Protein AF-0000000075746015 (afdb_homodimer)

Sequence (454 aa):
METTQTLRQAPLFTGLTDEQLERLQGISQRLSFERGQTIFSEGTEAAGFYVVLSGRIKIFKLSLEGKAQILHIFGRGEPVGEVPVFAGQTFPANGEALEKAEVAFFPRRKLLELYTSDPSLAMNMLAVLSQRLREFTRLIENLSLKEIPQRLAAYLVERQHQLPETSDVTLDVSKGVLAKILGTSQETLSRILNKLSEAGIIQVKGRRISILDPDQLEEVAEGEIRLMETTQTLRQAPLFTGLTDEQLERLQGISQRLSFERGQTIFSEGTEAAGFYVVLSGRIKIFKLSLEGKAQILHIFGRGEPVGEVPVFAGQTFPANGEALEKAEVAFFPRRKLLELYTSDPSLAMNMLAVLSQRLREFTRLIENLSLKEIPQRLAAYLVERQHQLPETSDVTLDVSKGVLAKILGTSQETLSRILNKLSEAGIIQVKGRRISILDPDQLEEVAEGEIRL

Solvent-accessible surface area (backbone atoms only — not comparable to full-atom values): 23300 Å² total; per-residue (Å²): 112,70,62,57,55,36,47,55,65,7,66,52,40,54,92,59,49,72,68,54,49,50,52,51,56,68,61,39,43,81,46,77,41,48,58,70,36,72,74,47,50,52,69,38,74,59,67,31,31,34,30,27,58,36,47,33,36,36,31,31,44,72,36,84,87,65,51,58,39,40,78,46,74,41,38,63,25,36,74,42,63,54,44,24,64,50,53,38,66,38,31,86,39,28,31,31,22,72,29,62,23,33,30,38,36,36,43,38,71,63,47,53,51,47,35,60,74,31,39,64,46,40,51,28,43,40,20,50,53,25,45,50,46,50,52,48,52,50,52,44,46,35,63,68,63,41,55,69,64,20,39,52,30,40,52,52,52,54,52,36,69,74,42,67,103,49,62,62,36,66,56,91,58,54,64,64,56,47,14,21,54,66,63,50,49,49,67,60,46,53,52,46,52,47,51,38,31,74,70,55,33,30,46,78,57,88,58,37,34,35,52,67,30,65,67,59,36,50,33,24,33,58,57,75,43,84,129,112,71,62,56,54,35,46,55,66,7,66,53,38,54,90,60,49,70,67,54,49,50,52,52,54,67,61,39,43,81,46,77,41,48,56,69,35,72,74,48,50,51,68,38,76,60,67,32,32,34,30,28,59,36,46,33,35,36,31,30,46,7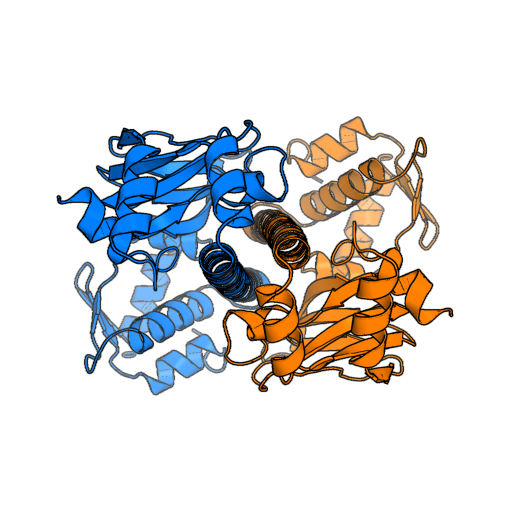2,37,84,88,64,51,58,40,41,76,46,76,42,38,66,26,36,75,42,63,54,43,25,66,51,52,38,68,39,32,87,40,27,31,30,21,72,28,61,24,33,31,37,36,36,45,37,72,63,48,52,52,46,34,59,74,31,38,65,45,41,50,25,43,41,21,52,54,24,46,49,46,48,52,49,53,51,51,44,47,35,62,70,64,42,54,67,64,20,39,51,29,40,50,52,52,53,53,35,72,73,41,67,104,46,62,63,36,66,56,91,58,55,65,61,56,49,13,22,54,70,62,49,50,49,68,58,47,54,51,45,52,47,51,39,30,75,69,54,32,31,44,79,59,89,56,35,36,34,52,67,30,66,67,59,36,51,32,24,33,60,58,74,44,84,130

InterPro domains:
  IPR000595 Cyclic nucleotide-binding domain [PF00027] (31-117)
  IPR000595 Cyclic nucleotide-binding domain [PS50042] (12-132)
  IPR000595 Cyclic nucleotide-binding domain [SM00100] (12-130)
  IPR000595 Cyclic nucleotide-binding domain [cd00038] (12-126)
  IPR012318 Crp-type HTH domain [PF13545] (150-219)
  IPR012318 Crp-type HTH domain [PR00034] (171-187)
 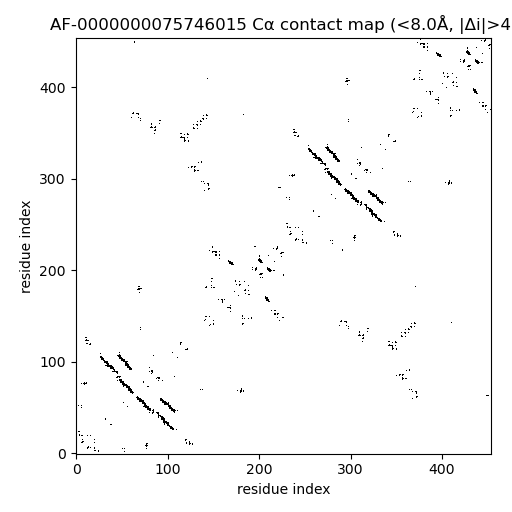 IPR012318 Crp-type HTH domain [PR00034] (187-202)
  IPR012318 Crp-type HTH domain [PS51063] (146-215)
  IPR012318 Crp-type HTH domain [SM00419] (165-213)
  IPR014710 RmlC-like jelly roll fold [G3DSA:2.60.120.10] (3-144)
  IPR018490 Cyclic nucleotide-binding domain superfamily [SSF51206] (6-145)
  IPR036388 Winged helix-like DNA-binding domain superfamily [G3DSA:1.10.10.10] (145-220)
  IPR036390 Winged helix DNA-binding domain superfamily [SSF46785] (148-222)
  IPR050397 Global Transcriptional Regulators in Environmental Response [PTHR24567] (4-222)

Nearest PDB structures (foldseek):
  4cyd-assembly2_A  TM=8.873E-01  e=9.516E-22  Corynebacterium glutamicum
  4cyd-assembly2_C  TM=8.822E-01  e=2.439E-21  Corynebacterium glutamicum
  4cyd-assembly1_D  TM=8.611E-01  e=1.400E-18  Corynebacterium glutamicum
  3fx3-assembly1_A  TM=5.922E-01  e=1.107E-18  Ruegeria pomeroyi
  3h3z-assembly1_A  TM=5.952E-01  e=1.993E-18  Ruegeria pomeroyi DSS-3

Foldseek 3Di:
DLQLVLLCVALLCDPDDPVLSVVQVVQWDKDKDAAFDWPFAFQAFDQFKKAWQAAKKWWWAADPVGQIATLDIDGGNYIGQCVCLVVNGGRHTTMGTNHITMIITHGSVVVVVSCVVDVVSVVSVVVRVVVSVVSNVVLVCLVPPHDLLLLVLVVLLVQCVPDPPFQKGFAPDALQVVCSNSVHHSVVSVVSLVVCVVVVQWDDDHRMIGGRNNVVSVCSNVVVDDD/DLQLVLLCVALLCDPDDPVLSVVQVVQWDKDKDAAFDWPFAFQAWDQFKKAWQAAKKWWWAADPVGQIATLDIDGGNYIGQCVCLVVNGGRHTTMGTNHITMIITHGSVVVVVSCVVDVVSVVSVVVNVVVSVVSNVVLVCLVPPHDLLLLVLVVLLVQCVPDPPFQKGFAPDALQVVCSNSVHHSVVSVVSLVVCVVVVQWDDDHRMIGGRNNVVSVCSNVVVDDD

Radius of gyration: 22.66 Å; Cα contacts (8 Å, |Δi|>4): 910; chains: 2; bounding box: 55×59×49 Å

Secondary structure (DSSP, 8-state):
-HHHHHHHHSGGGTT--HHHHHHHHHH-EEEEE-TT-EEE-TTSBPSEEEEEEES-EEEEEE-TTS-EEEEEEE-TT-EES-HHHHH-SB-SSEEEESSSEEEEEEEHHHHHHHHHH-HHHHHHHHHHHHHHHHHHHHHHHHHHH--HHHHHHHHHHHHHHHSSS-SEEE-SS-HHHHHHHHTS-HHHHHHHHHHHHHTTSEEEETTEEEES-HHHHHHHHHTSS--/-HHHHHHHHSGGGTT--HHHHHHHHHH-EEEEE-TT-EEE-TTSBPSEEEEEEES-EEEEEE-TTS-EEEEEEE-TT-EES-HHHHH-SB-SSEEEESSSEEEEEEEHHHHHHHHHH-HHHHHHHHHHHHHHHHHHHHHHHHHHH--HHHHHHHHHHHHHHHSSS-SEEE-SS-HHHHHHHHTS-HHHHHHHHHHHHHTTSEEEETTEEEES-HHHHHHHHHTSS--

Structure (mmCIF, N/CA/C/O backbone):
data_AF-0000000075746015-model_v1
#
loop_
_entity.id
_entity.type
_entity.pdbx_description
1 polymer 'Transcriptional regulator, Crp/Fnr family'
#
loop_
_atom_site.group_PDB
_atom_site.id
_atom_site.type_symbol
_atom_site.label_atom_id
_atom_site.label_alt_id
_atom_site.label_comp_id
_atom_site.label_asym_id
_atom_site.label_entity_id
_atom_site.label_seq_id
_atom_site.pdbx_PDB_ins_code
_atom_site.Cartn_x
_atom_site.Cartn_y
_atom_site.Cartn_z
_atom_site.occupancy
_atom_site.B_iso_or_equiv
_atom_site.auth_seq_id
_atom_site.auth_comp_id
_atom_site.auth_asym_id
_atom_site.auth_atom_id
_atom_site.pdbx_PDB_model_num
ATOM 1 N N . MET A 1 1 ? -19.781 18.188 21.062 1 60.38 1 MET A N 1
ATOM 2 C CA . MET A 1 1 ? -19.922 19.109 19.938 1 60.38 1 MET A CA 1
ATOM 3 C C . MET A 1 1 ? -18.672 19.094 19.062 1 60.38 1 MET A C 1
ATOM 5 O O . MET A 1 1 ? -18.766 18.891 17.844 1 60.38 1 MET A O 1
ATOM 9 N N . GLU A 1 2 ? -17.469 19.156 19.688 1 70 2 GLU A N 1
ATOM 10 C CA . GLU A 1 2 ? -16.219 19.281 18.953 1 70 2 GLU A CA 1
ATOM 11 C C . GLU A 1 2 ? -15.852 17.984 18.25 1 70 2 GLU A C 1
ATOM 13 O O . GLU A 1 2 ? -15.414 17.984 17.094 1 70 2 GLU A O 1
ATOM 18 N N . THR A 1 3 ? -16.297 16.938 18.844 1 77.06 3 THR A N 1
ATOM 19 C CA . THR A 1 3 ? -15.984 15.633 18.281 1 77.06 3 THR A CA 1
ATOM 20 C C . THR A 1 3 ? -16.797 15.367 17.016 1 77.06 3 THR A C 1
ATOM 22 O O . THR A 1 3 ? -16.266 14.922 16 1 77.06 3 THR A O 1
ATOM 25 N N . THR A 1 4 ? -17.969 15.828 17.156 1 77.12 4 THR A N 1
ATOM 26 C CA . THR A 1 4 ? -18.891 15.594 16.031 1 77.12 4 THR A CA 1
ATOM 27 C C . THR A 1 4 ? -18.453 16.391 14.805 1 77.12 4 THR A C 1
ATOM 29 O O . THR A 1 4 ? -18.547 15.891 13.68 1 77.12 4 THR A O 1
ATOM 32 N N . GLN A 1 5 ? -18.031 17.547 15.07 1 80.06 5 GLN A N 1
ATOM 33 C CA . GLN A 1 5 ? -17.594 18.406 13.969 1 80.06 5 GLN A CA 1
ATOM 34 C C . GLN A 1 5 ? -16.375 17.812 13.258 1 80.06 5 GLN A C 1
ATOM 36 O O . GLN A 1 5 ? -16.297 17.828 12.023 1 80.06 5 GLN A O 1
ATOM 41 N N . THR A 1 6 ? -15.523 17.297 14.062 1 83.06 6 THR A N 1
ATOM 42 C CA . THR A 1 6 ? -14.328 16.688 13.477 1 83.06 6 THR A CA 1
ATOM 43 C C . THR A 1 6 ? -14.695 15.414 12.703 1 83.06 6 THR A C 1
ATOM 45 O O . THR A 1 6 ? -14.172 15.172 11.617 1 83.06 6 THR A O 1
ATOM 48 N N . LEU A 1 7 ? -15.602 14.672 13.258 1 82.88 7 LEU A N 1
ATOM 49 C CA . LEU A 1 7 ? -16.031 13.445 12.586 1 82.88 7 LEU A CA 1
ATOM 50 C C . LEU A 1 7 ? -16.719 13.758 11.266 1 82.88 7 LEU A C 1
ATOM 52 O O . LEU A 1 7 ? -16.531 13.039 10.281 1 82.88 7 LEU A O 1
ATOM 56 N N . ARG A 1 8 ? -17.344 14.867 11.266 1 82 8 ARG A N 1
ATOM 57 C CA . ARG A 1 8 ? -18.062 15.289 10.055 1 82 8 ARG A CA 1
ATOM 58 C C . ARG A 1 8 ? -17.078 15.625 8.938 1 82 8 ARG A C 1
ATOM 60 O O . ARG A 1 8 ? -17.406 15.484 7.758 1 82 8 ARG A O 1
ATOM 67 N N . GLN A 1 9 ? -15.961 16.016 9.367 1 82.12 9 GLN A N 1
ATOM 68 C CA . GLN A 1 9 ? -14.961 16.438 8.391 1 82.12 9 GLN A CA 1
ATOM 69 C C . GLN A 1 9 ? -14.117 15.258 7.922 1 82.12 9 GLN A C 1
ATOM 71 O O . GLN A 1 9 ? -13.367 15.375 6.953 1 82.12 9 GLN A O 1
ATOM 76 N N . ALA A 1 10 ? -14.297 14.164 8.539 1 85.25 10 ALA A N 1
ATOM 77 C CA . ALA A 1 10 ? -13.523 12.977 8.172 1 85.25 10 ALA A CA 1
ATOM 78 C C . ALA A 1 10 ? -14.047 12.367 6.867 1 85.25 10 ALA A C 1
ATOM 80 O O . ALA A 1 10 ? -15.25 12.109 6.734 1 85.25 10 ALA A O 1
ATOM 81 N N . PRO A 1 11 ? -13.117 12.156 5.906 1 82.94 11 PRO A N 1
ATOM 82 C CA . PRO A 1 11 ? -13.547 11.547 4.645 1 82.94 11 PRO A CA 1
ATOM 83 C C . PRO A 1 11 ? -14.352 10.266 4.855 1 82.94 11 PRO A C 1
ATOM 85 O O . PRO A 1 11 ? -15.273 9.977 4.082 1 82.94 11 PRO A O 1
ATOM 88 N N . LEU A 1 12 ? -14.078 9.586 5.84 1 84.62 12 LEU A N 1
ATOM 89 C CA . LEU A 1 12 ? -14.75 8.328 6.168 1 84.62 12 LEU A CA 1
ATOM 90 C C . LEU A 1 12 ? -16.234 8.555 6.426 1 84.62 12 LEU A C 1
ATOM 92 O O . LEU A 1 12 ? -17.047 7.652 6.223 1 84.62 12 LEU A O 1
ATOM 96 N N . PHE A 1 13 ? -16.547 9.789 6.84 1 84.56 13 PHE A N 1
ATOM 97 C CA . PHE A 1 13 ? -17.922 9.992 7.293 1 84.56 13 PHE A CA 1
ATOM 98 C C . PHE A 1 13 ? -18.641 11 6.414 1 84.56 13 PHE A C 1
ATOM 100 O O . PHE A 1 13 ? -19.656 11.562 6.812 1 84.56 13 PHE A O 1
ATOM 107 N N . THR A 1 14 ? -18.016 11.195 5.359 1 82.81 14 THR A N 1
ATOM 108 C CA . THR A 1 14 ? -18.656 12.102 4.41 1 82.81 14 THR A CA 1
ATOM 109 C C . THR A 1 14 ? -20.031 11.586 4.016 1 82.81 14 THR A C 1
ATOM 111 O O . THR A 1 14 ? -20.219 10.383 3.779 1 82.81 14 THR A O 1
ATOM 114 N N . GLY A 1 15 ? -21.062 12.484 4.008 1 79.12 15 GLY A N 1
ATOM 115 C CA . GLY A 1 15 ? -22.391 12.156 3.516 1 79.12 15 GLY A CA 1
ATOM 116 C C . GLY A 1 15 ? -23.312 11.602 4.59 1 79.12 15 GLY A C 1
ATOM 117 O O . GLY A 1 15 ? -24.484 11.328 4.332 1 79.12 15 GLY A O 1
ATOM 118 N N . LEU A 1 16 ? -22.828 11.477 5.746 1 81.44 16 LEU A N 1
ATOM 119 C CA . LEU A 1 16 ? -23.656 10.969 6.836 1 81.44 16 LEU A CA 1
ATOM 120 C C . LEU A 1 16 ? -24.578 12.055 7.367 1 81.44 16 LEU A C 1
ATOM 122 O O . LEU A 1 16 ? -24.203 13.234 7.414 1 81.44 16 LEU A O 1
ATOM 126 N N . THR A 1 17 ? -25.734 11.555 7.715 1 84.44 17 THR A N 1
ATOM 127 C CA . THR A 1 17 ? -26.688 12.461 8.352 1 84.44 17 THR A CA 1
ATOM 128 C C . THR A 1 17 ? -26.266 12.766 9.789 1 84.44 17 THR A C 1
ATOM 130 O O . THR A 1 17 ? -25.406 12.078 10.344 1 84.44 17 THR A O 1
ATOM 133 N N . ASP A 1 18 ? -26.891 13.758 10.297 1 86.44 18 ASP A N 1
ATOM 134 C CA . ASP A 1 18 ? -26.609 14.109 11.68 1 86.44 18 ASP A CA 1
ATOM 135 C C . ASP A 1 18 ? -26.938 12.953 12.617 1 86.44 18 ASP A C 1
ATOM 137 O O . ASP A 1 18 ? -26.219 12.711 13.602 1 86.44 18 ASP A O 1
ATOM 141 N N . GLU A 1 19 ? -27.969 12.312 12.32 1 84.75 19 GLU A N 1
ATOM 142 C CA . GLU A 1 19 ? -28.359 11.172 13.133 1 84.75 19 GLU A CA 1
ATOM 143 C C . GLU A 1 19 ? -27.312 10.07 13.094 1 84.75 19 GLU A C 1
ATOM 145 O O . GLU A 1 19 ? -26.969 9.492 14.133 1 84.75 19 GLU A O 1
ATOM 150 N N . GLN A 1 20 ? -26.797 9.852 12 1 81.12 20 GLN A N 1
ATOM 151 C CA . GLN A 1 20 ? -25.781 8.828 11.836 1 81.12 20 GLN A CA 1
ATOM 152 C C . GLN A 1 20 ? -24.484 9.219 12.555 1 81.12 20 GLN A C 1
ATOM 154 O O . GLN A 1 20 ? -23.844 8.375 13.18 1 81.12 20 GLN A O 1
ATOM 159 N N . LEU A 1 21 ? -24.188 10.438 12.445 1 86.06 21 LEU A N 1
ATOM 160 C CA . LEU A 1 21 ? -23 10.938 13.109 1 86.06 21 LEU A CA 1
ATOM 161 C C . LEU A 1 21 ? -23.125 10.828 14.625 1 86.06 21 LEU A C 1
ATOM 163 O O . LEU A 1 21 ? -22.156 10.5 15.312 1 86.06 21 LEU A O 1
ATOM 167 N N . GLU A 1 22 ? -24.281 11.102 15.039 1 85.88 22 GLU A N 1
ATOM 168 C CA . GLU A 1 22 ? -24.547 10.984 16.469 1 85.88 22 GLU A CA 1
ATOM 169 C C . GLU A 1 22 ? -24.406 9.539 16.938 1 85.88 22 GLU A C 1
ATOM 171 O O . GLU A 1 22 ? -23.906 9.281 18.031 1 85.88 22 GLU A O 1
ATOM 176 N N . ARG A 1 23 ? -24.875 8.672 16.156 1 82.69 23 ARG A N 1
ATOM 177 C CA . ARG A 1 23 ? -24.734 7.258 16.469 1 82.69 23 ARG A CA 1
ATOM 178 C C . ARG A 1 23 ? -23.266 6.855 16.547 1 82.69 23 ARG A C 1
ATOM 180 O O . ARG A 1 23 ? -22.859 6.117 17.453 1 82.69 23 ARG A O 1
ATOM 187 N N . LEU A 1 24 ? -22.531 7.363 15.641 1 84.81 24 LEU A N 1
ATOM 188 C CA . LEU A 1 24 ? -21.094 7.078 15.625 1 84.81 24 LEU A CA 1
ATOM 189 C C . LEU A 1 24 ? -20.406 7.637 16.859 1 84.81 24 LEU A C 1
ATOM 191 O O . LEU A 1 24 ? -19.562 6.973 17.469 1 84.81 24 LEU A O 1
ATOM 195 N N . GLN A 1 25 ? -20.781 8.789 17.109 1 87 25 GLN A N 1
ATOM 196 C CA . GLN A 1 25 ? -20.219 9.414 18.312 1 87 25 GLN A CA 1
ATOM 197 C C . GLN A 1 25 ? -20.562 8.609 19.562 1 87 25 GLN A C 1
ATOM 199 O O . GLN A 1 25 ? -19.734 8.5 20.469 1 87 25 GLN A O 1
ATOM 204 N N . GLY A 1 26 ? -21.719 8.078 19.547 1 87.56 26 GLY A N 1
ATOM 205 C CA . GLY A 1 26 ? -22.188 7.332 20.703 1 87.56 26 GLY A CA 1
ATOM 206 C C . GLY A 1 26 ? -21.422 6.043 20.922 1 87.56 26 GLY A C 1
ATOM 207 O O . GLY A 1 26 ? -21.344 5.562 22.062 1 87.56 26 GLY A O 1
ATOM 208 N N . ILE A 1 27 ? -20.859 5.539 19.953 1 86.88 27 ILE A N 1
ATOM 209 C CA . ILE A 1 27 ? -20.172 4.258 20.109 1 86.88 27 ILE A CA 1
ATOM 210 C C . ILE A 1 27 ? -18.672 4.48 20.203 1 86.88 27 ILE A C 1
ATOM 212 O O . ILE A 1 27 ? -17.906 3.529 20.375 1 86.88 27 ILE A O 1
ATOM 216 N N . SER A 1 28 ? -18.266 5.699 20.078 1 91.94 28 SER A N 1
ATOM 217 C CA . SER A 1 28 ? -16.828 6 20.078 1 91.94 28 SER A CA 1
ATOM 218 C C . SER A 1 28 ? -16.344 6.363 21.484 1 91.94 28 SER A C 1
ATOM 220 O O . SER A 1 28 ? -17.141 6.75 22.344 1 91.94 28 SER A O 1
ATOM 222 N N . GLN A 1 29 ? -15.109 6.094 21.719 1 94 29 GLN A N 1
ATOM 223 C CA . GLN A 1 29 ? -14.422 6.504 22.938 1 94 29 GLN A CA 1
ATOM 224 C C . GLN A 1 29 ? -13.297 7.488 22.625 1 94 29 GLN A C 1
ATOM 226 O O . GLN A 1 29 ? -12.469 7.238 21.75 1 94 29 GLN A O 1
ATOM 231 N N . ARG A 1 30 ? -13.289 8.555 23.328 1 95.31 30 ARG A N 1
ATOM 232 C CA . ARG A 1 30 ? -12.227 9.539 23.141 1 95.31 30 ARG A CA 1
ATOM 233 C C . ARG A 1 30 ? -10.984 9.164 23.953 1 95.31 30 ARG A C 1
ATOM 235 O O . ARG A 1 30 ? -11.086 8.852 25.141 1 95.31 30 ARG A O 1
ATOM 242 N N . LEU A 1 31 ? -9.867 9.117 23.328 1 96.56 31 LEU A N 1
ATOM 243 C CA . LEU A 1 31 ? -8.586 8.805 23.953 1 96.56 31 LEU A CA 1
ATOM 244 C C . LEU A 1 31 ? -7.566 9.906 23.688 1 96.56 31 LEU A C 1
ATOM 246 O O . LEU A 1 31 ? -7.652 10.602 22.672 1 96.56 31 LEU A O 1
ATOM 250 N N . SER A 1 32 ? -6.672 10.055 24.594 1 97.44 32 SER A N 1
ATOM 251 C CA . SER A 1 32 ? -5.598 11.031 24.453 1 97.44 32 SER A CA 1
ATOM 252 C C . SER A 1 32 ? -4.23 10.367 24.547 1 97.44 32 SER A C 1
ATOM 254 O O . SER A 1 32 ? -4.031 9.469 25.375 1 97.44 32 SER A O 1
ATOM 256 N N . PHE A 1 33 ? -3.322 10.859 23.75 1 97.81 33 PHE A N 1
ATOM 257 C CA . PHE A 1 33 ? -1.948 10.367 23.75 1 97.81 33 PHE A CA 1
ATOM 258 C C . PHE A 1 33 ? -0.962 11.531 23.75 1 97.81 33 PHE A C 1
ATOM 260 O O . PHE A 1 33 ? -1.176 12.539 23.078 1 97.81 33 PHE A O 1
ATOM 267 N N . GLU A 1 34 ? 0.081 11.328 24.516 1 98.19 34 GLU A N 1
ATOM 268 C CA . GLU A 1 34 ? 1.156 12.32 24.5 1 98.19 34 GLU A CA 1
ATOM 269 C C . GLU A 1 34 ? 2.145 12.047 23.375 1 98.19 34 GLU A C 1
ATOM 271 O O . GLU A 1 34 ? 2.174 10.938 22.828 1 98.19 34 GLU A O 1
ATOM 276 N N . ARG A 1 35 ? 2.926 13.062 23.125 1 96.38 35 ARG A N 1
ATOM 277 C CA . ARG A 1 35 ? 3.979 12.891 22.125 1 96.38 35 ARG A CA 1
ATOM 278 C C . ARG A 1 35 ? 4.832 11.664 22.438 1 96.38 35 ARG A C 1
ATOM 280 O O . ARG A 1 35 ? 5.297 11.492 23.578 1 96.38 35 ARG A O 1
ATOM 287 N N . GLY A 1 36 ? 4.938 10.852 21.453 1 96.31 36 GLY A N 1
ATOM 288 C CA . GLY A 1 36 ? 5.82 9.703 21.594 1 96.31 36 GLY A CA 1
ATOM 289 C C . GLY A 1 36 ? 5.121 8.477 22.156 1 96.31 36 GLY A C 1
ATOM 290 O O . GLY A 1 36 ? 5.688 7.383 22.172 1 96.31 36 GLY A O 1
ATOM 291 N N . GLN A 1 37 ? 3.922 8.625 22.547 1 98 37 GLN A N 1
ATOM 292 C CA . GLN A 1 37 ? 3.199 7.488 23.109 1 98 37 GLN A CA 1
ATOM 293 C C . GLN A 1 37 ? 2.701 6.559 22 1 98 37 GLN A C 1
ATOM 295 O O . GLN A 1 37 ? 2.213 7.016 20.969 1 98 37 GLN A O 1
ATOM 300 N N . THR A 1 38 ? 2.844 5.289 22.281 1 97.38 38 THR A N 1
ATOM 301 C CA . THR A 1 38 ? 2.398 4.258 21.344 1 97.38 38 THR A CA 1
ATOM 302 C C . THR A 1 38 ? 0.882 4.098 21.406 1 97.38 38 THR A C 1
ATOM 304 O O . THR A 1 38 ? 0.305 3.969 22.484 1 97.38 38 THR A O 1
ATOM 307 N N . ILE A 1 39 ? 0.307 4.16 20.312 1 96.56 39 ILE A N 1
ATOM 308 C CA . ILE A 1 39 ? -1.13 3.93 20.203 1 96.56 39 ILE A CA 1
ATOM 309 C C . ILE A 1 39 ? -1.4 2.439 20 1 96.56 39 ILE A C 1
ATOM 311 O O . ILE A 1 39 ? -2.273 1.866 20.656 1 96.56 39 ILE A O 1
ATOM 315 N N . PHE A 1 40 ? -0.717 1.814 19.141 1 95.75 40 PHE A N 1
ATOM 316 C CA . PHE A 1 40 ? -0.726 0.372 18.922 1 95.75 40 PHE A CA 1
ATOM 317 C C . PHE A 1 40 ? 0.625 -0.106 18.406 1 95.75 40 PHE A C 1
ATOM 319 O O . PHE A 1 40 ? 1.414 0.688 17.891 1 95.75 40 PHE A O 1
ATOM 326 N N . SER A 1 41 ? 0.848 -1.425 18.531 1 96.12 41 SER A N 1
ATOM 327 C CA . SER A 1 41 ? 2.123 -2.014 18.125 1 96.12 41 SER A CA 1
ATOM 328 C C . SER A 1 41 ? 1.936 -3.059 17.031 1 96.12 41 SER A C 1
ATOM 330 O O . SER A 1 41 ? 0.958 -3.811 17.047 1 96.12 41 SER A O 1
ATOM 332 N N . GLU A 1 42 ? 2.898 -3.01 16.172 1 95.06 42 GLU A N 1
ATOM 333 C CA . GLU A 1 42 ? 2.91 -4.066 15.156 1 95.06 42 GLU A CA 1
ATOM 334 C C . GLU A 1 42 ? 2.799 -5.445 15.805 1 95.06 42 GLU A C 1
ATOM 336 O O . GLU A 1 42 ? 3.455 -5.719 16.812 1 95.06 42 GLU A O 1
ATOM 341 N N . GLY A 1 43 ? 1.889 -6.312 15.211 1 93.56 43 GLY A N 1
ATOM 342 C CA . GLY A 1 43 ? 1.774 -7.684 15.68 1 93.56 43 GLY A CA 1
ATOM 343 C C . GLY A 1 43 ? 0.727 -7.859 16.766 1 93.56 43 GLY A C 1
ATOM 344 O O . GLY A 1 43 ? 0.397 -8.984 17.141 1 93.56 43 GLY A O 1
ATOM 345 N N . THR A 1 44 ? 0.209 -6.828 17.281 1 93.06 44 THR A N 1
ATOM 346 C CA . THR A 1 44 ? -0.836 -6.934 18.297 1 93.06 44 THR A CA 1
ATOM 347 C C . THR A 1 44 ? -2.217 -6.969 17.641 1 93.06 44 THR A C 1
ATOM 349 O O . THR A 1 44 ? -2.393 -6.488 16.516 1 93.06 44 THR A O 1
ATOM 352 N N . GLU A 1 45 ? -3.137 -7.539 18.328 1 90.88 45 GLU A N 1
ATOM 353 C CA . GLU A 1 45 ? -4.5 -7.645 17.812 1 90.88 45 GLU A CA 1
ATOM 354 C C . GLU A 1 45 ? -5.223 -6.301 17.891 1 90.88 45 GLU A C 1
ATOM 356 O O . GLU A 1 45 ? -5.055 -5.551 18.859 1 90.88 45 GLU A O 1
ATOM 361 N N . ALA A 1 46 ? -5.984 -6.121 16.875 1 87.44 46 ALA A N 1
ATOM 362 C CA . ALA A 1 46 ? -6.738 -4.871 16.828 1 87.44 46 ALA A CA 1
ATOM 363 C C . ALA A 1 46 ? -8.117 -5.039 17.469 1 87.44 46 ALA A C 1
ATOM 365 O O . ALA A 1 46 ? -8.836 -5.992 17.156 1 87.44 46 ALA A O 1
ATOM 366 N N . ALA A 1 47 ? -8.508 -4.125 18.328 1 85.81 47 ALA A N 1
ATOM 367 C CA . ALA A 1 47 ? -9.828 -4.133 18.938 1 85.81 47 ALA A CA 1
ATOM 368 C C . ALA A 1 47 ? -10.766 -3.16 18.234 1 85.81 47 ALA A C 1
ATOM 370 O O . ALA A 1 47 ? -11.961 -3.098 18.547 1 85.81 47 ALA A O 1
ATOM 371 N N . GLY A 1 48 ? -10.203 -2.43 17.344 1 88.56 48 GLY A N 1
ATOM 372 C CA . GLY A 1 48 ? -10.914 -1.398 16.609 1 88.56 48 GLY A CA 1
ATOM 373 C C . GLY A 1 48 ? -9.984 -0.459 15.859 1 88.56 48 GLY A C 1
ATOM 374 O O . GLY A 1 48 ? -8.82 -0.779 15.633 1 88.56 48 GLY A O 1
ATOM 375 N N . PHE A 1 49 ? -10.602 0.602 15.352 1 90.31 49 PHE A N 1
ATOM 376 C CA . PHE A 1 49 ? -9.734 1.579 14.711 1 90.31 49 PHE A CA 1
ATOM 377 C C . PHE A 1 49 ? -9.969 2.973 15.281 1 90.31 49 PHE A C 1
ATOM 379 O O . PHE A 1 49 ? -10.812 3.154 16.156 1 90.31 49 PHE A O 1
ATOM 386 N N . TYR A 1 50 ? -9.188 3.908 14.828 1 94 50 TYR A N 1
ATOM 387 C CA . TYR A 1 50 ? -9.164 5.254 15.391 1 94 50 TYR A CA 1
ATOM 388 C C . TYR A 1 50 ? -9.438 6.297 14.312 1 94 50 TYR A C 1
ATOM 390 O O . TYR A 1 50 ? -9.18 6.059 13.133 1 94 50 TYR A O 1
ATOM 398 N N . VAL A 1 51 ? -9.961 7.367 14.742 1 94.06 51 VAL A N 1
ATOM 399 C CA . VAL A 1 51 ? -10.008 8.578 13.922 1 94.06 51 VAL A CA 1
ATOM 400 C C . VAL A 1 51 ? -9.32 9.727 14.664 1 94.06 51 VAL A C 1
ATOM 402 O O . VAL A 1 51 ? -9.633 10 15.82 1 94.06 51 VAL A O 1
ATOM 405 N N . VAL A 1 52 ? -8.461 10.367 13.984 1 95.75 52 VAL A N 1
ATOM 406 C CA . VAL A 1 52 ? -7.719 11.461 14.602 1 95.75 52 VAL A CA 1
ATOM 407 C C . VAL A 1 52 ? -8.625 12.672 14.766 1 95.75 52 VAL A C 1
ATOM 409 O O . VAL A 1 52 ? -9.211 13.164 13.797 1 95.75 52 VAL A O 1
ATOM 412 N N . LEU A 1 53 ? -8.75 13.117 15.984 1 94.94 53 LEU A N 1
ATOM 413 C CA . LEU A 1 53 ? -9.539 14.312 16.25 1 94.94 53 LEU A CA 1
ATOM 414 C C . LEU A 1 53 ? -8.664 15.562 16.25 1 94.94 53 LEU A C 1
ATOM 416 O O . LEU A 1 53 ? -9.086 16.625 15.773 1 94.94 53 LEU A O 1
ATOM 420 N N . SER A 1 54 ? -7.543 15.406 16.797 1 95.06 54 SER A N 1
ATOM 421 C CA . SER A 1 54 ? -6.516 16.453 16.797 1 95.06 54 SER A CA 1
ATOM 422 C C . SER A 1 54 ? -5.125 15.844 16.953 1 95.06 54 SER A C 1
ATOM 424 O O . SER A 1 54 ? -4.973 14.742 17.469 1 95.06 54 SER A O 1
ATOM 426 N N . GLY A 1 55 ? -4.121 16.656 16.422 1 94.62 55 GLY A N 1
ATOM 427 C CA . GLY A 1 55 ? -2.748 16.188 16.469 1 94.62 55 GLY A CA 1
ATOM 428 C C . GLY A 1 55 ? -2.359 15.359 15.258 1 94.62 55 GLY A C 1
ATOM 429 O O . GLY A 1 55 ? -3.035 15.398 14.227 1 94.62 55 GLY A O 1
ATOM 430 N N . ARG A 1 56 ? -1.172 14.68 15.398 1 95.75 56 ARG A N 1
ATOM 431 C CA . ARG A 1 56 ? -0.653 13.883 14.297 1 95.75 56 ARG A CA 1
ATOM 432 C C . ARG A 1 56 ? -0.141 12.531 14.789 1 95.75 56 ARG A C 1
ATOM 434 O O . ARG A 1 56 ? 0.446 12.445 15.867 1 95.75 56 ARG A O 1
ATOM 441 N N . ILE A 1 57 ? -0.426 11.555 14.008 1 96.44 57 ILE A N 1
ATOM 442 C CA . ILE A 1 57 ? -0.019 10.188 14.312 1 96.44 57 ILE A CA 1
ATOM 443 C C . ILE A 1 57 ? 0.82 9.633 13.164 1 96.44 57 ILE A C 1
ATOM 445 O O . ILE A 1 57 ? 0.471 9.797 11.992 1 96.44 57 ILE A O 1
ATOM 449 N N . LYS A 1 58 ? 1.932 9.047 13.492 1 96.69 58 LYS A N 1
ATOM 450 C CA . LYS A 1 58 ? 2.727 8.391 12.461 1 96.69 58 LYS A CA 1
ATOM 451 C C . LYS A 1 58 ? 2.543 6.875 12.508 1 96.69 58 LYS A C 1
ATOM 453 O O . LYS A 1 58 ? 2.41 6.297 13.586 1 96.69 58 LYS A O 1
ATOM 458 N N . ILE A 1 59 ? 2.471 6.297 11.422 1 97.06 59 ILE A N 1
ATOM 459 C CA . ILE A 1 59 ? 2.502 4.852 11.227 1 97.06 59 ILE A CA 1
ATOM 460 C C . ILE A 1 59 ? 3.848 4.445 10.625 1 97.06 59 ILE A C 1
ATOM 462 O O . ILE A 1 59 ? 4.277 5 9.617 1 97.06 59 ILE A O 1
ATOM 466 N N . PHE A 1 60 ? 4.539 3.482 11.258 1 97.38 60 PHE A N 1
ATOM 467 C CA . PHE A 1 60 ? 5.906 3.223 10.82 1 97.38 60 PHE A CA 1
ATOM 468 C C . PHE A 1 60 ? 6.293 1.775 11.094 1 97.38 60 PHE A C 1
ATOM 470 O O . PHE A 1 60 ? 5.641 1.091 11.883 1 97.38 60 PHE A O 1
ATOM 477 N N . LYS A 1 61 ? 7.219 1.339 10.383 1 96.31 61 LYS A N 1
ATOM 478 C CA . LYS A 1 61 ? 7.879 0.055 10.602 1 96.31 61 LYS A CA 1
ATOM 479 C C . LYS A 1 61 ? 9.281 0.25 11.172 1 96.31 61 LYS A C 1
ATOM 481 O O . LYS A 1 61 ? 9.914 1.283 10.945 1 96.31 61 LYS A O 1
ATOM 486 N N . LEU A 1 62 ? 9.766 -0.808 11.883 1 93.75 62 LEU A N 1
ATOM 487 C CA . LEU A 1 62 ? 11.094 -0.788 12.477 1 93.75 62 LEU A CA 1
ATOM 488 C C . LEU A 1 62 ? 11.906 -2.004 12.031 1 93.75 62 LEU A C 1
ATOM 490 O O . LEU A 1 62 ? 11.375 -3.115 11.969 1 93.75 62 LEU A O 1
ATOM 494 N N . SER A 1 63 ? 13.164 -1.692 11.742 1 89.38 63 SER A N 1
ATOM 495 C CA . SER A 1 63 ? 14.086 -2.811 11.547 1 89.38 63 SER A CA 1
ATOM 496 C C . SER A 1 63 ? 14.625 -3.312 12.883 1 89.38 63 SER A C 1
ATOM 498 O O . SER A 1 63 ? 14.414 -2.68 13.922 1 89.38 63 SER A O 1
ATOM 500 N N . LEU A 1 64 ? 15.328 -4.348 12.812 1 85 64 LEU A N 1
ATOM 501 C CA . LEU A 1 64 ? 15.945 -4.895 14.016 1 85 64 LEU A CA 1
ATOM 502 C C . LEU A 1 64 ? 17.016 -3.955 14.555 1 85 64 LEU A C 1
ATOM 504 O O . LEU A 1 64 ? 17.266 -3.912 15.758 1 85 64 LEU A O 1
ATOM 508 N N . GLU A 1 65 ? 17.641 -3.205 13.664 1 84.62 65 GLU A N 1
ATOM 509 C CA . GLU A 1 65 ? 18.703 -2.285 14.047 1 84.62 65 GLU A CA 1
ATOM 510 C C . GLU A 1 65 ? 18.141 -0.944 14.508 1 84.62 65 GLU A C 1
ATOM 512 O O . GLU A 1 65 ? 18.891 -0.045 14.883 1 84.62 65 GLU A O 1
ATOM 517 N N . GLY A 1 66 ? 16.875 -0.82 14.422 1 87.12 66 GLY A N 1
ATOM 518 C CA . GLY A 1 66 ? 16.266 0.392 14.938 1 87.12 66 GLY A CA 1
ATOM 519 C C . GLY A 1 66 ? 15.977 1.42 13.859 1 87.12 66 GLY A C 1
ATOM 520 O O . GLY A 1 66 ? 15.516 2.525 14.148 1 87.12 66 GLY A O 1
ATOM 521 N N . LYS A 1 67 ? 16.297 1.088 12.68 1 90.12 67 LYS A N 1
ATOM 522 C CA . LYS A 1 67 ? 15.945 1.981 11.578 1 90.12 67 LYS A CA 1
ATOM 523 C C . LYS A 1 67 ? 14.438 2.002 11.344 1 90.12 67 LYS A C 1
ATOM 525 O O . LYS A 1 67 ? 13.781 0.957 11.375 1 90.12 67 LYS A O 1
ATOM 530 N N . ALA A 1 68 ? 13.945 3.234 11.07 1 94.25 68 ALA A N 1
ATOM 531 C CA . ALA A 1 68 ? 12.5 3.381 10.922 1 94.25 68 ALA A CA 1
ATOM 532 C C . ALA A 1 68 ? 12.141 3.818 9.5 1 94.25 68 ALA A C 1
ATOM 534 O O . ALA A 1 68 ? 12.867 4.602 8.883 1 94.25 68 ALA A O 1
ATOM 535 N N . GLN A 1 69 ? 11.062 3.311 9.031 1 96.19 69 GLN A N 1
ATOM 536 C CA . GLN A 1 69 ? 10.398 3.785 7.82 1 96.19 69 GLN A CA 1
ATOM 537 C C . GLN A 1 69 ? 8.969 4.23 8.109 1 96.19 69 GLN A C 1
ATOM 539 O O . GLN A 1 69 ? 8.125 3.416 8.484 1 96.19 69 GLN A O 1
ATOM 544 N N . ILE A 1 70 ? 8.766 5.48 7.934 1 96.12 70 ILE A N 1
ATOM 545 C CA . ILE A 1 70 ? 7.414 5.988 8.133 1 96.12 70 ILE A CA 1
ATOM 546 C C . ILE A 1 70 ? 6.562 5.699 6.902 1 96.12 70 ILE A C 1
ATOM 548 O O . ILE A 1 70 ? 6.98 5.973 5.773 1 96.12 70 ILE A O 1
ATOM 552 N N . LEU A 1 71 ? 5.406 5.133 7.129 1 96.25 71 LEU A N 1
ATOM 553 C CA . LEU A 1 71 ? 4.477 4.785 6.059 1 96.25 71 LEU A CA 1
ATOM 554 C C . LEU A 1 71 ? 3.508 5.934 5.789 1 96.25 71 LEU A C 1
ATOM 556 O O . LEU A 1 71 ? 3.18 6.215 4.637 1 96.25 71 LEU A O 1
ATOM 560 N N . HIS A 1 72 ? 3.062 6.523 6.875 1 93.44 72 HIS A N 1
ATOM 561 C CA . HIS A 1 72 ? 2.068 7.586 6.777 1 93.44 72 HIS A CA 1
ATOM 562 C C . HIS A 1 72 ? 2.066 8.453 8.031 1 93.44 72 HIS A C 1
ATOM 564 O O . HIS A 1 72 ? 2.449 7.992 9.109 1 93.44 72 HIS A O 1
ATOM 570 N N . ILE A 1 73 ? 1.694 9.648 7.793 1 94 73 ILE A N 1
ATOM 571 C CA . ILE A 1 73 ? 1.37 10.547 8.891 1 94 73 ILE A CA 1
ATOM 572 C C . ILE A 1 73 ? -0.082 11.008 8.773 1 94 73 ILE A C 1
ATOM 574 O O . ILE A 1 73 ? -0.48 11.562 7.742 1 94 73 ILE A O 1
ATOM 578 N N . PHE A 1 74 ? -0.786 10.82 9.789 1 93.56 74 PHE A N 1
ATOM 579 C CA . PHE A 1 74 ? -2.213 11.117 9.766 1 93.56 74 PHE A CA 1
ATOM 580 C C . PHE A 1 74 ? -2.527 12.336 10.633 1 93.56 74 PHE A C 1
ATOM 582 O O . PHE A 1 74 ? -1.903 12.539 11.672 1 93.56 74 PHE A O 1
ATOM 589 N N . GLY A 1 75 ? -3.48 13.047 10.078 1 92.5 75 GLY A N 1
ATOM 590 C CA . GLY A 1 75 ? -3.969 14.211 10.797 1 92.5 75 GLY A CA 1
ATOM 591 C C . GLY A 1 75 ? -5.469 14.18 11.031 1 92.5 75 GLY A C 1
ATOM 592 O O . GLY A 1 75 ? -6.098 13.125 10.938 1 92.5 75 GLY A O 1
ATOM 593 N N . ARG A 1 76 ? -5.992 15.312 11.32 1 91.38 76 ARG A N 1
ATOM 594 C CA . ARG A 1 76 ? -7.387 15.484 11.703 1 91.38 76 ARG A CA 1
ATOM 595 C C . ARG A 1 76 ? -8.32 14.859 10.672 1 91.38 76 ARG A C 1
ATOM 597 O O . ARG A 1 76 ? -8.203 15.125 9.477 1 91.38 76 ARG A O 1
ATOM 604 N N . GLY A 1 77 ? -9.211 13.961 11.203 1 90.88 77 GLY A N 1
ATOM 605 C CA . GLY A 1 77 ? -10.258 13.383 10.367 1 90.88 77 GLY A CA 1
ATOM 606 C C . GLY A 1 77 ? -9.836 12.086 9.703 1 90.88 77 GLY A C 1
ATOM 607 O O . GLY A 1 77 ? -10.664 11.398 9.109 1 90.88 77 GLY A O 1
ATOM 608 N N . GLU A 1 78 ? -8.633 11.719 9.805 1 92.25 78 GLU A N 1
ATOM 609 C CA . GLU A 1 78 ? -8.133 10.539 9.094 1 92.25 78 GLU A CA 1
ATOM 610 C C . GLU A 1 78 ? -8.211 9.297 9.969 1 92.25 78 GLU A C 1
ATOM 612 O O . GLU A 1 78 ? -7.926 9.352 11.172 1 92.25 78 GLU A O 1
ATOM 617 N N . PRO A 1 79 ? -8.641 8.227 9.367 1 92.75 79 PRO A N 1
ATOM 618 C CA . PRO A 1 79 ? -8.68 6.961 10.117 1 92.75 79 PRO A CA 1
ATOM 619 C C . PRO A 1 79 ? -7.305 6.301 10.219 1 92.75 79 PRO A C 1
ATOM 621 O O . PRO A 1 79 ? -6.5 6.398 9.289 1 92.75 79 PRO A O 1
ATOM 624 N N . VAL A 1 80 ? -7.062 5.633 11.336 1 93.19 80 VAL A N 1
ATOM 625 C CA . VAL A 1 80 ? -5.809 4.93 11.578 1 93.19 80 VAL A CA 1
ATOM 626 C C . VAL A 1 80 ? -6.094 3.541 12.141 1 93.19 80 VAL A C 1
ATOM 628 O O . VAL A 1 80 ? -7.02 3.363 12.938 1 93.19 80 VAL A O 1
ATOM 631 N N . GLY A 1 81 ? -5.34 2.574 11.688 1 91.38 81 GLY A N 1
ATOM 632 C CA . GLY A 1 81 ? -5.453 1.227 12.219 1 91.38 81 GLY A CA 1
ATOM 633 C C . GLY A 1 81 ? -6.645 0.464 11.672 1 91.38 81 GLY A C 1
ATOM 634 O O . GLY A 1 81 ? -7.199 -0.405 12.352 1 91.38 81 GLY A O 1
ATOM 635 N N . GLU A 1 82 ? -7.027 0.716 10.516 1 88.31 82 GLU A N 1
ATOM 636 C CA . GLU A 1 82 ? -8.266 0.168 9.969 1 88.31 82 GLU A CA 1
ATOM 637 C C . GLU A 1 82 ? -8.023 -1.189 9.312 1 88.31 82 GLU A C 1
ATOM 639 O O . GLU A 1 82 ? -8.961 -1.979 9.148 1 88.31 82 GLU A O 1
ATOM 644 N N . VAL A 1 83 ? -6.844 -1.479 8.984 1 89.38 83 VAL A N 1
ATOM 645 C CA . VAL A 1 83 ? -6.52 -2.658 8.188 1 89.38 83 VAL A CA 1
ATOM 646 C C . VAL A 1 83 ? -6.949 -3.918 8.938 1 89.38 83 VAL A C 1
ATOM 648 O O . VAL A 1 83 ? -7.672 -4.754 8.391 1 89.38 83 VAL A O 1
ATOM 651 N N . PRO A 1 84 ? -6.633 -4.055 10.203 1 89.19 84 PRO A N 1
ATOM 652 C CA . PRO A 1 84 ? -7.012 -5.293 10.891 1 89.19 84 PRO A CA 1
ATOM 653 C C . PRO A 1 84 ? -8.523 -5.43 11.07 1 89.19 84 PRO A C 1
ATOM 655 O O . PRO A 1 84 ? -9.016 -6.531 11.32 1 89.19 84 PRO A O 1
ATOM 658 N N . VAL A 1 85 ? -9.227 -4.391 10.984 1 84.75 85 VAL A N 1
ATOM 659 C CA . VAL A 1 85 ? -10.672 -4.418 11.156 1 84.75 85 VAL A CA 1
ATOM 660 C C . VAL A 1 85 ? -11.312 -5.25 10.039 1 84.75 85 VAL A C 1
ATOM 662 O O . VAL A 1 85 ? -12.242 -6.02 10.289 1 84.75 85 VAL A O 1
ATOM 665 N N . PHE A 1 86 ? -10.797 -5.164 8.883 1 86.94 86 PHE A N 1
ATOM 666 C CA . PHE A 1 86 ? -11.445 -5.793 7.742 1 86.94 86 PHE A CA 1
ATOM 667 C C . PHE A 1 86 ? -10.695 -7.043 7.309 1 86.94 86 PHE A C 1
ATOM 669 O O . PHE A 1 86 ? -11.25 -7.898 6.617 1 86.94 86 PHE A O 1
ATOM 676 N N . ALA A 1 87 ? -9.516 -7.078 7.512 1 82.31 87 ALA A N 1
ATOM 677 C CA . ALA A 1 87 ? -8.734 -8.242 7.098 1 82.31 87 ALA A CA 1
ATOM 678 C C . ALA A 1 87 ? -8.383 -9.125 8.289 1 82.31 87 ALA A C 1
ATOM 680 O O . ALA A 1 87 ? -7.848 -10.227 8.125 1 82.31 87 ALA A O 1
ATOM 681 N N . GLY A 1 88 ? -8.781 -8.555 9.414 1 79.69 88 GLY A N 1
ATOM 682 C CA . GLY A 1 88 ? -8.406 -9.289 10.609 1 79.69 88 GLY A CA 1
ATOM 683 C C . GLY A 1 88 ? -6.922 -9.242 10.898 1 79.69 88 GLY A C 1
ATOM 684 O O . GLY A 1 88 ? -6.262 -8.242 10.625 1 79.69 88 GLY A O 1
ATOM 685 N N . GLN A 1 89 ? -6.457 -10.164 11.758 1 81.19 89 GLN A N 1
ATOM 686 C CA . GLN A 1 89 ? -5.047 -10.344 12.078 1 81.19 89 GLN A CA 1
ATOM 687 C C . GLN A 1 89 ? -4.52 -9.195 12.922 1 81.19 89 GLN A C 1
ATOM 689 O O . GLN A 1 89 ? -5.297 -8.469 13.547 1 81.19 89 GLN A O 1
ATOM 694 N N . THR A 1 90 ? -3.25 -9.055 12.984 1 92.12 90 THR A N 1
ATOM 695 C CA . THR A 1 90 ? -2.537 -8.102 13.828 1 92.12 90 THR A CA 1
ATOM 696 C C . THR A 1 90 ? -2.221 -6.824 13.055 1 92.12 90 THR A C 1
ATOM 698 O O . THR A 1 90 ? -2.365 -6.785 11.836 1 92.12 90 THR A O 1
ATOM 701 N N . PHE A 1 91 ? -1.987 -5.758 13.805 1 94.69 91 PHE A N 1
ATOM 702 C CA . PHE A 1 91 ? -1.534 -4.535 13.156 1 94.69 91 PHE A CA 1
ATOM 703 C C . PHE A 1 91 ? -0.291 -4.793 12.312 1 94.69 91 PHE A C 1
ATOM 705 O O . PHE A 1 91 ? 0.667 -5.41 12.789 1 94.69 91 PHE A O 1
ATOM 712 N N . PRO A 1 92 ? -0.293 -4.305 11.148 1 93.94 92 PRO A N 1
ATOM 713 C CA . PRO A 1 92 ? 0.868 -4.551 10.297 1 93.94 92 PRO A CA 1
ATOM 714 C C . PRO A 1 92 ? 2.023 -3.596 10.578 1 93.94 92 PRO A C 1
ATOM 716 O O . PRO A 1 92 ? 3.125 -3.781 10.047 1 93.94 92 PRO A O 1
ATOM 719 N N . ALA A 1 93 ? 1.793 -2.592 11.32 1 96.31 93 ALA A N 1
ATOM 720 C CA . ALA A 1 93 ? 2.775 -1.551 11.617 1 96.31 93 ALA A CA 1
ATOM 721 C C . ALA A 1 93 ? 2.52 -0.927 12.984 1 96.31 93 ALA A C 1
ATOM 723 O O . ALA A 1 93 ? 1.536 -1.259 13.656 1 96.31 93 ALA A O 1
ATOM 724 N N . ASN A 1 94 ? 3.438 -0.061 13.359 1 97 94 ASN A N 1
ATOM 725 C CA . ASN A 1 94 ? 3.305 0.651 14.625 1 97 94 ASN A CA 1
ATOM 726 C C . ASN A 1 94 ? 2.607 1.996 14.438 1 97 94 ASN A C 1
ATOM 728 O O . ASN A 1 94 ? 2.764 2.645 13.398 1 97 94 ASN A O 1
ATOM 732 N N . GLY A 1 95 ? 1.833 2.381 15.406 1 97.06 95 GLY A N 1
ATOM 733 C CA . GLY A 1 95 ? 1.249 3.711 15.484 1 97.06 95 GLY A CA 1
ATOM 734 C C . GLY A 1 95 ? 1.694 4.492 16.703 1 97.06 95 GLY A C 1
ATOM 735 O O . GLY A 1 95 ? 1.636 3.984 17.828 1 97.06 95 GLY A O 1
ATOM 736 N N . GLU A 1 96 ? 2.143 5.715 16.484 1 97.69 96 GLU A N 1
ATOM 737 C CA . GLU A 1 96 ? 2.66 6.547 17.562 1 97.69 96 GLU A CA 1
ATOM 738 C C . GLU A 1 96 ? 2.254 8.008 17.375 1 97.69 96 GLU A C 1
ATOM 740 O O . GLU A 1 96 ? 2.207 8.508 16.25 1 97.69 96 GLU A O 1
ATOM 745 N N . ALA A 1 97 ? 2.023 8.695 18.516 1 97.62 97 ALA A N 1
ATOM 746 C CA . ALA A 1 97 ? 1.684 10.117 18.453 1 97.62 97 ALA A CA 1
ATOM 747 C C . ALA A 1 97 ? 2.926 10.961 18.188 1 97.62 97 ALA A C 1
ATOM 749 O O . ALA A 1 97 ? 3.908 10.875 18.938 1 97.62 97 ALA A O 1
ATOM 750 N N . LEU A 1 98 ? 2.877 11.75 17.172 1 95.38 98 LEU A N 1
ATOM 751 C CA . LEU A 1 98 ? 3.977 12.664 16.859 1 95.38 98 LEU A CA 1
ATOM 752 C C . LEU A 1 98 ? 3.912 13.906 17.75 1 95.38 98 LEU A C 1
ATOM 754 O O . LEU A 1 98 ? 4.906 14.609 17.906 1 95.38 98 LEU A O 1
ATOM 758 N N . GLU A 1 99 ? 2.826 14.234 18.203 1 95.62 99 GLU A N 1
ATOM 759 C CA . GLU A 1 99 ? 2.486 15.305 19.125 1 95.62 99 GLU A CA 1
ATOM 760 C C . GLU A 1 99 ? 1.273 14.93 19.984 1 95.62 99 GLU A C 1
ATOM 762 O O . GLU A 1 99 ? 0.71 13.844 19.828 1 95.62 99 GLU A O 1
ATOM 767 N N . LYS A 1 100 ? 0.968 15.844 20.875 1 96.81 100 LYS A N 1
ATOM 768 C CA . LYS A 1 100 ? -0.263 15.586 21.609 1 96.81 100 LYS A CA 1
ATOM 769 C C . LYS A 1 100 ? -1.439 15.359 20.656 1 96.81 100 LYS A C 1
ATOM 771 O O . LYS A 1 100 ? -1.678 16.172 19.766 1 96.81 100 LYS A O 1
ATOM 776 N N . ALA A 1 101 ? -2.057 14.203 20.875 1 96.69 101 ALA A N 1
ATOM 777 C CA . ALA A 1 101 ? -3.107 13.828 19.938 1 96.69 101 ALA A CA 1
ATOM 778 C C . ALA A 1 101 ? -4.352 13.336 20.672 1 96.69 101 ALA A C 1
ATOM 780 O O . ALA A 1 101 ? -4.246 12.695 21.719 1 96.69 101 ALA A O 1
ATOM 781 N N . GLU A 1 102 ? -5.473 13.672 20.094 1 97.19 102 GLU A N 1
ATOM 782 C CA . GLU A 1 102 ? -6.762 13.117 20.5 1 97.19 102 GLU A CA 1
ATOM 783 C C . GLU A 1 102 ? -7.363 12.273 19.375 1 97.19 102 GLU A C 1
ATOM 785 O O . GLU A 1 102 ? -7.324 12.656 18.203 1 97.19 102 GLU A O 1
ATOM 790 N N . VAL A 1 103 ? -7.898 11.133 19.797 1 95.81 103 VAL A N 1
ATOM 791 C CA . VAL A 1 103 ? -8.477 10.25 18.797 1 95.81 103 VAL A CA 1
ATOM 792 C C . VAL A 1 103 ? -9.836 9.742 19.266 1 95.81 103 VAL A C 1
ATOM 794 O O . VAL A 1 103 ? -10.117 9.734 20.469 1 95.81 103 VAL A O 1
ATOM 797 N N . ALA A 1 104 ? -10.695 9.438 18.359 1 94.94 104 ALA A N 1
ATOM 798 C CA . ALA A 1 104 ? -11.914 8.672 18.609 1 94.94 104 ALA A CA 1
ATOM 799 C C . ALA A 1 104 ? -11.703 7.191 18.312 1 94.94 104 ALA A C 1
ATOM 801 O O . ALA A 1 104 ? -11.398 6.82 17.172 1 94.94 104 ALA A O 1
ATOM 802 N N . PHE A 1 105 ? -11.844 6.391 19.297 1 95.25 105 PHE A N 1
ATOM 803 C CA . PHE A 1 105 ? -11.711 4.945 19.141 1 95.25 105 PHE A CA 1
ATOM 804 C C . PHE A 1 105 ? -13.07 4.312 18.844 1 95.25 105 PHE A C 1
ATOM 806 O O . PHE A 1 105 ? -14.055 4.594 19.531 1 95.25 105 PHE A O 1
ATOM 813 N N . PHE A 1 106 ? -13.133 3.457 17.797 1 92.12 106 PHE A N 1
ATOM 814 C CA . PHE A 1 106 ? -14.32 2.697 17.438 1 92.12 106 PHE A CA 1
ATOM 815 C C . PHE A 1 106 ? -14.07 1.201 17.578 1 92.12 106 PHE A C 1
ATOM 817 O O . PHE A 1 106 ? -13.227 0.635 16.891 1 92.12 106 PHE A O 1
ATOM 824 N N . PRO A 1 107 ? -14.859 0.547 18.422 1 91.69 107 PRO A N 1
ATOM 825 C CA . PRO A 1 107 ? -14.695 -0.903 18.547 1 91.69 107 PRO A CA 1
ATOM 826 C C . PRO A 1 107 ? -15.094 -1.654 17.281 1 91.69 107 PRO A C 1
ATOM 828 O O . PRO A 1 107 ? -16.078 -1.291 16.625 1 91.69 107 PRO A O 1
ATOM 831 N N . ARG A 1 108 ? -14.312 -2.682 16.953 1 88.25 108 ARG A N 1
ATOM 832 C CA . ARG A 1 108 ? -14.461 -3.438 15.711 1 88.25 108 ARG A CA 1
ATOM 833 C C . ARG A 1 108 ? -15.891 -3.945 15.547 1 88.25 108 ARG A C 1
ATOM 835 O O . ARG A 1 108 ? -16.5 -3.783 14.484 1 88.25 108 ARG A O 1
ATOM 842 N N . ARG A 1 109 ? -16.5 -4.543 16.562 1 86.69 109 ARG A N 1
ATOM 843 C CA . ARG A 1 109 ? -17.812 -5.172 16.469 1 86.69 109 ARG A CA 1
ATOM 844 C C . ARG A 1 109 ? -18.891 -4.148 16.125 1 86.69 109 ARG A C 1
ATOM 846 O O . ARG A 1 109 ? -19.734 -4.395 15.266 1 86.69 109 ARG A O 1
ATOM 853 N N . LYS A 1 110 ? -18.828 -3.098 16.734 1 85.44 110 LYS A N 1
ATOM 854 C CA . LYS A 1 110 ? -19.828 -2.059 16.516 1 85.44 110 LYS A CA 1
ATOM 855 C C . LYS A 1 110 ? -19.656 -1.424 15.133 1 85.44 110 LYS A C 1
ATOM 857 O O . LYS A 1 110 ? -20.656 -1.069 14.492 1 85.44 110 LYS A O 1
ATOM 862 N N . LEU A 1 111 ? -18.469 -1.318 14.742 1 79.44 111 LEU A N 1
ATOM 863 C CA . LEU A 1 111 ? -18.188 -0.727 13.438 1 79.44 111 LEU A CA 1
ATOM 864 C C . LEU A 1 111 ? -18.688 -1.63 12.312 1 79.44 111 LEU A C 1
ATOM 866 O O . LEU A 1 111 ? -19.281 -1.151 11.344 1 79.44 111 LEU A O 1
ATOM 870 N N . LEU A 1 112 ? -18.453 -2.857 12.484 1 82.06 112 LEU A N 1
ATOM 871 C CA . LEU A 1 112 ? -18.891 -3.811 11.469 1 82.06 112 LEU A CA 1
ATOM 872 C C . LEU A 1 112 ? -20.406 -3.779 11.32 1 82.06 112 LEU A C 1
ATOM 874 O O . LEU A 1 112 ? -20.922 -3.877 10.203 1 82.06 112 LEU A O 1
ATOM 878 N N . GLU A 1 113 ? -21.062 -3.609 12.414 1 83.38 113 GLU A N 1
ATOM 879 C CA . GLU A 1 113 ? -22.516 -3.508 12.391 1 83.38 113 GLU A CA 1
ATOM 880 C C . GLU A 1 113 ? -22.969 -2.26 11.633 1 83.38 113 GLU A C 1
ATOM 882 O O . GLU A 1 113 ? -23.938 -2.307 10.867 1 83.38 113 GLU A O 1
ATOM 887 N N . LEU A 1 114 ? -22.25 -1.279 11.836 1 79.12 114 LEU A N 1
ATOM 888 C CA . LEU A 1 114 ? -22.594 -0.021 11.18 1 79.12 114 LEU A CA 1
ATOM 889 C C . LEU A 1 114 ? -22.328 -0.105 9.68 1 79.12 114 LEU A C 1
ATOM 891 O O . LEU A 1 114 ? -23.156 0.354 8.875 1 79.12 114 LEU A O 1
ATOM 895 N N . TYR A 1 115 ? -21.297 -0.708 9.305 1 80.69 115 TYR A N 1
ATOM 896 C CA . TYR A 1 115 ? -20.938 -0.823 7.898 1 80.69 115 TYR A CA 1
ATOM 897 C C . TYR A 1 115 ? -21.922 -1.737 7.164 1 80.69 115 TYR A C 1
ATOM 899 O O . TYR A 1 115 ? -22.234 -1.51 5.992 1 80.69 115 TYR A O 1
ATOM 907 N N . THR A 1 116 ? -22.375 -2.688 7.875 1 81.19 116 THR A N 1
ATOM 908 C CA . THR A 1 116 ? -23.328 -3.619 7.277 1 81.19 116 THR A CA 1
ATOM 909 C C . THR A 1 116 ? -24.703 -2.967 7.109 1 81.19 116 THR A C 1
ATOM 911 O O . THR A 1 116 ? -25.422 -3.258 6.152 1 81.19 116 THR A O 1
ATOM 914 N N . SER A 1 117 ? -24.969 -2.09 7.984 1 79.25 117 SER A N 1
ATOM 915 C CA . SER A 1 117 ? -26.312 -1.495 7.984 1 79.25 117 SER A CA 1
ATOM 916 C C . SER A 1 117 ? -26.344 -0.226 7.141 1 79.25 117 SER A C 1
ATOM 918 O O . SER A 1 117 ? -27.422 0.218 6.727 1 79.25 117 SER A O 1
ATOM 920 N N . ASP A 1 118 ? -25.172 0.311 6.918 1 80.81 118 ASP A N 1
ATOM 921 C CA . ASP A 1 118 ? -25.109 1.568 6.18 1 80.81 118 ASP A CA 1
ATOM 922 C C . ASP A 1 118 ? -24.141 1.47 5.008 1 80.81 118 ASP A C 1
ATOM 924 O O . ASP A 1 118 ? -22.938 1.729 5.16 1 80.81 118 ASP A O 1
ATOM 928 N N . PRO A 1 119 ? -24.641 1.288 3.85 1 80.81 119 PRO A N 1
ATOM 929 C CA . PRO A 1 119 ? -23.781 1.102 2.672 1 80.81 119 PRO A CA 1
ATOM 930 C C . PRO A 1 119 ? -22.938 2.33 2.361 1 80.81 119 PRO A C 1
ATOM 932 O O . PRO A 1 119 ? -21.828 2.199 1.83 1 80.81 119 PRO A O 1
ATOM 935 N N . SER A 1 120 ? -23.422 3.475 2.648 1 82.12 120 SER A N 1
ATOM 936 C CA . SER A 1 120 ? -22.672 4.695 2.373 1 82.12 120 SER A CA 1
ATOM 937 C C . SER A 1 120 ? -21.359 4.73 3.158 1 82.12 120 SER A C 1
ATOM 939 O O . SER A 1 120 ? -20.344 5.203 2.652 1 82.12 120 SER A O 1
ATOM 941 N N . LEU A 1 121 ? -21.406 4.23 4.316 1 84.94 121 LEU A N 1
ATOM 942 C CA . LEU A 1 121 ? -20.203 4.195 5.152 1 84.94 121 LEU A CA 1
ATOM 943 C C . LEU A 1 121 ? -19.172 3.23 4.582 1 84.94 121 LEU A C 1
ATOM 945 O O . LEU A 1 121 ? -17.969 3.518 4.594 1 84.94 121 LEU A O 1
ATOM 949 N N . ALA A 1 122 ? -19.672 2.133 4.129 1 87.5 122 ALA A N 1
ATOM 950 C CA . ALA A 1 122 ? -18.781 1.152 3.51 1 87.5 122 ALA A CA 1
ATOM 951 C C . ALA A 1 122 ? -18.109 1.728 2.266 1 87.5 122 ALA A C 1
ATOM 953 O O . ALA A 1 122 ? -16.922 1.527 2.049 1 87.5 122 ALA A O 1
ATOM 954 N N . MET A 1 123 ? -18.875 2.473 1.561 1 87.25 123 MET A N 1
ATOM 955 C CA . MET A 1 123 ? -18.344 3.088 0.344 1 87.25 123 MET A CA 1
ATOM 956 C C . MET A 1 123 ? -17.297 4.141 0.676 1 87.25 123 MET A C 1
ATOM 958 O O . MET A 1 123 ? -16.266 4.238 -0.004 1 87.25 123 MET A O 1
ATOM 962 N N . ASN A 1 124 ? -17.531 4.883 1.643 1 89.81 124 ASN A N 1
ATOM 963 C CA . ASN A 1 124 ? -16.547 5.863 2.086 1 89.81 124 ASN A CA 1
ATOM 964 C C . ASN A 1 124 ? -15.227 5.203 2.496 1 89.81 124 ASN A C 1
ATOM 966 O O . ASN A 1 124 ? -14.148 5.699 2.17 1 89.81 124 ASN A O 1
ATOM 970 N N . MET A 1 125 ? -15.375 4.113 3.172 1 90.94 125 MET A N 1
ATOM 971 C CA . MET A 1 125 ? -14.188 3.393 3.613 1 90.94 125 MET A CA 1
ATOM 972 C C . MET A 1 125 ? -13.422 2.824 2.424 1 90.94 125 MET A C 1
ATOM 974 O O . MET A 1 125 ? -12.188 2.842 2.406 1 90.94 125 MET A O 1
ATOM 978 N N . LEU A 1 126 ? -14.148 2.324 1.495 1 91.81 126 LEU A N 1
ATOM 979 C CA . LEU A 1 126 ? -13.516 1.815 0.282 1 91.81 126 LEU A CA 1
ATOM 980 C C . LEU A 1 126 ? -12.719 2.91 -0.412 1 91.81 126 LEU A C 1
ATOM 982 O O . LEU A 1 126 ? -11.602 2.668 -0.878 1 91.81 126 LEU A O 1
ATOM 986 N N . ALA A 1 127 ? -13.273 4.043 -0.436 1 91.5 127 ALA A N 1
ATOM 987 C CA . ALA A 1 127 ? -12.578 5.184 -1.034 1 91.5 127 ALA A CA 1
ATOM 988 C C . ALA A 1 127 ? -11.312 5.531 -0.252 1 91.5 127 ALA A C 1
ATOM 990 O O . ALA A 1 127 ? -10.266 5.785 -0.842 1 91.5 127 ALA A O 1
ATOM 991 N N . VAL A 1 128 ? -11.422 5.465 0.971 1 91.88 128 VAL A N 1
ATOM 992 C CA . VAL A 1 128 ? -10.297 5.801 1.844 1 91.88 128 VAL A CA 1
ATOM 993 C C . VAL A 1 128 ? -9.18 4.773 1.67 1 91.88 128 VAL A C 1
ATOM 995 O O . VAL A 1 128 ? -8.016 5.141 1.494 1 91.88 128 VAL A O 1
ATOM 998 N N . LEU A 1 129 ? -9.516 3.512 1.714 1 93.81 129 LEU A N 1
ATOM 999 C CA . LEU A 1 129 ? -8.516 2.461 1.562 1 93.81 129 LEU A CA 1
ATOM 1000 C C . LEU A 1 129 ? -7.875 2.514 0.178 1 93.81 129 LEU A C 1
ATOM 1002 O O . LEU A 1 129 ? -6.68 2.258 0.031 1 93.81 129 LEU A O 1
ATOM 1006 N N . SER A 1 130 ? -8.68 2.807 -0.803 1 94.06 130 SER A N 1
ATOM 1007 C CA . SER A 1 130 ? -8.156 2.936 -2.16 1 94.06 130 SER A CA 1
ATOM 1008 C C . SER A 1 130 ? -7.16 4.082 -2.262 1 94.06 130 SER A C 1
ATOM 1010 O O . SER A 1 130 ? -6.113 3.947 -2.9 1 94.06 130 SER A O 1
ATOM 1012 N N . GLN A 1 131 ? -7.508 5.148 -1.66 1 91.88 131 GLN A N 1
ATOM 1013 C CA . GLN A 1 131 ? -6.586 6.277 -1.646 1 91.88 131 GLN A CA 1
ATOM 1014 C C . GLN A 1 131 ? -5.285 5.918 -0.927 1 91.88 131 GLN A C 1
ATOM 1016 O O . GLN A 1 131 ? -4.203 6.332 -1.347 1 91.88 131 GLN A O 1
ATOM 1021 N N . ARG A 1 132 ? -5.41 5.176 0.109 1 93.44 132 ARG A N 1
ATOM 1022 C CA . ARG A 1 132 ? -4.234 4.711 0.835 1 93.44 132 ARG A CA 1
ATOM 1023 C C . ARG A 1 132 ? -3.354 3.836 -0.052 1 93.44 132 ARG A C 1
ATOM 1025 O O . ARG A 1 132 ? -2.125 3.945 -0.019 1 93.44 132 ARG A O 1
ATOM 1032 N N . LEU A 1 133 ? -3.971 3.004 -0.757 1 94.81 133 LEU A N 1
ATOM 1033 C CA . LEU A 1 133 ? -3.234 2.145 -1.677 1 94.81 133 LEU A CA 1
ATOM 1034 C C . LEU A 1 133 ? -2.498 2.971 -2.725 1 94.81 133 LEU A C 1
ATOM 1036 O O . LEU A 1 133 ? -1.36 2.656 -3.082 1 94.81 133 LEU A O 1
ATOM 1040 N N . ARG A 1 134 ? -3.109 4.023 -3.219 1 93.5 134 ARG A N 1
ATOM 1041 C CA . ARG A 1 134 ? -2.453 4.93 -4.156 1 93.5 134 ARG A CA 1
ATOM 1042 C C . ARG A 1 134 ? -1.207 5.555 -3.531 1 93.5 134 ARG A C 1
ATOM 1044 O O . ARG A 1 134 ? -0.16 5.641 -4.18 1 93.5 134 ARG A O 1
ATOM 1051 N N . GLU A 1 135 ? -1.366 5.969 -2.359 1 91.56 135 GLU A N 1
ATOM 1052 C CA . GLU A 1 135 ? -0.245 6.574 -1.648 1 91.56 135 GLU A CA 1
ATOM 1053 C C . GLU A 1 135 ? 0.892 5.574 -1.458 1 91.56 135 GLU A C 1
ATOM 1055 O O . GLU A 1 135 ? 2.064 5.926 -1.596 1 91.56 135 GLU A O 1
ATOM 1060 N N . PHE A 1 136 ? 0.565 4.336 -1.131 1 94.81 136 PHE A N 1
ATOM 1061 C CA . PHE A 1 136 ? 1.578 3.305 -0.943 1 94.81 136 PHE A CA 1
ATOM 1062 C C . PHE A 1 136 ? 2.268 2.977 -2.262 1 94.81 136 PHE A C 1
ATOM 1064 O O . PHE A 1 136 ? 3.467 2.693 -2.287 1 94.81 136 PHE A O 1
ATOM 1071 N N . THR A 1 137 ? 1.496 2.971 -3.316 1 94.75 137 THR A N 1
ATOM 1072 C CA . THR A 1 137 ? 2.094 2.752 -4.629 1 94.75 137 THR A CA 1
ATOM 1073 C C . THR A 1 137 ? 3.158 3.807 -4.918 1 94.75 137 THR A C 1
ATOM 1075 O O . THR A 1 137 ? 4.25 3.482 -5.387 1 94.75 137 THR A O 1
ATOM 1078 N N . ARG A 1 138 ? 2.865 5.004 -4.609 1 91.94 138 ARG A N 1
ATOM 1079 C CA . ARG A 1 138 ? 3.82 6.09 -4.809 1 91.94 138 ARG A CA 1
ATOM 1080 C C . ARG A 1 138 ? 5.051 5.906 -3.922 1 91.94 138 ARG A C 1
ATOM 1082 O O . ARG A 1 138 ? 6.18 6.121 -4.367 1 91.94 138 ARG A O 1
ATOM 1089 N N . LEU A 1 139 ? 4.852 5.582 -2.707 1 93.5 139 LEU A N 1
ATOM 1090 C CA . LEU A 1 139 ? 5.953 5.367 -1.776 1 93.5 139 LEU A CA 1
ATOM 1091 C C . LEU A 1 139 ? 6.855 4.234 -2.258 1 93.5 139 LEU A C 1
ATOM 1093 O O . LEU A 1 139 ? 8.086 4.355 -2.219 1 93.5 139 LEU A O 1
ATOM 1097 N N . ILE A 1 140 ? 6.246 3.174 -2.688 1 95.25 140 ILE A N 1
ATOM 1098 C CA . ILE A 1 140 ? 6.992 2.033 -3.205 1 95.25 140 ILE A CA 1
ATOM 1099 C C . ILE A 1 140 ? 7.816 2.463 -4.418 1 95.25 140 ILE A C 1
ATOM 1101 O O . ILE A 1 140 ? 8.992 2.113 -4.535 1 95.25 140 ILE A O 1
ATOM 1105 N N . GLU A 1 141 ? 7.168 3.186 -5.289 1 94.19 141 GLU A N 1
ATOM 1106 C CA . GLU A 1 141 ? 7.875 3.727 -6.445 1 94.19 141 GLU A CA 1
ATOM 1107 C C . GLU A 1 141 ? 9.094 4.543 -6.02 1 94.19 141 GLU A C 1
ATOM 1109 O O . GLU A 1 141 ? 10.188 4.359 -6.555 1 94.19 141 GLU A O 1
ATOM 1114 N N . ASN A 1 142 ? 8.93 5.41 -5.098 1 91.81 142 ASN A N 1
ATOM 1115 C CA . ASN A 1 142 ? 10.008 6.266 -4.609 1 91.81 142 ASN A CA 1
ATOM 1116 C C . ASN A 1 142 ? 11.156 5.445 -4.027 1 91.81 142 ASN A C 1
ATOM 1118 O O . ASN A 1 142 ? 12.32 5.684 -4.355 1 91.81 142 ASN A O 1
ATOM 1122 N N . LEU A 1 143 ? 10.836 4.496 -3.236 1 92.19 143 LEU A N 1
ATOM 1123 C CA . LEU A 1 143 ? 11.828 3.699 -2.527 1 92.19 143 LEU A CA 1
ATOM 1124 C C . LEU A 1 143 ? 12.578 2.787 -3.49 1 92.19 143 LEU A C 1
ATOM 1126 O O . LEU A 1 143 ? 13.758 2.484 -3.273 1 92.19 143 LEU A O 1
ATOM 1130 N N . SER A 1 144 ? 11.961 2.377 -4.539 1 93.19 144 SER A N 1
ATOM 1131 C CA . SER A 1 144 ? 12.531 1.341 -5.391 1 93.19 144 SER A CA 1
ATOM 1132 C C . SER A 1 144 ? 13.133 1.937 -6.66 1 93.19 144 SER A C 1
ATOM 1134 O O . SER A 1 144 ? 14.094 1.394 -7.215 1 93.19 144 SER A O 1
ATOM 1136 N N . LEU A 1 145 ? 12.633 3.096 -7.172 1 92.75 145 LEU A N 1
ATOM 1137 C CA . LEU A 1 145 ? 12.977 3.498 -8.531 1 92.75 145 LEU A CA 1
ATOM 1138 C C . LEU A 1 145 ? 13.609 4.887 -8.547 1 92.75 145 LEU A C 1
ATOM 1140 O O . LEU A 1 145 ? 14.078 5.348 -9.586 1 92.75 145 LEU A O 1
ATOM 1144 N N . LYS A 1 146 ? 13.625 5.492 -7.445 1 92 146 LYS A N 1
ATOM 1145 C CA . LYS A 1 146 ? 14.117 6.867 -7.422 1 92 146 LYS A CA 1
ATOM 1146 C C . LYS A 1 146 ? 15.273 7.016 -6.441 1 92 146 LYS A C 1
ATOM 1148 O O . LYS A 1 146 ? 15.305 6.352 -5.402 1 92 146 LYS A O 1
ATOM 1153 N N . GLU A 1 147 ? 16.156 7.891 -6.773 1 91.56 147 GLU A N 1
ATOM 1154 C CA . GLU A 1 147 ? 17.172 8.328 -5.824 1 91.56 147 GLU A CA 1
ATOM 1155 C C . GLU A 1 147 ? 16.625 9.375 -4.867 1 91.56 147 GLU A C 1
ATOM 1157 O O . GLU A 1 147 ? 15.555 9.953 -5.113 1 91.56 147 GLU A O 1
ATOM 1162 N N . ILE A 1 148 ? 17.391 9.703 -3.859 1 91.12 148 ILE A N 1
ATOM 1163 C CA . ILE A 1 148 ? 16.906 10.516 -2.75 1 91.12 148 ILE A CA 1
ATOM 1164 C C . ILE A 1 148 ? 16.531 11.906 -3.254 1 91.12 148 ILE A C 1
ATOM 1166 O O . ILE A 1 148 ? 15.484 12.438 -2.898 1 91.12 148 ILE A O 1
ATOM 1170 N N . PRO A 1 149 ? 17.328 12.531 -4.121 1 92.31 149 PRO A N 1
ATOM 1171 C CA . PRO A 1 149 ? 16.922 13.844 -4.621 1 92.31 149 PRO A CA 1
ATOM 1172 C C . PRO A 1 149 ? 15.594 13.805 -5.375 1 92.31 149 PRO A C 1
ATOM 1174 O O . PRO A 1 149 ? 14.789 14.727 -5.262 1 92.31 149 PRO A O 1
ATOM 1177 N N . GLN A 1 150 ? 15.453 12.734 -6.141 1 93.69 150 GLN A N 1
ATOM 1178 C CA . GLN A 1 150 ? 14.211 12.562 -6.879 1 93.69 150 GLN A CA 1
ATOM 1179 C C . GLN A 1 150 ? 13.023 12.414 -5.93 1 93.69 150 GLN A C 1
ATOM 1181 O O . GLN A 1 150 ? 11.961 13 -6.16 1 93.69 150 GLN A O 1
ATOM 1186 N N . ARG A 1 151 ? 13.203 11.656 -4.91 1 93.69 151 ARG A N 1
ATOM 1187 C CA . ARG A 1 151 ? 12.156 11.445 -3.92 1 93.69 151 ARG A CA 1
ATOM 1188 C C . ARG A 1 151 ? 11.758 12.758 -3.256 1 93.69 151 ARG A C 1
ATOM 1190 O O . ARG A 1 151 ? 10.57 13.047 -3.104 1 93.69 151 ARG A O 1
ATOM 1197 N N . LEU A 1 152 ? 12.727 13.523 -2.854 1 94.44 152 LEU A N 1
ATOM 1198 C CA . LEU A 1 152 ? 12.469 14.812 -2.215 1 94.44 152 LEU A CA 1
ATOM 1199 C C . LEU A 1 152 ? 11.734 15.75 -3.164 1 94.44 152 LEU A C 1
ATOM 1201 O O . LEU A 1 152 ? 10.758 16.391 -2.775 1 94.44 152 LEU A O 1
ATOM 1205 N N . ALA A 1 153 ? 12.242 15.797 -4.348 1 94.25 153 ALA A N 1
ATOM 1206 C CA . ALA A 1 153 ? 11.617 16.656 -5.344 1 94.25 153 ALA A CA 1
ATOM 1207 C C . ALA A 1 153 ? 10.164 16.25 -5.574 1 94.25 153 ALA A C 1
ATOM 1209 O O . ALA A 1 153 ? 9.273 17.109 -5.641 1 94.25 153 ALA A O 1
ATOM 1210 N N . ALA A 1 154 ? 9.977 15 -5.699 1 91.94 154 ALA A N 1
ATOM 1211 C CA . ALA A 1 154 ? 8.625 14.5 -5.902 1 91.94 154 ALA A CA 1
ATOM 1212 C C . ALA A 1 154 ? 7.719 14.875 -4.734 1 91.94 154 ALA A C 1
ATOM 1214 O O . ALA A 1 154 ? 6.562 15.25 -4.934 1 91.94 154 ALA A O 1
ATOM 1215 N N . TYR A 1 155 ? 8.203 14.758 -3.561 1 90.12 155 TYR A N 1
ATOM 1216 C CA . TYR A 1 155 ? 7.469 15.125 -2.355 1 90.12 155 TYR A CA 1
ATOM 1217 C C . TYR A 1 155 ? 7.059 16.594 -2.395 1 90.12 155 TYR A C 1
ATOM 1219 O O . TYR A 1 155 ? 5.91 16.938 -2.102 1 90.12 155 TYR A O 1
ATOM 1227 N N . LEU A 1 156 ? 7.953 17.391 -2.736 1 91.56 156 LEU A N 1
ATOM 1228 C CA . LEU A 1 156 ? 7.711 18.828 -2.764 1 91.56 156 LEU A CA 1
ATOM 1229 C C . LEU A 1 156 ? 6.707 19.188 -3.852 1 91.56 156 LEU A C 1
ATOM 1231 O O . LEU A 1 156 ? 5.836 20.047 -3.643 1 91.56 156 LEU A O 1
ATOM 1235 N N . VAL A 1 157 ? 6.816 18.547 -4.938 1 89.81 157 VAL A N 1
ATOM 1236 C CA . VAL A 1 157 ? 5.902 18.781 -6.047 1 89.81 157 VAL A CA 1
ATOM 1237 C C . VAL A 1 157 ? 4.477 18.422 -5.629 1 89.81 157 VAL A C 1
ATOM 1239 O O . VAL A 1 157 ? 3.539 19.188 -5.887 1 89.81 157 VAL A O 1
ATOM 1242 N N . GLU A 1 158 ? 4.352 17.297 -5.016 1 86.31 158 GLU A N 1
ATOM 1243 C CA . GLU A 1 158 ? 3.039 16.844 -4.57 1 86.31 158 GLU A CA 1
ATOM 1244 C C . GLU A 1 158 ? 2.436 17.812 -3.559 1 86.31 158 GLU A C 1
ATOM 1246 O O . GLU A 1 158 ? 1.242 18.125 -3.617 1 86.31 158 GLU A O 1
ATOM 1251 N N . ARG A 1 159 ? 3.197 18.203 -2.662 1 85.56 159 ARG A N 1
ATOM 1252 C CA . ARG A 1 159 ? 2.738 19.156 -1.651 1 85.56 159 ARG A CA 1
ATOM 1253 C C . ARG A 1 159 ? 2.312 20.469 -2.289 1 85.56 159 ARG A C 1
ATOM 1255 O O . ARG A 1 159 ? 1.328 21.078 -1.868 1 85.56 159 ARG A O 1
ATOM 1262 N N . GLN A 1 160 ? 3.055 20.875 -3.23 1 85.44 160 GLN A N 1
ATOM 1263 C CA . GLN A 1 160 ? 2.736 22.109 -3.934 1 85.44 160 GLN A CA 1
ATOM 1264 C C . GLN A 1 160 ? 1.381 22.016 -4.629 1 85.44 160 GLN A C 1
ATOM 1266 O O . GLN A 1 160 ? 0.608 22.984 -4.629 1 85.44 160 GLN A O 1
ATOM 1271 N N . HIS A 1 161 ? 1.146 20.875 -5.211 1 79.75 161 HIS A N 1
ATOM 1272 C CA . HIS A 1 161 ? -0.096 20.688 -5.949 1 79.75 161 HIS A CA 1
ATOM 1273 C C . HIS A 1 161 ? -1.301 20.703 -5.012 1 79.75 161 HIS A C 1
ATOM 1275 O O . HIS A 1 161 ? -2.42 21 -5.441 1 79.75 161 HIS A O 1
ATOM 1281 N N . GLN A 1 162 ? -1.119 20.297 -3.797 1 74.38 162 GLN A N 1
ATOM 1282 C CA . GLN A 1 162 ? -2.205 20.266 -2.822 1 74.38 162 GLN A CA 1
ATOM 1283 C C . GLN A 1 162 ? -2.5 21.656 -2.27 1 74.38 162 GLN A C 1
ATOM 1285 O O . GLN A 1 162 ? -3.516 21.859 -1.601 1 74.38 162 GLN A O 1
ATOM 1290 N N . LEU A 1 163 ? -1.596 22.469 -2.404 1 70.94 163 LEU A N 1
ATOM 1291 C CA . LEU A 1 163 ? -1.748 23.797 -1.819 1 70.94 163 LEU A CA 1
ATOM 1292 C C . LEU A 1 163 ? -2.213 24.797 -2.867 1 70.94 163 LEU A C 1
ATOM 1294 O O . LEU A 1 163 ? -1.934 24.641 -4.059 1 70.94 163 LEU A O 1
ATOM 1298 N N . PRO A 1 164 ? -3.096 25.625 -2.326 1 65.5 164 PRO A N 1
ATOM 1299 C CA . PRO A 1 164 ? -3.566 26.688 -3.232 1 65.5 164 PRO A CA 1
ATOM 1300 C C . PRO A 1 164 ? -2.422 27.438 -3.91 1 65.5 164 PRO A C 1
ATOM 1302 O O . PRO A 1 164 ? -1.252 27.188 -3.613 1 65.5 164 PRO A O 1
ATOM 1305 N N . GLU A 1 165 ? -2.652 28.531 -4.516 1 66.69 165 GLU A N 1
ATOM 1306 C CA . GLU A 1 165 ? -2.01 29.453 -5.441 1 66.69 165 GLU A CA 1
ATOM 1307 C C . GLU A 1 165 ? -0.684 29.953 -4.887 1 66.69 165 GLU A C 1
ATOM 1309 O O . GLU A 1 165 ? -0.259 31.078 -5.195 1 66.69 165 GLU A O 1
ATOM 1314 N N . THR A 1 166 ? -0.001 29.094 -3.984 1 73.5 166 THR A N 1
ATOM 1315 C CA . THR A 1 166 ? 1.27 29.609 -3.477 1 73.5 166 THR A CA 1
ATOM 1316 C C . THR A 1 166 ? 2.42 28.688 -3.895 1 73.5 166 THR A C 1
ATOM 1318 O O . THR A 1 166 ? 2.229 27.484 -4.086 1 73.5 166 THR A O 1
ATOM 1321 N N . SER A 1 167 ? 3.564 29.297 -4.238 1 78.5 167 SER A N 1
ATOM 1322 C CA . SER A 1 167 ? 4.805 28.578 -4.535 1 78.5 167 SER A CA 1
ATOM 1323 C C . SER A 1 167 ? 5.473 28.078 -3.256 1 78.5 167 SER A C 1
ATOM 1325 O O . SER A 1 167 ? 6.371 27.234 -3.309 1 78.5 167 SER A O 1
ATOM 1327 N N . ASP A 1 168 ? 4.969 28.484 -2.145 1 85.44 168 ASP A N 1
ATOM 1328 C CA . ASP A 1 168 ? 5.586 28.125 -0.869 1 85.44 168 ASP A CA 1
ATOM 1329 C C . ASP A 1 168 ? 4.969 26.859 -0.29 1 85.44 168 ASP A C 1
ATOM 1331 O O . ASP A 1 168 ? 3.744 26.719 -0.269 1 85.44 168 ASP A O 1
ATOM 1335 N N . VAL A 1 169 ? 5.938 25.969 0.032 1 86.19 169 VAL A N 1
ATOM 1336 C CA . VAL A 1 169 ? 5.531 24.75 0.703 1 86.19 169 VAL A CA 1
ATOM 1337 C C . VAL A 1 169 ? 6.031 24.75 2.146 1 86.19 169 VAL A C 1
ATOM 1339 O O . VAL A 1 169 ? 7.219 24.969 2.396 1 86.19 169 VAL A O 1
ATOM 1342 N N . THR A 1 170 ? 5.133 24.703 3.002 1 84.94 170 THR A N 1
ATOM 1343 C CA . THR A 1 170 ? 5.535 24.562 4.398 1 84.94 170 THR A CA 1
ATOM 1344 C C . THR A 1 170 ? 5.531 23.094 4.816 1 84.94 170 THR A C 1
ATOM 1346 O O . THR A 1 170 ? 4.535 22.391 4.637 1 84.94 170 THR A O 1
ATOM 1349 N N . LEU A 1 171 ? 6.668 22.641 5.309 1 84.62 171 LEU A N 1
ATOM 1350 C CA . LEU A 1 171 ? 6.723 21.266 5.801 1 84.62 171 LEU A CA 1
ATOM 1351 C C . LEU A 1 171 ? 5.816 21.094 7.016 1 84.62 171 LEU A C 1
ATOM 1353 O O . LEU A 1 171 ? 5.875 21.891 7.961 1 84.62 171 LEU A O 1
ATOM 1357 N N . ASP A 1 172 ? 5.016 20.141 6.98 1 82.19 172 ASP A N 1
ATOM 1358 C CA . ASP A 1 172 ? 4.109 19.859 8.094 1 82.19 172 ASP A CA 1
ATOM 1359 C C . ASP A 1 172 ? 4.758 18.922 9.117 1 82.19 172 ASP A C 1
ATOM 1361 O O . ASP A 1 172 ? 4.16 18.609 10.148 1 82.19 172 ASP A O 1
ATOM 1365 N N . VAL A 1 173 ? 5.961 18.578 8.883 1 86.25 173 VAL A N 1
ATOM 1366 C CA . VAL A 1 173 ? 6.715 17.703 9.781 1 86.25 173 VAL A CA 1
ATOM 1367 C C . VAL A 1 173 ? 8.164 18.188 9.867 1 86.25 173 VAL A C 1
ATOM 1369 O O . VAL A 1 173 ? 8.625 18.953 9.023 1 86.25 173 VAL A O 1
ATOM 1372 N N . SER A 1 174 ? 8.859 17.734 10.922 1 89.38 174 SER A N 1
ATOM 1373 C CA . SER A 1 174 ? 10.273 18.047 11.055 1 89.38 174 SER A CA 1
ATOM 1374 C C . SER A 1 174 ? 11.094 17.391 9.953 1 89.38 174 SER A C 1
ATOM 1376 O O . SER A 1 174 ? 10.617 16.453 9.289 1 89.38 174 SER A O 1
ATOM 1378 N N . LYS A 1 175 ? 12.312 17.859 9.781 1 90.38 175 LYS A N 1
ATOM 1379 C CA . LYS A 1 175 ? 13.219 17.266 8.797 1 90.38 175 LYS A CA 1
ATOM 1380 C C . LYS A 1 175 ? 13.531 15.82 9.141 1 90.38 175 LYS A C 1
ATOM 1382 O O . LYS A 1 175 ? 13.711 14.992 8.25 1 90.38 175 LYS A O 1
ATOM 1387 N N . GLY A 1 176 ? 13.586 15.594 10.469 1 90.81 176 GLY A N 1
ATOM 1388 C CA . GLY A 1 176 ? 13.812 14.219 10.891 1 90.81 176 GLY A CA 1
ATOM 1389 C C . GLY A 1 176 ? 12.703 13.273 10.469 1 90.81 176 GLY A C 1
ATOM 1390 O O . GLY A 1 176 ? 12.977 12.172 9.977 1 90.81 176 GLY A O 1
ATOM 1391 N N . VAL A 1 177 ? 11.539 13.68 10.648 1 91.19 177 VAL A N 1
ATOM 1392 C CA . VAL A 1 177 ? 10.383 12.883 10.266 1 91.19 177 VAL A CA 1
ATOM 1393 C C . VAL A 1 177 ? 10.32 12.766 8.742 1 91.19 177 VAL A C 1
ATOM 1395 O O . VAL A 1 177 ? 10.102 11.672 8.211 1 91.19 177 VAL A O 1
ATOM 1398 N N . LEU A 1 178 ? 10.547 13.859 8.07 1 91.81 178 LEU A N 1
ATOM 1399 C CA . LEU A 1 178 ? 10.539 13.844 6.613 1 91.81 178 LEU A CA 1
ATOM 1400 C C . LEU A 1 178 ? 11.578 12.867 6.074 1 91.81 178 LEU A C 1
ATOM 1402 O O . LEU A 1 178 ? 11.312 12.148 5.109 1 91.81 178 LEU A O 1
ATOM 1406 N N . ALA A 1 179 ? 12.758 12.859 6.668 1 93.56 179 ALA A N 1
ATOM 1407 C CA . ALA A 1 179 ? 13.812 11.922 6.27 1 93.56 179 ALA A CA 1
ATOM 1408 C C . ALA A 1 179 ? 13.32 10.484 6.344 1 93.56 179 ALA A C 1
ATOM 1410 O O . ALA A 1 179 ? 13.578 9.688 5.441 1 93.56 179 ALA A O 1
ATOM 1411 N N . LYS A 1 180 ? 12.578 10.164 7.371 1 91.81 180 LYS A N 1
ATOM 1412 C CA . LYS A 1 180 ? 12.07 8.805 7.562 1 91.81 180 LYS A CA 1
ATOM 1413 C C . LYS A 1 180 ? 10.984 8.477 6.543 1 91.81 180 LYS A C 1
ATOM 1415 O O . LYS A 1 180 ? 10.852 7.328 6.121 1 91.81 180 LYS A O 1
ATOM 1420 N N . ILE A 1 181 ? 10.25 9.492 6.172 1 89.88 181 ILE A N 1
ATOM 1421 C CA . ILE A 1 181 ? 9.25 9.312 5.121 1 89.88 181 ILE A CA 1
ATOM 1422 C C . ILE A 1 181 ? 9.953 8.984 3.801 1 89.88 181 ILE A C 1
ATOM 1424 O O . ILE A 1 181 ? 9.531 8.086 3.074 1 89.88 181 ILE A O 1
ATOM 1428 N N . LEU A 1 182 ? 11.047 9.656 3.551 1 92.25 182 LEU A N 1
ATOM 1429 C CA . LEU A 1 182 ? 11.758 9.531 2.281 1 92.25 182 LEU A CA 1
ATOM 1430 C C . LEU A 1 182 ? 12.719 8.344 2.312 1 92.25 182 LEU A C 1
ATOM 1432 O O . LEU A 1 182 ? 13.344 8.023 1.299 1 92.25 182 LEU A O 1
ATOM 1436 N N . GLY A 1 183 ? 12.805 7.719 3.488 1 90 183 GLY A N 1
ATOM 1437 C CA . GLY A 1 183 ? 13.68 6.566 3.635 1 90 183 GLY A CA 1
ATOM 1438 C C . GLY A 1 183 ? 15.148 6.926 3.594 1 90 183 GLY A C 1
ATOM 1439 O O . GLY A 1 183 ? 15.938 6.266 2.916 1 90 183 GLY A O 1
ATOM 1440 N N . THR A 1 184 ? 15.5 7.988 4.191 1 91 184 THR A N 1
ATOM 1441 C CA . THR A 1 184 ? 16.891 8.445 4.203 1 91 184 THR A CA 1
ATOM 1442 C C . THR A 1 184 ? 17.25 9.031 5.562 1 91 184 THR A C 1
ATOM 1444 O O . THR A 1 184 ? 16.453 8.984 6.5 1 91 184 THR A O 1
ATOM 1447 N N . SER A 1 185 ? 18.5 9.359 5.703 1 91.44 185 SER A N 1
ATOM 1448 C CA . SER A 1 185 ? 18.938 9.992 6.941 1 91.44 185 SER A CA 1
ATOM 1449 C C . SER A 1 185 ? 18.703 11.5 6.898 1 91.44 185 SER A C 1
ATOM 1451 O O . SER A 1 185 ? 18.578 12.086 5.82 1 91.44 185 SER A O 1
ATOM 1453 N N . GLN A 1 186 ? 18.625 12.055 8.094 1 91.19 186 GLN A N 1
ATOM 1454 C CA . GLN A 1 186 ? 18.453 13.5 8.188 1 91.19 186 GLN A CA 1
ATOM 1455 C C . GLN A 1 186 ? 19.609 14.242 7.531 1 91.19 186 GLN A C 1
ATOM 1457 O O . GLN A 1 186 ? 19.406 15.281 6.891 1 91.19 186 GLN A O 1
ATOM 1462 N N . GLU A 1 187 ? 20.75 13.734 7.754 1 93.88 187 GLU A N 1
ATOM 1463 C CA . GLU A 1 187 ? 21.953 14.344 7.172 1 93.88 187 GLU A CA 1
ATOM 1464 C C . GLU A 1 187 ? 21.859 14.375 5.648 1 93.88 187 GLU A C 1
ATOM 1466 O O . GLU A 1 187 ? 22.141 15.406 5.027 1 93.88 187 GLU A O 1
ATOM 1471 N N . THR A 1 188 ? 21.562 13.305 5.078 1 93.12 188 THR A N 1
ATOM 1472 C CA . THR A 1 188 ? 21.422 13.211 3.629 1 93.12 188 THR A CA 1
ATOM 1473 C C . THR A 1 188 ? 20.344 14.148 3.115 1 93.12 188 THR A C 1
ATOM 1475 O O . THR A 1 188 ? 20.531 14.844 2.113 1 93.12 188 THR A O 1
ATOM 1478 N N . LEU A 1 189 ? 19.25 14.211 3.801 1 94.56 189 LEU A N 1
ATOM 1479 C CA . LEU A 1 189 ? 18.156 15.102 3.42 1 94.56 189 LEU A CA 1
ATOM 1480 C C . LEU A 1 189 ? 18.625 16.547 3.393 1 94.56 189 LEU A C 1
ATOM 1482 O O . LEU A 1 189 ? 18.375 17.281 2.428 1 94.56 189 LEU A O 1
ATOM 1486 N N . SER A 1 190 ? 19.281 16.953 4.395 1 94.69 190 SER A N 1
ATOM 1487 C CA . SER A 1 190 ? 19.781 18.328 4.496 1 94.69 190 SER A CA 1
ATOM 1488 C C . SER A 1 190 ? 20.734 18.656 3.352 1 94.69 190 SER A C 1
ATOM 1490 O O . SER A 1 190 ? 20.688 19.75 2.789 1 94.69 190 SER A O 1
ATOM 1492 N N . ARG A 1 191 ? 21.547 17.672 3.066 1 95.06 191 ARG A N 1
ATOM 1493 C CA . ARG A 1 191 ? 22.5 17.859 1.975 1 95.06 191 ARG A CA 1
ATOM 1494 C C . ARG A 1 191 ? 21.781 18.062 0.647 1 95.06 191 ARG A C 1
ATOM 1496 O O . ARG A 1 191 ? 22.172 18.906 -0.157 1 95.06 191 ARG A O 1
ATOM 1503 N N . ILE A 1 192 ? 20.828 17.328 0.427 1 95 192 ILE A N 1
ATOM 1504 C CA . ILE A 1 192 ? 20.078 17.422 -0.829 1 95 192 ILE A CA 1
ATOM 1505 C C . ILE A 1 192 ? 19.312 18.734 -0.887 1 95 192 ILE A C 1
ATOM 1507 O O . ILE A 1 192 ? 19.234 19.375 -1.94 1 95 192 ILE A O 1
ATOM 1511 N N . LEU A 1 193 ? 18.719 19.109 0.187 1 95.81 193 LEU A N 1
ATOM 1512 C CA . LEU A 1 193 ? 18.031 20.391 0.253 1 95.81 193 LEU A CA 1
ATOM 1513 C C . LEU A 1 193 ? 18.984 21.531 -0.104 1 95.81 193 LEU A C 1
ATOM 1515 O O . LEU A 1 193 ? 18.625 22.438 -0.85 1 95.81 193 LEU A O 1
ATOM 1519 N N . ASN A 1 194 ? 20.156 21.406 0.433 1 95.81 194 ASN A N 1
ATOM 1520 C CA . ASN A 1 194 ? 21.172 22.406 0.138 1 95.81 194 ASN A CA 1
ATOM 1521 C C . ASN A 1 194 ? 21.547 22.406 -1.342 1 95.81 194 ASN A C 1
ATOM 1523 O O . ASN A 1 194 ? 21.703 23.469 -1.944 1 95.81 194 ASN A O 1
ATOM 1527 N N . LYS A 1 195 ? 21.688 21.266 -1.876 1 95.62 195 LYS A N 1
ATOM 1528 C CA . LYS A 1 195 ? 22.031 21.141 -3.293 1 95.62 195 LYS A CA 1
ATOM 1529 C C . LYS A 1 195 ? 20.938 21.766 -4.168 1 95.62 195 LYS A C 1
ATOM 1531 O O . LYS A 1 195 ? 21.25 22.469 -5.137 1 95.62 195 LYS A O 1
ATOM 1536 N N . LEU A 1 196 ? 19.75 21.484 -3.838 1 95.62 196 LEU A N 1
ATOM 1537 C CA . LEU A 1 196 ? 18.641 22.047 -4.586 1 95.62 196 LEU A CA 1
ATOM 1538 C C . LEU A 1 196 ? 18.594 23.562 -4.438 1 95.62 196 LEU A C 1
ATOM 1540 O O . LEU A 1 196 ? 18.266 24.281 -5.395 1 95.62 196 LEU A O 1
ATOM 1544 N N . SER A 1 197 ? 18.891 24.016 -3.279 1 96 197 SER A N 1
ATOM 1545 C CA . SER A 1 197 ? 18.953 25.453 -3.021 1 96 197 SER A CA 1
ATOM 1546 C C . SER A 1 197 ? 20.078 26.109 -3.812 1 96 197 SER A C 1
ATOM 1548 O O . SER A 1 197 ? 19.875 27.156 -4.43 1 96 197 SER A O 1
ATOM 1550 N N . GLU A 1 198 ? 21.188 25.5 -3.771 1 95.56 198 GLU A N 1
ATOM 1551 C CA . GLU A 1 198 ? 22.344 26.016 -4.484 1 95.56 198 GLU A CA 1
ATOM 1552 C C . GLU A 1 198 ? 22.094 26.062 -5.988 1 95.56 198 GLU A C 1
ATOM 1554 O O . GLU A 1 198 ? 22.594 26.953 -6.68 1 95.56 198 GLU A O 1
ATOM 1559 N N . ALA A 1 199 ? 21.297 25.156 -6.43 1 94.62 199 ALA A N 1
ATOM 1560 C CA . ALA A 1 199 ? 20.953 25.078 -7.852 1 94.62 199 ALA A CA 1
ATOM 1561 C C . ALA A 1 199 ? 19.875 26.094 -8.211 1 94.62 199 ALA A C 1
ATOM 1563 O O . ALA A 1 199 ? 19.516 26.234 -9.383 1 94.62 199 ALA A O 1
ATOM 1564 N N . GLY A 1 200 ? 19.375 26.75 -7.207 1 94.88 200 GLY A N 1
ATOM 1565 C CA . GLY A 1 200 ? 18.375 27.781 -7.434 1 94.88 200 GLY A CA 1
ATOM 1566 C C . GLY A 1 200 ? 16.984 27.219 -7.676 1 94.88 200 GLY A C 1
ATOM 1567 O O . GLY A 1 200 ? 16.125 27.891 -8.25 1 94.88 200 GLY A O 1
ATOM 1568 N N . ILE A 1 201 ? 16.75 26.016 -7.305 1 95.94 201 ILE A N 1
ATOM 1569 C CA . ILE A 1 201 ? 15.477 25.359 -7.566 1 95.94 201 ILE A CA 1
ATOM 1570 C C . ILE A 1 201 ? 14.516 25.625 -6.414 1 95.94 201 ILE A C 1
ATOM 1572 O O . ILE A 1 201 ? 13.32 25.844 -6.633 1 95.94 201 ILE A O 1
ATOM 1576 N N . ILE A 1 202 ? 15.086 25.609 -5.246 1 96.31 202 ILE A N 1
ATOM 1577 C CA . ILE A 1 202 ? 14.273 25.891 -4.07 1 96.31 202 ILE A CA 1
ATOM 1578 C C . ILE A 1 202 ? 15.031 26.828 -3.137 1 96.31 202 ILE A C 1
ATOM 1580 O O . ILE A 1 202 ? 16.219 27.109 -3.346 1 96.31 202 ILE A O 1
ATOM 1584 N N . GLN A 1 203 ? 14.328 27.406 -2.176 1 96.38 203 GLN A N 1
ATOM 1585 C CA . GLN A 1 203 ? 14.883 28.156 -1.052 1 96.38 203 GLN A CA 1
ATOM 1586 C C . GLN A 1 203 ? 14.344 27.641 0.276 1 96.38 203 GLN A C 1
ATOM 1588 O O . GLN A 1 203 ? 13.133 27.453 0.43 1 96.38 203 GLN A O 1
ATOM 1593 N N . VAL A 1 204 ? 15.258 27.391 1.146 1 95.12 204 VAL A N 1
ATOM 1594 C CA . VAL A 1 204 ? 14.852 26.812 2.426 1 95.12 204 VAL A CA 1
ATOM 1595 C C . VAL A 1 204 ? 15.016 27.844 3.533 1 95.12 204 VAL A C 1
ATOM 1597 O O . VAL A 1 204 ? 16.109 28.406 3.717 1 95.12 204 VAL A O 1
ATOM 1600 N N . LYS A 1 205 ? 13.945 28.109 4.223 1 93.38 205 LYS A N 1
ATOM 1601 C CA . LYS A 1 205 ? 13.93 28.938 5.422 1 93.38 205 LYS A CA 1
ATOM 1602 C C . LYS A 1 205 ? 13.211 28.234 6.566 1 93.38 205 LYS A C 1
ATOM 1604 O O . LYS A 1 205 ? 12.008 28.406 6.746 1 93.38 205 LYS A O 1
ATOM 1609 N N . GLY A 1 206 ? 13.977 27.531 7.355 1 90.44 206 GLY A N 1
ATOM 1610 C CA . GLY A 1 206 ? 13.359 26.719 8.398 1 90.44 206 GLY A CA 1
ATOM 1611 C C . GLY A 1 206 ? 12.477 25.625 7.848 1 90.44 206 GLY A C 1
ATOM 1612 O O . GLY A 1 206 ? 12.93 24.781 7.066 1 90.44 206 GLY A O 1
ATOM 1613 N N . ARG A 1 207 ? 11.195 25.75 8.18 1 88.06 207 ARG A N 1
ATOM 1614 C CA . ARG A 1 207 ? 10.25 24.75 7.723 1 88.06 207 ARG A CA 1
ATOM 1615 C C . ARG A 1 207 ? 9.602 25.156 6.406 1 88.06 207 ARG A C 1
ATOM 1617 O O . ARG A 1 207 ? 8.898 24.359 5.777 1 88.06 207 ARG A O 1
ATOM 1624 N N . ARG A 1 208 ? 9.898 26.312 6.066 1 91.88 208 ARG A N 1
ATOM 1625 C CA . ARG A 1 208 ? 9.312 26.812 4.828 1 91.88 208 ARG A CA 1
ATOM 1626 C C . ARG A 1 208 ? 10.25 26.578 3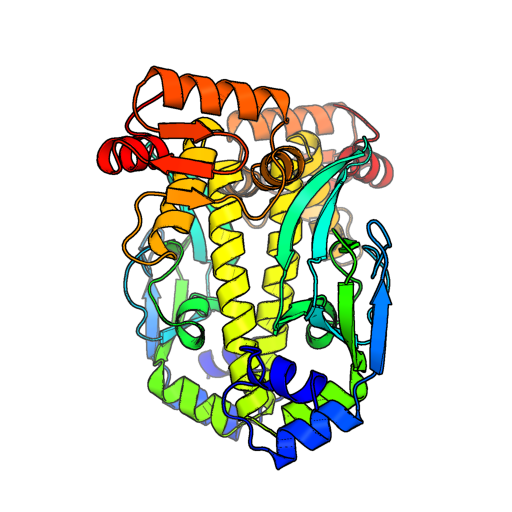.645 1 91.88 208 ARG A C 1
ATOM 1628 O O . ARG A 1 208 ? 11.422 26.953 3.695 1 91.88 208 ARG A O 1
ATOM 1635 N N . ILE A 1 209 ? 9.734 25.953 2.672 1 93.62 209 ILE A N 1
ATOM 1636 C CA . ILE A 1 209 ? 10.477 25.703 1.438 1 93.62 209 ILE A CA 1
ATOM 1637 C C . ILE A 1 209 ? 9.773 26.406 0.272 1 93.62 209 ILE A C 1
ATOM 1639 O O . ILE A 1 209 ? 8.609 26.109 -0.027 1 93.62 209 ILE A O 1
ATOM 1643 N N . SER A 1 210 ? 10.469 27.328 -0.328 1 94.56 210 SER A N 1
ATOM 1644 C CA . SER A 1 210 ? 9.938 28.016 -1.501 1 94.56 210 SER A CA 1
ATOM 1645 C C . SER A 1 210 ? 10.422 27.359 -2.791 1 94.56 210 SER A C 1
ATOM 1647 O O . SER A 1 210 ? 11.625 27.156 -2.977 1 94.56 210 SER A O 1
ATOM 1649 N N . ILE A 1 211 ? 9.508 27.078 -3.621 1 94.75 211 ILE A N 1
ATOM 1650 C CA . ILE A 1 211 ? 9.867 26.516 -4.922 1 94.75 211 ILE A CA 1
ATOM 1651 C C . ILE A 1 211 ? 10.148 27.656 -5.906 1 94.75 211 ILE A C 1
ATOM 1653 O O . ILE A 1 211 ? 9.242 28.422 -6.258 1 94.75 211 ILE A O 1
ATOM 1657 N N . LEU A 1 212 ? 11.312 27.766 -6.355 1 95.06 212 LEU A N 1
ATOM 1658 C CA . LEU A 1 212 ? 11.742 28.875 -7.211 1 95.06 212 LEU A CA 1
ATOM 1659 C C . LEU A 1 212 ? 11.609 28.5 -8.688 1 95.06 212 LEU A C 1
ATOM 1661 O O . LEU A 1 212 ? 11.383 29.375 -9.523 1 95.06 212 LEU A O 1
ATOM 1665 N N . ASP A 1 213 ? 11.758 27.312 -9.016 1 94.31 213 ASP A N 1
ATOM 1666 C CA . ASP A 1 213 ? 11.656 26.812 -10.383 1 94.31 213 ASP A CA 1
ATOM 1667 C C . ASP A 1 213 ? 10.875 25.5 -10.422 1 94.31 213 ASP A C 1
ATOM 1669 O O . ASP A 1 213 ? 11.469 24.406 -10.453 1 94.31 213 ASP A O 1
ATOM 1673 N N . PRO A 1 214 ? 9.586 25.594 -10.539 1 92.94 214 PRO A N 1
ATOM 1674 C CA . PRO A 1 214 ? 8.742 24.391 -10.5 1 92.94 214 PRO A CA 1
ATOM 1675 C C . PRO A 1 214 ? 9.055 23.422 -11.625 1 92.94 214 PRO A C 1
ATOM 1677 O O . PRO A 1 214 ? 8.953 22.203 -11.438 1 92.94 214 PRO A O 1
ATOM 1680 N N . ASP A 1 215 ? 9.422 23.938 -12.742 1 93.5 215 ASP A N 1
ATOM 1681 C CA . ASP A 1 215 ? 9.727 23.078 -13.883 1 93.5 215 ASP A CA 1
ATOM 1682 C C . ASP A 1 215 ? 10.969 22.219 -13.609 1 93.5 215 ASP A C 1
ATOM 1684 O O . ASP A 1 215 ? 10.953 21.016 -13.828 1 93.5 215 ASP A O 1
ATOM 1688 N N . GLN A 1 216 ? 11.969 22.828 -13.164 1 94.19 216 GLN A N 1
ATOM 1689 C CA . GLN A 1 216 ? 13.188 22.078 -12.859 1 94.19 216 GLN A CA 1
ATOM 1690 C C . GLN A 1 216 ? 12.969 21.094 -11.719 1 94.19 216 GLN A C 1
ATOM 1692 O O . GLN A 1 216 ? 13.547 20.016 -11.711 1 94.19 216 GLN A O 1
ATOM 1697 N N . LEU A 1 217 ? 12.195 21.5 -10.773 1 94.5 217 LEU A N 1
ATOM 1698 C CA . LEU A 1 217 ? 11.883 20.594 -9.664 1 94.5 217 LEU A CA 1
ATOM 1699 C C . LEU A 1 217 ? 11.195 19.328 -10.172 1 94.5 217 LEU A C 1
ATOM 1701 O O . LEU A 1 217 ? 11.516 18.219 -9.727 1 94.5 217 LEU A O 1
ATOM 1705 N N . GLU A 1 218 ? 10.289 19.484 -11.055 1 92.31 218 GLU A N 1
ATOM 1706 C CA . GLU A 1 218 ? 9.594 18.359 -11.656 1 92.31 218 GLU A CA 1
ATOM 1707 C C . GLU A 1 218 ? 10.555 17.469 -12.445 1 92.31 218 GLU A C 1
ATOM 1709 O O . GLU A 1 218 ? 10.414 16.234 -12.438 1 92.31 218 GLU A O 1
ATOM 1714 N N . GLU A 1 219 ? 11.469 18.125 -13.109 1 93.19 219 GLU A N 1
ATOM 1715 C CA . GLU A 1 219 ? 12.469 17.375 -13.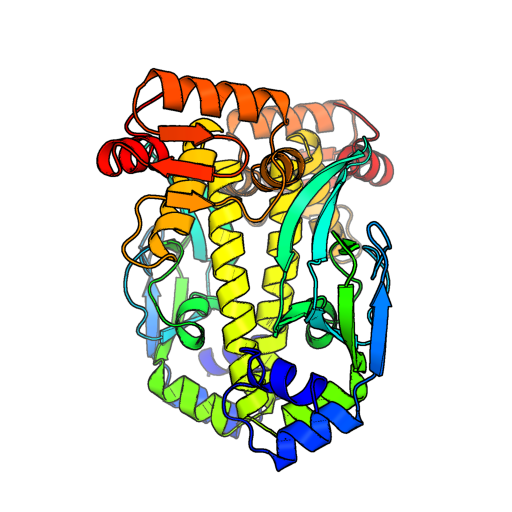867 1 93.19 219 GLU A CA 1
ATOM 1716 C C . GLU A 1 219 ? 13.352 16.547 -12.945 1 93.19 219 GLU A C 1
ATOM 1718 O O . GLU A 1 219 ? 13.742 15.422 -13.289 1 93.19 219 GLU A O 1
ATOM 1723 N N . VAL A 1 220 ? 13.656 17.109 -11.812 1 93.12 220 VAL A N 1
ATOM 1724 C CA . VAL A 1 220 ? 14.414 16.359 -10.82 1 93.12 220 VAL A CA 1
ATOM 1725 C C . VAL A 1 220 ? 13.578 15.172 -10.32 1 93.12 220 VAL A C 1
ATOM 1727 O O . VAL A 1 220 ? 14.078 14.047 -10.227 1 93.12 220 VAL A O 1
ATOM 1730 N N . ALA A 1 221 ? 12.359 15.414 -10.047 1 91.69 221 ALA A N 1
ATOM 1731 C CA . ALA A 1 221 ? 11.461 14.383 -9.547 1 91.69 221 ALA A CA 1
ATOM 1732 C C . ALA A 1 221 ? 11.352 13.219 -10.531 1 91.69 221 ALA A C 1
ATOM 1734 O O . ALA A 1 221 ? 11.258 12.062 -10.125 1 91.69 221 ALA A O 1
ATOM 1735 N N . GLU A 1 222 ? 11.43 13.586 -11.789 1 87.56 222 GLU A N 1
ATOM 1736 C CA . GLU A 1 222 ? 11.25 12.586 -12.836 1 87.56 222 GLU A CA 1
ATOM 1737 C C . GLU A 1 222 ? 12.578 11.906 -13.18 1 87.56 222 GLU A C 1
ATOM 1739 O O . GLU A 1 222 ? 12.602 10.922 -13.914 1 87.56 222 GLU A O 1
ATOM 1744 N N . GLY A 1 223 ? 13.586 12.477 -12.672 1 87.25 223 GLY A N 1
ATOM 1745 C CA . GLY A 1 223 ? 14.898 11.898 -12.906 1 87.25 223 GLY A CA 1
ATOM 1746 C C . GLY A 1 223 ? 15.562 12.414 -14.172 1 87.25 223 GLY A C 1
ATOM 1747 O O . GLY A 1 223 ? 16.562 11.859 -14.625 1 87.25 223 GLY A O 1
ATOM 1748 N N . GLU A 1 224 ? 14.984 13.375 -14.711 1 85.06 224 GLU A N 1
ATOM 1749 C CA . GLU A 1 224 ? 15.555 13.977 -15.906 1 85.06 224 GLU A CA 1
ATOM 1750 C C . GLU A 1 224 ? 16.828 14.758 -15.586 1 85.06 224 GLU A C 1
ATOM 1752 O O . GLU A 1 224 ? 17.75 14.812 -16.391 1 85.06 224 GLU A O 1
ATOM 1757 N N . ILE A 1 225 ? 16.766 15.422 -14.477 1 83.31 225 ILE A N 1
ATOM 1758 C CA . ILE A 1 225 ? 17.922 16.125 -13.953 1 83.31 225 ILE A CA 1
ATOM 1759 C C . ILE A 1 225 ? 18.516 15.352 -12.773 1 83.31 225 ILE A C 1
ATOM 1761 O O . ILE A 1 225 ? 17.781 14.938 -11.867 1 83.31 225 ILE A O 1
ATOM 1765 N N . ARG A 1 226 ? 19.75 15.141 -12.875 1 80.12 226 ARG A N 1
ATOM 1766 C CA . ARG A 1 226 ? 20.422 14.438 -11.789 1 80.12 226 ARG A CA 1
ATOM 1767 C C . ARG A 1 226 ? 21.234 15.406 -10.938 1 80.12 226 ARG A C 1
ATOM 1769 O O . ARG A 1 226 ? 21.953 16.266 -11.461 1 80.12 226 ARG A O 1
ATOM 1776 N N . LEU A 1 227 ? 20.922 15.375 -9.695 1 79.56 227 LEU A N 1
ATOM 1777 C CA . LEU A 1 227 ? 21.641 16.234 -8.758 1 79.56 227 LEU A CA 1
ATOM 1778 C C . LEU A 1 227 ? 22.688 15.438 -7.977 1 79.56 227 LEU A C 1
ATOM 1780 O O . LEU A 1 227 ? 22.484 14.25 -7.711 1 79.56 227 LEU A O 1
ATOM 1784 N N . MET B 1 1 ? -20.422 -21.281 -17.469 1 59.97 1 MET B N 1
ATOM 1785 C CA . MET B 1 1 ? -20.234 -22.203 -16.344 1 59.97 1 MET B CA 1
ATOM 1786 C C . MET B 1 1 ? -18.875 -21.984 -15.703 1 59.97 1 MET B C 1
ATOM 1788 O O . MET B 1 1 ? -18.766 -21.766 -14.5 1 59.97 1 MET B O 1
ATOM 1792 N N . GLU B 1 2 ? -17.781 -21.891 -16.547 1 69.62 2 GLU B N 1
ATOM 1793 C CA . GLU B 1 2 ? -16.422 -21.812 -16.031 1 69.62 2 GLU B CA 1
ATOM 1794 C C . GLU B 1 2 ? -16.125 -20.469 -15.406 1 69.62 2 GLU B C 1
ATOM 1796 O O . GLU B 1 2 ? -15.5 -20.391 -14.344 1 69.62 2 GLU B O 1
ATOM 1801 N N . THR B 1 3 ? -16.828 -19.516 -15.891 1 77 3 THR B N 1
ATOM 1802 C CA . THR B 1 3 ? -16.609 -18.156 -15.383 1 77 3 THR B CA 1
ATOM 1803 C C . THR B 1 3 ? -17.219 -18 -13.992 1 77 3 THR B C 1
ATOM 1805 O O . THR B 1 3 ? -16.578 -17.469 -13.086 1 77 3 THR B O 1
ATOM 1808 N N . THR B 1 4 ? -18.312 -18.625 -13.922 1 77.12 4 THR B N 1
ATOM 1809 C CA . THR B 1 4 ? -19.031 -18.5 -12.656 1 77.12 4 THR B CA 1
ATOM 1810 C C . THR B 1 4 ? -18.281 -19.219 -11.531 1 77.12 4 THR B C 1
ATOM 1812 O O . THR B 1 4 ? -18.234 -18.719 -10.406 1 77.12 4 THR B O 1
ATOM 1815 N N . GLN B 1 5 ? -17.75 -20.297 -11.883 1 80.12 5 GLN B N 1
ATOM 1816 C CA . GLN B 1 5 ? -17.016 -21.062 -10.883 1 80.12 5 GLN B CA 1
ATOM 1817 C C . GLN B 1 5 ? -15.789 -20.297 -10.391 1 80.12 5 GLN B C 1
ATOM 1819 O O . GLN B 1 5 ? -15.5 -20.281 -9.188 1 80.12 5 GLN B O 1
ATOM 1824 N N . THR B 1 6 ? -15.172 -19.672 -11.336 1 82.81 6 THR B N 1
ATOM 1825 C CA . THR B 1 6 ? -13.992 -18.891 -10.969 1 82.81 6 THR B CA 1
ATOM 1826 C C . THR B 1 6 ? -14.391 -17.688 -10.125 1 82.81 6 THR B C 1
ATOM 1828 O O . THR B 1 6 ? -13.719 -17.359 -9.148 1 82.81 6 THR B O 1
ATOM 1831 N N . LEU B 1 7 ? -15.461 -17.094 -10.484 1 82.62 7 LEU B N 1
ATOM 1832 C CA . LEU B 1 7 ? -15.938 -15.93 -9.742 1 82.62 7 LEU B CA 1
ATOM 1833 C C . LEU B 1 7 ? -16.328 -16.312 -8.32 1 82.62 7 LEU B C 1
ATOM 1835 O O . LEU B 1 7 ? -16.078 -15.562 -7.379 1 82.62 7 LEU B O 1
ATOM 1839 N N . ARG B 1 8 ? -16.797 -17.5 -8.227 1 81.88 8 ARG B N 1
ATOM 1840 C CA . ARG B 1 8 ? -17.219 -17.984 -6.922 1 81.88 8 ARG B CA 1
ATOM 1841 C C . ARG B 1 8 ? -16.016 -18.188 -5.996 1 81.88 8 ARG B C 1
ATOM 1843 O O . ARG B 1 8 ? -16.141 -18.078 -4.773 1 81.88 8 ARG B O 1
ATOM 1850 N N . GLN B 1 9 ? -14.945 -18.438 -6.621 1 82.12 9 GLN B N 1
ATOM 1851 C CA . GLN B 1 9 ? -13.742 -18.703 -5.844 1 82.12 9 GLN B CA 1
ATOM 1852 C C . GLN B 1 9 ? -13.008 -17.422 -5.508 1 82.12 9 GLN B C 1
ATOM 1854 O O . GLN B 1 9 ? -12.078 -17.422 -4.691 1 82.12 9 GLN B O 1
ATOM 1859 N N . ALA B 1 10 ? -13.43 -16.359 -6.07 1 85.19 10 ALA B N 1
ATOM 1860 C CA . ALA B 1 10 ? -12.773 -15.07 -5.82 1 85.19 10 ALA B CA 1
ATOM 1861 C C . ALA B 1 10 ? -13.141 -14.531 -4.441 1 85.19 10 ALA B C 1
ATOM 1863 O O . ALA B 1 10 ? -14.32 -14.438 -4.094 1 85.19 10 ALA B O 1
ATOM 1864 N N . PRO B 1 11 ? -12.086 -14.18 -3.66 1 82.69 11 PRO B N 1
ATOM 1865 C CA . PRO B 1 11 ? -12.367 -13.617 -2.336 1 82.69 11 PRO B CA 1
ATOM 1866 C C . PRO B 1 11 ? -13.367 -12.469 -2.385 1 82.69 11 PRO B C 1
ATOM 1868 O O . PRO B 1 11 ? -14.164 -12.297 -1.459 1 82.69 11 PRO B O 1
ATOM 1871 N N . LEU B 1 12 ? -13.375 -11.773 -3.389 1 84.62 12 LEU B N 1
ATOM 1872 C CA . LEU B 1 12 ? -14.258 -10.625 -3.576 1 84.62 12 LEU B CA 1
ATOM 1873 C C . LEU B 1 12 ? -15.719 -11.055 -3.568 1 84.62 12 LEU B C 1
ATOM 1875 O O . LEU B 1 12 ? -16.594 -10.273 -3.201 1 84.62 12 LEU B O 1
ATOM 1879 N N . PHE B 1 13 ? -15.922 -12.328 -3.936 1 84.56 13 PHE B N 1
ATOM 1880 C CA . PHE B 1 13 ? -17.312 -12.719 -4.137 1 84.56 13 PHE B CA 1
ATOM 1881 C C . PHE B 1 13 ? -17.719 -13.812 -3.16 1 84.56 13 PHE B C 1
ATOM 1883 O O . PHE B 1 13 ? -18.703 -14.523 -3.379 1 84.56 13 PHE B O 1
ATOM 1890 N N . THR B 1 14 ? -16.891 -13.914 -2.24 1 82.81 14 THR B N 1
ATOM 1891 C CA . THR B 1 14 ? -17.219 -14.891 -1.21 1 82.81 14 THR B CA 1
ATOM 1892 C C . THR B 1 14 ? -18.562 -14.57 -0.562 1 82.81 14 THR B C 1
ATOM 1894 O O . THR B 1 14 ? -18.859 -13.406 -0.273 1 82.81 14 THR B O 1
ATOM 1897 N N . GLY B 1 15 ? -19.438 -15.617 -0.374 1 79.06 15 GLY B N 1
ATOM 1898 C CA . GLY B 1 15 ? -20.688 -15.477 0.36 1 79.06 15 GLY B CA 1
ATOM 1899 C C . GLY B 1 15 ? -21.859 -15.055 -0.517 1 79.06 15 GLY B C 1
ATOM 1900 O O . GLY B 1 15 ? -22.984 -14.945 -0.042 1 79.06 15 GLY B O 1
ATOM 1901 N N . LEU B 1 16 ? -21.609 -14.875 -1.742 1 81.25 16 LEU B N 1
ATOM 1902 C CA . LEU B 1 16 ? -22.688 -14.492 -2.648 1 81.25 16 LEU B CA 1
ATOM 1903 C C . LEU B 1 16 ? -23.547 -15.703 -3.021 1 81.25 16 LEU B C 1
ATOM 1905 O O . LEU B 1 16 ? -23.031 -16.812 -3.152 1 81.25 16 LEU B O 1
ATOM 1909 N N . THR B 1 17 ? -24.797 -15.359 -3.145 1 84.31 17 THR B N 1
ATOM 1910 C CA . THR B 1 17 ? -25.719 -16.391 -3.611 1 84.31 17 THR B CA 1
ATOM 1911 C C . THR B 1 17 ? -25.531 -16.656 -5.102 1 84.31 17 THR B C 1
ATOM 1913 O O . THR B 1 17 ? -24.891 -15.859 -5.797 1 84.31 17 THR B O 1
ATOM 1916 N N . ASP B 1 18 ? -26.094 -17.734 -5.504 1 86.25 18 ASP B N 1
ATOM 1917 C CA . ASP B 1 18 ? -26.016 -18.047 -6.926 1 86.25 18 ASP B CA 1
ATOM 1918 C C . ASP B 1 18 ? -26.672 -16.969 -7.77 1 86.25 18 ASP B C 1
ATOM 1920 O O . ASP B 1 18 ? -26.203 -16.641 -8.859 1 86.25 18 ASP B O 1
ATOM 1924 N N . GLU B 1 19 ? -27.703 -16.469 -7.27 1 84.69 19 GLU B N 1
ATOM 1925 C CA . GLU B 1 19 ? -28.406 -15.398 -7.984 1 84.69 19 GLU B CA 1
ATOM 1926 C C . GLU B 1 19 ? -27.531 -14.156 -8.125 1 84.69 19 GLU B C 1
ATOM 1928 O O . GLU B 1 19 ? -27.469 -13.547 -9.195 1 84.69 19 GLU B O 1
ATOM 1933 N N . GLN B 1 20 ? -26.859 -13.867 -7.129 1 80.88 20 GLN B N 1
ATOM 1934 C CA . GLN B 1 20 ? -25.969 -12.711 -7.137 1 80.88 20 GLN B CA 1
ATOM 1935 C C . GLN B 1 20 ? -24.797 -12.922 -8.094 1 80.88 20 GLN B C 1
ATOM 1937 O O . GLN B 1 20 ? -24.391 -12.008 -8.812 1 80.88 20 GLN B O 1
ATOM 1942 N N . LEU B 1 21 ? -24.312 -14.086 -8.055 1 85.94 21 LEU B N 1
ATOM 1943 C CA . LEU B 1 21 ? -23.203 -14.43 -8.938 1 85.94 21 LEU B CA 1
ATOM 1944 C C . LEU B 1 21 ? -23.641 -14.359 -10.398 1 85.94 21 LEU B C 1
ATOM 1946 O O . LEU B 1 21 ? -22.875 -13.906 -11.25 1 85.94 21 LEU B O 1
ATOM 1950 N N . GLU B 1 22 ? -24.781 -14.789 -10.602 1 85.62 22 GLU B N 1
ATOM 1951 C CA . GLU B 1 22 ? -25.328 -14.727 -11.961 1 85.62 22 GLU B CA 1
ATOM 1952 C C . GLU B 1 22 ? -25.484 -13.281 -12.43 1 85.62 22 GLU B C 1
ATOM 1954 O O . GLU B 1 22 ? -25.219 -12.969 -13.586 1 85.62 22 GLU B O 1
ATOM 1959 N N . ARG B 1 23 ? -25.906 -12.484 -11.57 1 82.5 23 ARG B N 1
ATOM 1960 C CA . ARG B 1 23 ? -26.031 -11.062 -11.883 1 82.5 23 ARG B CA 1
ATOM 1961 C C . ARG B 1 23 ? -24.672 -10.461 -12.227 1 82.5 23 ARG B C 1
ATOM 1963 O O . ARG B 1 23 ? -24.547 -9.688 -13.172 1 82.5 23 ARG B O 1
ATOM 1970 N N . LEU B 1 24 ? -23.703 -10.852 -11.469 1 84.69 24 LEU B N 1
ATOM 1971 C CA . LEU B 1 24 ? -22.344 -10.375 -11.703 1 84.69 24 LEU B CA 1
ATOM 1972 C C . LEU B 1 24 ? -21.828 -10.852 -13.062 1 84.69 24 LEU B C 1
ATOM 1974 O O . LEU B 1 24 ? -21.219 -10.078 -13.805 1 84.69 24 LEU B O 1
ATOM 1978 N N . GLN B 1 25 ? -22.078 -12.039 -13.25 1 86.94 25 GLN B N 1
ATOM 1979 C CA . GLN B 1 25 ? -21.672 -12.602 -14.539 1 86.94 25 GLN B CA 1
ATOM 1980 C C . GLN B 1 25 ? -22.328 -11.867 -15.695 1 86.94 25 GLN B C 1
ATOM 1982 O O . GLN B 1 25 ? -21.719 -11.656 -16.75 1 86.94 25 GLN B O 1
ATOM 1987 N N . GLY B 1 26 ? -23.547 -11.5 -15.453 1 87.5 26 GLY B N 1
ATOM 1988 C CA . GLY B 1 26 ? -24.312 -10.844 -16.5 1 87.5 26 GLY B CA 1
ATOM 1989 C C . GLY B 1 26 ? -23.797 -9.469 -16.844 1 87.5 26 GLY B C 1
ATOM 1990 O O . GLY B 1 26 ? -23.984 -8.992 -17.969 1 87.5 26 GLY B O 1
ATOM 1991 N N . ILE B 1 27 ? -23.125 -8.867 -15.992 1 86.81 27 ILE B N 1
ATOM 1992 C CA . ILE B 1 27 ? -22.672 -7.508 -16.25 1 86.81 27 ILE B CA 1
ATOM 1993 C C . ILE B 1 27 ? -21.188 -7.52 -16.625 1 86.81 27 ILE B C 1
ATOM 1995 O O . ILE B 1 27 ? -20.609 -6.469 -16.922 1 86.81 27 ILE B O 1
ATOM 1999 N N . SER B 1 28 ? -20.594 -8.672 -16.594 1 91.94 28 SER B N 1
ATOM 2000 C CA . SER B 1 28 ? -19.156 -8.766 -16.859 1 91.94 28 SER B CA 1
ATOM 2001 C C . SER B 1 28 ? -18.891 -9.078 -18.328 1 91.94 28 SER B C 1
ATOM 2003 O O . SER B 1 28 ? -19.766 -9.57 -19.047 1 91.94 28 SER B O 1
ATOM 2005 N N . GLN B 1 29 ? -17.766 -8.648 -18.781 1 94 29 GLN B N 1
ATOM 2006 C CA . GLN B 1 29 ? -17.266 -8.969 -20.109 1 94 29 GLN B CA 1
ATOM 2007 C C . GLN B 1 29 ? -15.969 -9.773 -20.031 1 94 29 GLN B C 1
ATOM 2009 O O . GLN B 1 29 ? -15.047 -9.406 -19.312 1 94 29 GLN B O 1
ATOM 2014 N N . ARG B 1 30 ? -15.93 -10.836 -20.734 1 95.25 30 ARG B N 1
ATOM 2015 C CA . ARG B 1 30 ? -14.727 -11.664 -20.766 1 95.25 30 ARG B CA 1
ATOM 2016 C C . ARG B 1 30 ? -13.719 -11.117 -21.766 1 95.25 30 ARG B C 1
ATOM 2018 O O . ARG B 1 30 ? -14.07 -10.844 -2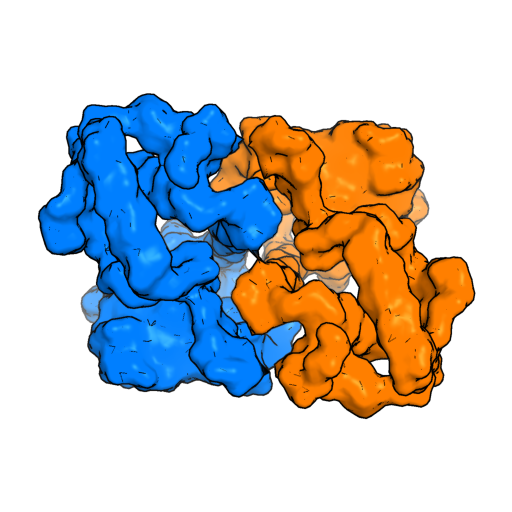2.922 1 95.25 30 ARG B O 1
ATOM 2025 N N . LEU B 1 31 ? -12.531 -10.906 -21.375 1 96.56 31 LEU B N 1
ATOM 2026 C CA . LEU B 1 31 ? -11.438 -10.422 -22.219 1 96.56 31 LEU B CA 1
ATOM 2027 C C . LEU B 1 31 ? -10.242 -11.359 -22.156 1 96.56 31 LEU B C 1
ATOM 2029 O O . LEU B 1 31 ? -10.039 -12.047 -21.141 1 96.56 31 LEU B O 1
ATOM 2033 N N . SER B 1 32 ? -9.516 -11.398 -23.203 1 97.44 32 SER B N 1
ATOM 2034 C CA . SER B 1 32 ? -8.305 -12.211 -23.266 1 97.44 32 SER B CA 1
ATOM 2035 C C . SER B 1 32 ? -7.09 -11.359 -23.625 1 97.44 32 SER B C 1
ATOM 2037 O O . SER B 1 32 ? -7.176 -10.453 -24.453 1 97.44 32 SER B O 1
ATOM 2039 N N . PHE B 1 33 ? -5.992 -11.711 -23 1 97.81 33 PHE B N 1
ATOM 2040 C CA . PHE B 1 33 ? -4.723 -11.031 -23.234 1 97.81 33 PHE B CA 1
ATOM 2041 C C . PHE B 1 33 ? -3.6 -12.039 -23.438 1 97.81 33 PHE B C 1
ATOM 2043 O O . PHE B 1 33 ? -3.537 -13.055 -22.75 1 97.81 33 PHE B O 1
ATOM 2050 N N . GLU B 1 34 ? -2.752 -11.695 -24.391 1 98.25 34 GLU B N 1
ATOM 2051 C CA . GLU B 1 34 ? -1.562 -12.523 -24.578 1 98.25 34 GLU B CA 1
ATOM 2052 C C . GLU B 1 34 ? -0.435 -12.086 -23.641 1 98.25 34 GLU B C 1
ATOM 2054 O O . GLU B 1 34 ? -0.464 -10.984 -23.094 1 98.25 34 GLU B O 1
ATOM 2059 N N . ARG B 1 35 ? 0.521 -12.984 -23.562 1 96.5 35 ARG B N 1
ATOM 2060 C CA . ARG B 1 35 ? 1.7 -12.648 -22.766 1 96.5 35 ARG B CA 1
ATOM 2061 C C . ARG B 1 35 ? 2.299 -11.32 -23.203 1 96.5 35 ARG B C 1
ATOM 2063 O O . ARG B 1 35 ? 2.523 -11.102 -24.406 1 96.5 35 ARG B O 1
ATOM 2070 N N . GLY B 1 36 ? 2.461 -10.477 -22.234 1 96.44 36 GLY B N 1
ATOM 2071 C CA . GLY B 1 36 ? 3.129 -9.219 -22.516 1 96.44 36 GLY B CA 1
ATOM 2072 C C . GLY B 1 36 ? 2.172 -8.117 -22.938 1 96.44 36 GLY B C 1
ATOM 2073 O O . GLY B 1 36 ? 2.566 -6.949 -23.031 1 96.44 36 GLY B O 1
ATOM 2074 N N . GLN B 1 37 ? 0.95 -8.445 -23.109 1 98.06 37 GLN B N 1
ATOM 2075 C CA . GLN B 1 37 ? -0.016 -7.43 -23.516 1 98.06 37 GLN B CA 1
ATOM 2076 C C . GLN B 1 37 ? -0.436 -6.566 -22.328 1 98.06 37 GLN B C 1
ATOM 2078 O O . GLN B 1 37 ? -0.661 -7.078 -21.234 1 98.06 37 GLN B O 1
ATOM 2083 N N . THR B 1 38 ? -0.537 -5.297 -22.609 1 97.44 38 THR B N 1
ATOM 2084 C CA . THR B 1 38 ? -0.948 -4.328 -21.594 1 97.44 38 THR B CA 1
ATOM 2085 C C . THR B 1 38 ? -2.455 -4.395 -21.359 1 97.44 38 THR B C 1
ATOM 2087 O O . THR B 1 38 ? -3.236 -4.371 -22.312 1 97.44 38 THR B O 1
ATOM 2090 N N . ILE B 1 39 ? -2.805 -4.52 -20.188 1 96.56 39 ILE B N 1
ATOM 2091 C CA . ILE B 1 39 ? -4.215 -4.496 -19.812 1 96.56 39 ILE B CA 1
ATOM 2092 C C . ILE B 1 39 ? -4.656 -3.061 -19.547 1 96.56 39 ILE B C 1
ATOM 2094 O O . ILE B 1 39 ? -5.711 -2.629 -20.016 1 96.56 39 ILE B O 1
ATOM 2098 N N . PHE B 1 40 ? -3.918 -2.324 -18.828 1 95.81 40 PHE B N 1
ATOM 2099 C CA . PHE B 1 40 ? -4.098 -0.896 -18.594 1 95.81 40 PHE B CA 1
ATOM 2100 C C . PHE B 1 40 ? -2.758 -0.221 -18.328 1 95.81 40 PHE B C 1
ATOM 2102 O O . PHE B 1 40 ? -1.782 -0.886 -17.969 1 95.81 40 PHE B O 1
ATOM 2109 N N . SER B 1 41 ? -2.748 1.114 -18.453 1 96.19 41 SER B N 1
ATOM 2110 C CA . SER B 1 41 ? -1.521 1.886 -18.297 1 96.19 41 SER B CA 1
ATOM 2111 C C . SER B 1 41 ? -1.654 2.906 -17.172 1 96.19 41 SER B C 1
ATOM 2113 O O . SER B 1 41 ? -2.715 3.51 -17 1 96.19 41 SER B O 1
ATOM 2115 N N . GLU B 1 42 ? -0.553 3.002 -16.484 1 95.06 42 GLU B N 1
ATOM 2116 C CA . GLU B 1 42 ? -0.512 4.059 -15.484 1 95.06 42 GLU B CA 1
ATOM 2117 C C . GLU B 1 42 ? -0.935 5.402 -16.078 1 95.06 42 GLU B C 1
ATOM 2119 O O . GLU B 1 42 ? -0.519 5.758 -17.188 1 95.06 42 GLU B O 1
ATOM 2124 N N . GLY B 1 43 ? -1.841 6.133 -15.32 1 93.56 43 GLY B N 1
ATOM 2125 C CA . GLY B 1 43 ? -2.234 7.469 -15.742 1 93.56 43 GLY B CA 1
ATOM 2126 C C . GLY B 1 43 ? -3.479 7.48 -16.609 1 93.56 43 GLY B C 1
ATOM 2127 O O . GLY B 1 43 ? -4.031 8.539 -16.906 1 93.56 43 GLY B O 1
ATOM 2128 N N . THR B 1 44 ? -3.924 6.379 -17.047 1 93.19 44 THR B N 1
ATOM 2129 C CA . THR B 1 44 ? -5.141 6.32 -17.844 1 93.19 44 THR B CA 1
ATOM 2130 C C . THR B 1 44 ? -6.371 6.172 -16.953 1 93.19 44 THR B C 1
ATOM 2132 O O . THR B 1 44 ? -6.27 5.676 -15.828 1 93.19 44 THR B O 1
ATOM 2135 N N . GLU B 1 45 ? -7.48 6.598 -17.453 1 91 45 GLU B N 1
ATOM 2136 C CA . GLU B 1 45 ? -8.727 6.516 -16.688 1 91 45 GLU B CA 1
ATOM 2137 C C . GLU B 1 45 ? -9.258 5.082 -16.656 1 91 45 GLU B C 1
ATOM 2139 O O . GLU B 1 45 ? -9.172 4.359 -17.656 1 91 45 GLU B O 1
ATOM 2144 N N . ALA B 1 46 ? -9.758 4.805 -15.523 1 87.44 46 ALA B N 1
ATOM 2145 C CA . ALA B 1 46 ? -10.312 3.461 -15.367 1 87.44 46 ALA B CA 1
ATOM 2146 C C . ALA B 1 46 ? -11.789 3.428 -15.719 1 87.44 46 ALA B C 1
ATOM 2148 O O . ALA B 1 46 ? -12.562 4.281 -15.273 1 87.44 46 ALA B O 1
ATOM 2149 N N . ALA B 1 47 ? -12.203 2.455 -16.5 1 85.81 47 ALA B N 1
ATOM 2150 C CA . ALA B 1 47 ? -13.609 2.27 -16.859 1 85.81 47 ALA B CA 1
ATOM 2151 C C . ALA B 1 47 ? -14.258 1.178 -16 1 85.81 47 ALA B C 1
ATOM 2153 O O . ALA B 1 47 ? -15.461 0.939 -16.094 1 85.81 47 ALA B O 1
ATOM 2154 N N . GLY B 1 48 ? -13.43 0.546 -15.25 1 88.62 48 GLY B N 1
ATOM 2155 C CA . GLY B 1 48 ? -13.836 -0.57 -14.414 1 88.62 48 GLY B CA 1
ATOM 2156 C C . GLY B 1 48 ? -12.664 -1.359 -13.859 1 88.62 48 GLY B C 1
ATOM 2157 O O . GLY B 1 48 ? -11.531 -0.874 -13.852 1 88.62 48 GLY B O 1
ATOM 2158 N N . PHE B 1 49 ? -13.016 -2.486 -13.266 1 90.5 49 PHE B N 1
ATOM 2159 C CA . PHE B 1 49 ? -11.914 -3.32 -12.805 1 90.5 49 PHE B CA 1
ATOM 2160 C C . PHE B 1 49 ? -12.047 -4.738 -13.344 1 90.5 49 PHE B C 1
ATOM 2162 O O . PHE B 1 49 ? -13.008 -5.051 -14.055 1 90.5 49 PHE B O 1
ATOM 2169 N N . TYR B 1 50 ? -11.07 -5.543 -13.062 1 94.06 50 TYR B N 1
ATOM 2170 C CA . TYR B 1 50 ? -10.953 -6.879 -13.633 1 94.06 50 TYR B CA 1
ATOM 2171 C C . TYR B 1 50 ? -10.867 -7.938 -12.539 1 94.06 50 TYR B C 1
ATOM 2173 O O . TYR B 1 50 ? -10.438 -7.645 -11.422 1 94.06 50 TYR B O 1
ATOM 2181 N N . VAL B 1 51 ? -11.305 -9.086 -12.883 1 94.19 51 VAL B N 1
ATOM 2182 C CA . VAL B 1 51 ? -11.031 -10.281 -12.086 1 94.19 51 VAL B CA 1
ATOM 2183 C C . VAL B 1 51 ? -10.336 -11.328 -12.953 1 94.19 51 VAL B C 1
ATOM 2185 O O . VAL B 1 51 ? -10.805 -11.656 -14.039 1 94.19 51 VAL B O 1
ATOM 2188 N N . VAL B 1 52 ? -9.273 -11.828 -12.453 1 95.75 52 VAL B N 1
ATOM 2189 C CA . VAL B 1 52 ? -8.508 -12.812 -13.211 1 95.75 52 VAL B CA 1
ATOM 2190 C C . VAL B 1 52 ? -9.25 -14.141 -13.227 1 95.75 52 VAL B C 1
ATOM 2192 O O . VAL B 1 52 ? -9.57 -14.695 -12.164 1 95.75 52 VAL B O 1
ATOM 2195 N N . LEU B 1 53 ? -9.523 -14.602 -14.398 1 94.94 53 LEU B N 1
ATOM 2196 C CA . LEU B 1 53 ? -10.172 -15.906 -14.531 1 94.94 53 LEU B CA 1
ATOM 2197 C C . LEU B 1 53 ? -9.141 -17.016 -14.703 1 94.94 53 LEU B C 1
ATOM 2199 O O . LEU B 1 53 ? -9.312 -18.109 -14.18 1 94.94 53 LEU B O 1
ATOM 2203 N N . SER B 1 54 ? -8.18 -16.719 -15.461 1 95.19 54 SER B N 1
ATOM 2204 C CA . SER B 1 54 ? -7.035 -17.594 -15.664 1 95.19 54 SER B CA 1
ATOM 2205 C C . SER B 1 54 ? -5.793 -16.797 -16.047 1 95.19 54 SER B C 1
ATOM 2207 O O . SER B 1 54 ? -5.898 -15.695 -16.578 1 95.19 54 SER B O 1
ATOM 2209 N N . GLY B 1 55 ? -4.605 -17.469 -15.719 1 94.69 55 GLY B N 1
ATOM 2210 C CA . GLY B 1 55 ? -3.346 -16.797 -16.016 1 94.69 55 GLY B CA 1
ATOM 2211 C C . GLY B 1 55 ? -2.861 -15.914 -14.883 1 94.69 55 GLY B C 1
ATOM 2212 O O . GLY B 1 55 ? -3.322 -16.031 -13.75 1 94.69 55 GLY B O 1
ATOM 2213 N N . ARG B 1 56 ? -1.826 -15.078 -15.227 1 95.81 56 ARG B N 1
ATOM 2214 C CA . ARG B 1 56 ? -1.231 -14.195 -14.227 1 95.81 56 ARG B CA 1
ATOM 2215 C C . ARG B 1 56 ? -1.018 -12.797 -14.789 1 95.81 56 ARG B C 1
ATOM 2217 O O . ARG B 1 56 ? -0.661 -12.641 -15.961 1 95.81 56 ARG B O 1
ATOM 2224 N N . ILE B 1 57 ? -1.29 -11.859 -13.961 1 96.5 57 ILE B N 1
ATOM 2225 C CA . ILE B 1 57 ? -1.147 -10.453 -14.32 1 96.5 57 ILE B CA 1
ATOM 2226 C C . ILE B 1 57 ? -0.2 -9.766 -13.336 1 96.5 57 ILE B C 1
ATOM 2228 O O . ILE B 1 57 ? -0.302 -9.961 -12.125 1 96.5 57 ILE B O 1
ATOM 2232 N N . LYS B 1 58 ? 0.743 -9.031 -13.844 1 96.75 58 LYS B N 1
ATOM 2233 C CA . LYS B 1 58 ? 1.61 -8.25 -12.969 1 96.75 58 LYS B CA 1
ATOM 2234 C C . LYS B 1 58 ? 1.203 -6.781 -12.961 1 96.75 58 LYS B C 1
ATOM 2236 O O . LYS B 1 58 ? 0.79 -6.238 -13.984 1 96.75 58 LYS B O 1
ATOM 2241 N N . ILE B 1 59 ? 1.244 -6.199 -11.883 1 97.12 59 ILE B N 1
ATOM 2242 C CA . ILE B 1 59 ? 1.1 -4.762 -11.672 1 97.12 59 ILE B CA 1
ATOM 2243 C C . ILE B 1 59 ? 2.455 -4.152 -11.32 1 97.12 59 ILE B C 1
ATOM 2245 O O . ILE B 1 59 ? 3.137 -4.625 -10.406 1 97.12 59 ILE B O 1
ATOM 2249 N N . PHE B 1 60 ? 2.877 -3.111 -12.039 1 97.44 60 PHE B N 1
ATOM 2250 C CA . PHE B 1 60 ? 4.246 -2.65 -11.852 1 97.44 60 PHE B CA 1
ATOM 2251 C C . PHE B 1 60 ? 4.367 -1.166 -12.18 1 97.44 60 PHE B C 1
ATOM 2253 O O . PHE B 1 60 ? 3.488 -0.593 -12.828 1 97.44 60 PHE B O 1
ATOM 2260 N N . LYS B 1 61 ? 5.324 -0.587 -11.625 1 96.38 61 LYS B N 1
ATOM 2261 C CA . LYS B 1 61 ? 5.742 0.775 -11.945 1 96.38 61 LYS B CA 1
ATOM 2262 C C . LYS B 1 61 ? 7.031 0.777 -12.766 1 96.38 61 LYS B C 1
ATOM 2264 O O . LYS B 1 61 ? 7.836 -0.151 -12.672 1 96.38 61 LYS B O 1
ATOM 2269 N N . LEU B 1 62 ? 7.227 1.878 -13.539 1 93.88 62 LEU B N 1
ATOM 2270 C CA . LEU B 1 62 ? 8.414 2.041 -14.367 1 93.88 62 LEU B CA 1
ATOM 2271 C C . LEU B 1 62 ? 9.109 3.365 -14.062 1 93.88 62 LEU B C 1
ATOM 2273 O O . LEU B 1 62 ? 8.453 4.391 -13.883 1 93.88 62 LEU B O 1
ATOM 2277 N N . SER B 1 63 ? 10.438 3.238 -14.008 1 89.31 63 SER B N 1
ATOM 2278 C CA . SER B 1 63 ? 11.203 4.477 -13.969 1 89.31 63 SER B CA 1
ATOM 2279 C C . SER B 1 63 ? 11.414 5.035 -15.375 1 89.31 63 SER B C 1
ATOM 2281 O O . SER B 1 63 ? 11.117 4.367 -16.359 1 89.31 63 SER B O 1
ATOM 2283 N N . LEU B 1 64 ? 11.961 6.168 -15.422 1 84.94 64 LEU B N 1
ATOM 2284 C CA . LEU B 1 64 ? 12.258 6.781 -16.703 1 84.94 64 LEU B CA 1
ATOM 2285 C C . LEU B 1 64 ? 13.344 6 -17.438 1 84.94 64 LEU B C 1
ATOM 2287 O O . LEU B 1 64 ? 13.375 5.984 -18.672 1 84.94 64 LEU B O 1
ATOM 2291 N N . GLU B 1 65 ? 14.219 5.352 -16.703 1 84.56 65 GLU B N 1
ATOM 2292 C CA . GLU B 1 65 ? 15.32 4.594 -17.297 1 84.56 65 GLU B CA 1
ATOM 2293 C C . GLU B 1 65 ? 14.883 3.178 -17.656 1 84.56 65 GLU B C 1
ATOM 2295 O O . GLU B 1 65 ? 15.672 2.389 -18.172 1 84.56 65 GLU B O 1
ATOM 2300 N N . GLY B 1 66 ? 13.68 2.879 -17.344 1 87.19 66 GLY B N 1
ATOM 2301 C CA . GLY B 1 66 ? 13.156 1.583 -17.75 1 87.19 66 GLY B CA 1
ATOM 2302 C C . GLY B 1 66 ? 13.234 0.54 -16.656 1 87.19 66 GLY B C 1
ATOM 2303 O O . GLY B 1 66 ? 12.891 -0.624 -16.875 1 87.19 66 GLY B O 1
ATOM 2304 N N . LYS B 1 67 ? 13.703 0.931 -15.547 1 90.44 67 LYS B N 1
ATOM 2305 C CA . LYS B 1 67 ? 13.688 0.011 -14.414 1 90.44 67 LYS B CA 1
ATOM 2306 C C . LYS B 1 67 ? 12.266 -0.222 -13.906 1 90.44 67 LYS B C 1
ATOM 2308 O O . LYS B 1 67 ? 11.484 0.721 -13.797 1 90.44 67 LYS B O 1
ATOM 2313 N N . ALA B 1 68 ? 12.023 -1.517 -13.562 1 94.44 68 ALA B N 1
ATOM 2314 C CA . ALA B 1 68 ? 10.664 -1.865 -13.156 1 94.44 68 ALA B CA 1
ATOM 2315 C C . ALA B 1 68 ? 10.633 -2.334 -11.703 1 94.44 68 ALA B C 1
ATOM 2317 O O . ALA B 1 68 ? 11.562 -3.006 -11.242 1 94.44 68 ALA B O 1
ATOM 2318 N N . GLN B 1 69 ? 9.594 -1.973 -11.031 1 96.38 69 GLN B N 1
ATOM 2319 C CA . GLN B 1 69 ? 9.242 -2.521 -9.727 1 96.38 69 GLN B CA 1
ATOM 2320 C C . GLN B 1 69 ? 7.863 -3.178 -9.758 1 96.38 69 GLN B C 1
ATOM 2322 O O . GLN B 1 69 ? 6.855 -2.5 -9.969 1 96.38 69 GLN B O 1
ATOM 2327 N N . ILE B 1 70 ? 7.875 -4.434 -9.562 1 96.38 70 ILE B N 1
ATOM 2328 C CA . ILE B 1 70 ? 6.598 -5.133 -9.523 1 96.38 70 ILE B CA 1
ATOM 2329 C C . ILE B 1 70 ? 5.957 -4.957 -8.148 1 96.38 70 ILE B C 1
ATOM 2331 O O . ILE B 1 70 ? 6.605 -5.164 -7.125 1 96.38 70 ILE B O 1
ATOM 2335 N N . LEU B 1 71 ? 4.707 -4.574 -8.156 1 96.38 71 LEU B N 1
ATOM 2336 C CA . LEU B 1 71 ? 3.945 -4.355 -6.93 1 96.38 71 LEU B CA 1
ATOM 2337 C C . LEU B 1 71 ? 3.215 -5.625 -6.512 1 96.38 71 LEU B C 1
ATOM 2339 O O . LEU B 1 71 ? 3.145 -5.941 -5.32 1 96.38 71 LEU B O 1
ATOM 2343 N N . HIS B 1 72 ? 2.668 -6.289 -7.508 1 93.69 72 HIS B N 1
ATOM 2344 C CA . HIS B 1 72 ? 1.87 -7.48 -7.254 1 93.69 72 HIS B CA 1
ATOM 2345 C C . HIS B 1 72 ? 1.775 -8.359 -8.5 1 93.69 72 HIS B C 1
ATOM 2347 O O . HIS B 1 72 ? 1.88 -7.859 -9.625 1 93.69 72 HIS B O 1
ATOM 2353 N N . ILE B 1 73 ? 1.633 -9.586 -8.203 1 94.12 73 ILE B N 1
ATOM 2354 C CA . ILE B 1 73 ? 1.248 -10.539 -9.242 1 94.12 73 ILE B CA 1
ATOM 2355 C C . ILE B 1 73 ? -0.076 -11.203 -8.859 1 94.12 73 ILE B C 1
ATOM 2357 O O . ILE B 1 73 ? -0.192 -11.805 -7.793 1 94.12 73 ILE B O 1
ATOM 2361 N N . PHE B 1 74 ? -0.977 -11.125 -9.734 1 93.62 74 PHE B N 1
ATOM 2362 C CA . PHE B 1 74 ? -2.318 -11.625 -9.453 1 93.62 74 PHE B CA 1
ATOM 2363 C C . PHE B 1 74 ? -2.607 -12.883 -10.258 1 93.62 74 PHE B C 1
ATOM 2365 O O . PHE B 1 74 ? -2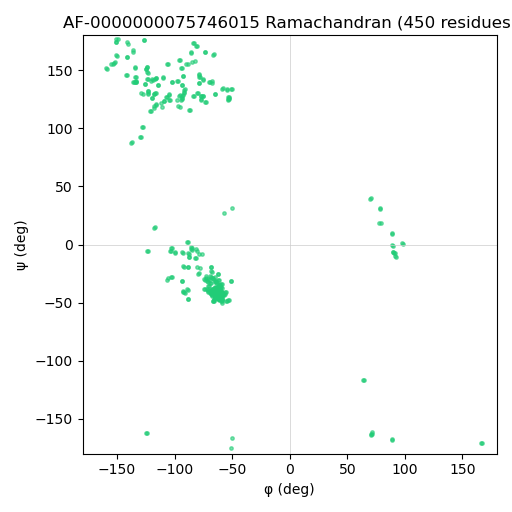.158 -13.016 -11.398 1 93.62 74 PHE B O 1
ATOM 2372 N N . GLY B 1 75 ? -3.332 -13.711 -9.555 1 92.69 75 GLY B N 1
ATOM 2373 C CA . GLY B 1 75 ? -3.777 -14.945 -10.195 1 92.69 75 GLY B CA 1
ATOM 2374 C C . GLY B 1 75 ? -5.281 -15.133 -10.148 1 92.69 75 GLY B C 1
ATOM 2375 O O . GLY B 1 75 ? -6.023 -14.172 -9.914 1 92.69 75 GLY B O 1
ATOM 2376 N N . ARG B 1 76 ? -5.684 -16.328 -10.359 1 91.56 76 ARG B N 1
ATOM 2377 C CA . ARG B 1 76 ? -7.09 -16.703 -10.477 1 91.56 76 ARG B CA 1
ATOM 2378 C C . ARG B 1 76 ? -7.895 -16.203 -9.289 1 91.56 76 ARG B C 1
ATOM 2380 O O . ARG B 1 76 ? -7.52 -16.438 -8.133 1 91.56 76 ARG B O 1
ATOM 2387 N N . GLY B 1 77 ? -8.984 -15.438 -9.633 1 91.06 77 GLY B N 1
ATOM 2388 C CA . GLY B 1 77 ? -9.93 -15.008 -8.609 1 91.06 77 GLY B CA 1
ATOM 2389 C C . GLY B 1 77 ? -9.586 -13.656 -8.016 1 91.06 77 GLY B C 1
ATOM 2390 O O . GLY B 1 77 ? -10.391 -13.086 -7.27 1 91.06 77 GLY B O 1
ATOM 2391 N N . GLU B 1 78 ? -8.492 -13.117 -8.328 1 92.38 78 GLU B N 1
ATOM 2392 C CA . GLU B 1 78 ? -8.047 -11.875 -7.707 1 92.38 78 GLU B CA 1
ATOM 2393 C C . GLU B 1 78 ? -8.461 -10.664 -8.539 1 92.38 78 GLU B C 1
ATOM 2395 O O . GLU B 1 78 ? -8.398 -10.695 -9.766 1 92.38 78 GLU B O 1
ATOM 2400 N N . PRO B 1 79 ? -8.93 -9.664 -7.852 1 92.81 79 PRO B N 1
ATOM 2401 C CA . PRO B 1 79 ? -9.281 -8.43 -8.562 1 92.81 79 PRO B CA 1
ATOM 2402 C C . PRO B 1 79 ? -8.062 -7.578 -8.898 1 92.81 79 PRO B C 1
ATOM 2404 O O . PRO B 1 79 ? -7.094 -7.547 -8.133 1 92.81 79 PRO B O 1
ATOM 2407 N N . VAL B 1 80 ? -8.117 -6.895 -10.031 1 93.25 80 VAL B N 1
ATOM 2408 C CA . VAL B 1 80 ? -7.043 -6.02 -10.492 1 93.25 80 VAL B CA 1
ATOM 2409 C C . VAL B 1 80 ? -7.629 -4.691 -10.969 1 93.25 80 VAL B C 1
ATOM 2411 O O . VAL B 1 80 ? -8.703 -4.664 -11.586 1 93.25 80 VAL B O 1
ATOM 2414 N N . GLY B 1 81 ? -6.949 -3.621 -10.648 1 91.5 81 GLY B N 1
ATOM 2415 C CA . GLY B 1 81 ? -7.355 -2.312 -11.133 1 91.5 81 GLY B CA 1
ATOM 2416 C C . GLY B 1 81 ? -8.523 -1.725 -10.359 1 91.5 81 GLY B C 1
ATOM 2417 O O . GLY B 1 81 ? -9.312 -0.957 -10.914 1 91.5 81 GLY B O 1
ATOM 2418 N N . GLU B 1 82 ? -8.641 -2.016 -9.156 1 88.38 82 GLU B N 1
ATOM 2419 C CA . GLU B 1 82 ? -9.828 -1.649 -8.383 1 88.38 82 GLU B CA 1
ATOM 2420 C C . GLU B 1 82 ? -9.672 -0.262 -7.77 1 88.38 82 GLU B C 1
ATOM 2422 O O . GLU B 1 82 ? -10.672 0.385 -7.434 1 88.38 82 GLU B O 1
ATOM 2427 N N . VAL B 1 83 ? -8.5 0.2 -7.66 1 89.38 83 VAL B N 1
ATOM 2428 C CA . VAL B 1 83 ? -8.219 1.425 -6.922 1 89.38 83 VAL B CA 1
ATOM 2429 C C . VAL B 1 83 ? -8.953 2.6 -7.562 1 89.38 83 VAL B C 1
ATOM 2431 O O . VAL B 1 83 ? -9.68 3.332 -6.887 1 89.38 83 VAL B O 1
ATOM 2434 N N . PRO B 1 84 ? -8.898 2.76 -8.867 1 89.19 84 PRO B N 1
ATOM 2435 C CA . PRO B 1 84 ? -9.57 3.914 -9.461 1 89.19 84 PRO B CA 1
ATOM 2436 C C . PRO B 1 84 ? -11.094 3.826 -9.359 1 89.19 84 PRO B C 1
ATOM 2438 O O . PRO B 1 84 ? -11.781 4.84 -9.5 1 89.19 84 PRO B O 1
ATOM 2441 N N . VAL B 1 85 ? -11.609 2.699 -9.156 1 84.75 85 VAL B N 1
ATOM 2442 C CA . VAL B 1 85 ? -13.055 2.514 -9.062 1 84.75 85 VAL B CA 1
ATOM 2443 C C . VAL B 1 85 ? -13.594 3.258 -7.84 1 84.75 85 VAL B C 1
ATOM 2445 O O . VAL B 1 85 ? -14.656 3.873 -7.898 1 84.75 85 VAL B O 1
ATOM 2448 N N . PHE B 1 86 ? -12.859 3.264 -6.797 1 86.88 86 PHE B N 1
ATOM 2449 C CA . PHE B 1 86 ? -13.375 3.807 -5.543 1 86.88 86 PHE B CA 1
ATOM 2450 C C . PHE B 1 86 ? -12.742 5.16 -5.242 1 86.88 86 PHE B C 1
ATOM 2452 O O . PHE B 1 86 ? -13.297 5.953 -4.48 1 86.88 86 PHE B O 1
ATOM 2459 N N . ALA B 1 87 ? -11.617 5.348 -5.645 1 82.5 87 ALA B N 1
ATOM 2460 C CA . ALA B 1 87 ? -10.945 6.613 -5.359 1 82.5 87 ALA B CA 1
ATOM 2461 C C . ALA B 1 87 ? -10.945 7.523 -6.586 1 82.5 87 ALA B C 1
ATOM 2463 O O . ALA B 1 87 ? -10.547 8.688 -6.508 1 82.5 87 ALA B O 1
ATOM 2464 N N . GLY B 1 88 ? -11.445 6.91 -7.637 1 79.88 88 GLY B N 1
ATOM 2465 C CA . GLY B 1 88 ? -11.414 7.68 -8.875 1 79.88 88 GLY B CA 1
ATOM 2466 C C . GLY B 1 88 ? -10.016 7.848 -9.438 1 79.88 88 GLY B C 1
ATOM 2467 O O . GLY B 1 88 ? -9.164 6.977 -9.266 1 79.88 88 GLY B O 1
ATOM 2468 N N . GLN B 1 89 ? -9.883 8.812 -10.359 1 81.56 89 GLN B N 1
ATOM 2469 C CA . GLN B 1 89 ? -8.602 9.203 -10.938 1 81.56 89 GLN B CA 1
ATOM 2470 C C . GLN B 1 89 ? -8.07 8.125 -11.875 1 81.56 89 GLN B C 1
ATOM 2472 O O . GLN B 1 89 ? -8.836 7.293 -12.367 1 81.56 89 GLN B O 1
ATOM 2477 N N . THR B 1 90 ? -6.82 8.148 -12.156 1 92.12 90 THR B N 1
ATOM 2478 C CA . THR B 1 90 ? -6.145 7.301 -13.133 1 92.12 90 THR B CA 1
ATOM 2479 C C . THR B 1 90 ? -5.516 6.09 -12.445 1 92.12 90 THR B C 1
ATOM 2481 O O . THR B 1 90 ? -5.434 6.043 -11.219 1 92.12 90 THR B O 1
ATOM 2484 N N . PHE B 1 91 ? -5.27 5.059 -13.234 1 94.75 91 PHE B N 1
ATOM 2485 C CA . PHE B 1 91 ? -4.535 3.92 -12.703 1 94.75 91 PHE B CA 1
ATOM 2486 C C . PHE B 1 91 ? -3.207 4.363 -12.102 1 94.75 91 PHE B C 1
ATOM 2488 O O . PHE B 1 91 ? -2.449 5.102 -12.734 1 94.75 91 PHE B O 1
ATOM 2495 N N . PRO B 1 92 ? -2.936 3.895 -10.953 1 93.94 92 PRO B N 1
ATOM 2496 C CA . PRO B 1 92 ? -1.686 4.32 -10.32 1 93.94 92 PRO B CA 1
ATOM 2497 C C . PRO B 1 92 ? -0.474 3.535 -10.82 1 93.94 92 PRO B C 1
ATOM 2499 O O . PRO B 1 92 ? 0.666 3.885 -10.5 1 93.94 92 PRO B O 1
ATOM 2502 N N . ALA B 1 93 ? -0.689 2.492 -11.523 1 96.31 93 ALA B N 1
ATOM 2503 C CA . ALA B 1 93 ? 0.363 1.602 -12.008 1 96.31 93 ALA B CA 1
ATOM 2504 C C . ALA B 1 93 ? -0.044 0.928 -13.312 1 96.31 93 ALA B C 1
ATOM 2506 O O . ALA B 1 93 ? -1.174 1.096 -13.781 1 96.31 93 ALA B O 1
ATOM 2507 N N . ASN B 1 94 ? 0.914 0.205 -13.859 1 97.06 94 ASN B N 1
ATOM 2508 C CA . ASN B 1 94 ? 0.657 -0.536 -15.094 1 97.06 94 ASN B CA 1
ATOM 2509 C C . ASN B 1 94 ? 0.202 -1.964 -14.805 1 97.06 94 ASN B C 1
ATOM 2511 O O . ASN B 1 94 ? 0.636 -2.57 -13.82 1 97.06 94 ASN B O 1
ATOM 2515 N N . GLY B 1 95 ? -0.678 -2.467 -15.625 1 97.12 95 GLY B N 1
ATOM 2516 C CA . GLY B 1 95 ? -1.069 -3.867 -15.609 1 97.12 95 GLY B CA 1
ATOM 2517 C C . GLY B 1 95 ? -0.744 -4.59 -16.906 1 97.12 95 GLY B C 1
ATOM 2518 O O . GLY B 1 95 ? -1.073 -4.109 -17.984 1 97.12 95 GLY B O 1
ATOM 2519 N N . GLU B 1 96 ? -0.089 -5.73 -16.781 1 97.75 96 GLU B N 1
ATOM 2520 C CA . GLU B 1 96 ? 0.338 -6.496 -17.938 1 97.75 96 GLU B CA 1
ATOM 2521 C C . GLU B 1 96 ? 0.188 -7.996 -17.703 1 97.75 96 GLU B C 1
ATOM 2523 O O . GLU B 1 96 ? 0.418 -8.477 -16.594 1 97.75 96 GLU B O 1
ATOM 2528 N N . ALA B 1 97 ? -0.145 -8.719 -18.797 1 97.69 97 ALA B N 1
ATOM 2529 C CA . ALA B 1 97 ? -0.258 -10.172 -18.688 1 97.69 97 ALA B CA 1
ATOM 2530 C C . ALA B 1 97 ? 1.12 -10.828 -18.672 1 97.69 97 ALA B C 1
ATOM 2532 O O . ALA B 1 97 ? 1.931 -10.617 -19.578 1 97.69 97 ALA B O 1
ATOM 2533 N N . LEU B 1 98 ? 1.371 -11.602 -17.656 1 95.5 98 LEU B N 1
ATOM 2534 C CA . LEU B 1 98 ? 2.625 -12.344 -17.562 1 95.5 98 LEU B CA 1
ATOM 2535 C C . LEU B 1 98 ? 2.582 -13.594 -18.438 1 95.5 98 LEU B C 1
ATOM 2537 O O . LEU B 1 98 ? 3.625 -14.156 -18.781 1 95.5 98 LEU B O 1
ATOM 2541 N N . GLU B 1 99 ? 1.491 -14.07 -18.703 1 95.69 99 GLU B N 1
ATOM 2542 C CA . GLU B 1 99 ? 1.147 -15.195 -19.562 1 95.69 99 GLU B CA 1
ATOM 2543 C C . GLU B 1 99 ? -0.241 -15.016 -20.172 1 95.69 99 GLU B C 1
ATOM 2545 O O . GLU B 1 99 ? -0.922 -14.031 -19.906 1 95.69 99 GLU B O 1
ATOM 2550 N N . LYS B 1 100 ? -0.574 -15.977 -21 1 96.81 100 LYS B N 1
ATOM 2551 C CA . LYS B 1 100 ? -1.942 -15.922 -21.5 1 96.81 100 LYS B CA 1
ATOM 2552 C C . LYS B 1 100 ? -2.947 -15.852 -20.359 1 96.81 100 LYS B C 1
ATOM 2554 O O . LYS B 1 100 ? -2.898 -16.672 -19.438 1 96.81 100 LYS B O 1
ATOM 2559 N N . ALA B 1 101 ? -3.756 -14.805 -20.453 1 96.75 101 ALA B N 1
ATOM 2560 C CA . ALA B 1 101 ? -4.66 -14.57 -19.328 1 96.75 101 ALA B CA 1
ATOM 2561 C C . ALA B 1 101 ? -6.074 -14.266 -19.812 1 96.75 101 ALA B C 1
ATOM 2563 O O . ALA B 1 101 ? -6.254 -13.633 -20.859 1 96.75 101 ALA B O 1
ATOM 2564 N N . GLU B 1 102 ? -7.004 -14.742 -19.062 1 97.19 102 GLU B N 1
ATOM 2565 C CA . GLU B 1 102 ? -8.406 -14.375 -19.203 1 97.19 102 GLU B CA 1
ATOM 2566 C C . GLU B 1 102 ? -8.914 -13.617 -17.984 1 97.19 102 GLU B C 1
ATOM 2568 O O . GLU B 1 102 ? -8.609 -13.984 -16.844 1 97.19 102 GLU B O 1
ATOM 2573 N N . VAL B 1 103 ? -9.672 -12.57 -18.281 1 95.88 103 VAL B N 1
ATOM 2574 C CA . VAL B 1 103 ? -10.18 -11.766 -17.172 1 95.88 103 VAL B CA 1
ATOM 2575 C C . VAL B 1 103 ? -11.664 -11.469 -17.391 1 95.88 103 VAL B C 1
ATOM 2577 O O . VAL B 1 103 ? -12.156 -11.508 -18.516 1 95.88 103 VAL B O 1
ATOM 2580 N N . ALA B 1 104 ? -12.383 -11.266 -16.328 1 94.94 104 ALA B N 1
ATOM 2581 C CA . ALA B 1 104 ? -13.727 -10.688 -16.359 1 94.94 104 ALA B CA 1
ATOM 2582 C C . ALA B 1 104 ? -13.68 -9.188 -16.078 1 94.94 104 ALA B C 1
ATOM 2584 O O . ALA B 1 104 ? -13.219 -8.766 -15.008 1 94.94 104 ALA B O 1
ATOM 2585 N N . PHE B 1 105 ? -14.109 -8.43 -17 1 95.25 105 PHE B N 1
ATOM 2586 C CA . PHE B 1 105 ? -14.164 -6.98 -16.844 1 95.25 105 PHE B CA 1
ATOM 2587 C C . PHE B 1 105 ? -15.516 -6.547 -16.312 1 95.25 105 PHE B C 1
ATOM 2589 O O . PHE B 1 105 ? -16.562 -6.977 -16.812 1 95.25 105 PHE B O 1
ATOM 2596 N N . PHE B 1 106 ? -15.508 -5.699 -15.258 1 92.06 106 PHE B N 1
ATOM 2597 C CA . PHE B 1 106 ? -16.703 -5.117 -14.672 1 92.06 106 PHE B CA 1
ATOM 2598 C C . PHE B 1 106 ? -16.719 -3.604 -14.836 1 92.06 106 PHE B C 1
ATOM 2600 O O . PHE B 1 106 ? -15.852 -2.912 -14.297 1 92.06 106 PHE B O 1
ATOM 2607 N N . PRO B 1 107 ? -17.734 -3.076 -15.508 1 91.62 107 PRO B N 1
ATOM 2608 C CA . PRO B 1 107 ? -17.812 -1.619 -15.641 1 91.62 107 PRO B CA 1
ATOM 2609 C C . PRO B 1 107 ? -18.078 -0.918 -14.312 1 91.62 107 PRO B C 1
ATOM 2611 O O . PRO B 1 107 ? -18.859 -1.413 -13.492 1 91.62 107 PRO B O 1
ATOM 2614 N N . ARG B 1 108 ? -17.391 0.207 -14.109 1 88.19 108 ARG B N 1
ATOM 2615 C CA . ARG B 1 108 ? -17.422 0.945 -12.852 1 88.19 108 ARG B CA 1
ATOM 2616 C C . ARG B 1 108 ? -18.859 1.245 -12.43 1 88.19 108 ARG B C 1
ATOM 2618 O O . ARG B 1 108 ? -19.234 1.009 -11.273 1 88.19 108 ARG B O 1
ATOM 2625 N N . ARG B 1 109 ? -19.703 1.744 -13.305 1 86.62 109 ARG B N 1
ATOM 2626 C CA . ARG B 1 109 ? -21.062 2.18 -12.977 1 86.62 109 ARG B CA 1
ATOM 2627 C C . ARG B 1 109 ? -21.906 1.018 -12.453 1 86.62 109 ARG B C 1
ATOM 2629 O O . ARG B 1 109 ? -22.594 1.151 -11.453 1 86.62 109 ARG B O 1
ATOM 2636 N N . LYS B 1 110 ? -21.812 -0.027 -13.078 1 85.44 110 LYS B N 1
ATOM 2637 C CA . LYS B 1 110 ? -22.594 -1.196 -12.695 1 85.44 110 LYS B CA 1
ATOM 2638 C C . LYS B 1 110 ? -22.094 -1.784 -11.375 1 85.44 110 LYS B C 1
ATOM 2640 O O . LYS B 1 110 ? -22.891 -2.268 -10.57 1 85.44 110 LYS B O 1
ATOM 2645 N N . LEU B 1 111 ? -20.828 -1.713 -11.211 1 79.69 111 LEU B N 1
ATOM 2646 C CA . LEU B 1 111 ? -20.25 -2.248 -9.984 1 79.69 111 LEU B CA 1
ATOM 2647 C C . LEU B 1 111 ? -20.656 -1.414 -8.773 1 79.69 111 LEU B C 1
ATOM 2649 O O . LEU B 1 111 ? -20.984 -1.961 -7.723 1 79.69 111 LEU B O 1
ATOM 2653 N N . LEU B 1 112 ? -20.625 -0.159 -8.969 1 82.12 112 LEU B N 1
ATOM 2654 C CA . LEU B 1 112 ? -21 0.733 -7.875 1 82.12 112 LEU B CA 1
ATOM 2655 C C . LEU B 1 112 ? -22.438 0.491 -7.445 1 82.12 112 LEU B C 1
ATOM 2657 O O . LEU B 1 112 ? -22.75 0.529 -6.254 1 82.12 112 LEU B O 1
ATOM 2661 N N . GLU B 1 113 ? -23.266 0.208 -8.406 1 83.44 113 GLU B N 1
ATOM 2662 C CA . GLU B 1 113 ? -24.656 -0.097 -8.117 1 83.44 113 GLU B CA 1
ATOM 2663 C C . GLU B 1 113 ? -24.781 -1.386 -7.309 1 83.44 113 GLU B C 1
ATOM 2665 O O . GLU B 1 113 ? -25.578 -1.466 -6.375 1 83.44 113 GLU B O 1
ATOM 2670 N N . LEU B 1 114 ? -23.984 -2.248 -7.645 1 79.25 114 LEU B N 1
ATOM 2671 C CA . LEU B 1 114 ? -24.016 -3.533 -6.953 1 79.25 114 LEU B CA 1
ATOM 2672 C C . LEU B 1 114 ? -23.5 -3.395 -5.523 1 79.25 114 LEU B C 1
ATOM 2674 O O . LEU B 1 114 ? -24.078 -3.959 -4.594 1 79.25 114 LEU B O 1
ATOM 2678 N N . TYR B 1 115 ? -22.5 -2.652 -5.348 1 80.88 115 TYR B N 1
ATOM 2679 C CA . TYR B 1 115 ? -21.906 -2.467 -4.023 1 80.88 115 TYR B CA 1
ATOM 2680 C C . TYR B 1 115 ? -22.859 -1.694 -3.111 1 80.88 115 TYR B C 1
ATOM 2682 O O . TYR B 1 115 ? -22.906 -1.949 -1.906 1 80.88 115 TYR B O 1
ATOM 2690 N N . THR B 1 116 ? -23.578 -0.82 -3.721 1 81.38 116 THR B N 1
ATOM 2691 C CA . THR B 1 116 ? -24.516 -0.024 -2.947 1 81.38 116 THR B CA 1
ATOM 2692 C C . THR B 1 116 ? -25.734 -0.863 -2.541 1 81.38 116 THR B C 1
ATOM 2694 O O . THR B 1 116 ? -26.297 -0.661 -1.468 1 81.38 116 THR B O 1
ATOM 2697 N N . SER B 1 117 ? -26.031 -1.793 -3.352 1 79.19 117 SER B N 1
ATOM 2698 C CA . SER B 1 117 ? -27.234 -2.572 -3.117 1 79.19 117 SER B CA 1
ATOM 2699 C C . SER B 1 117 ? 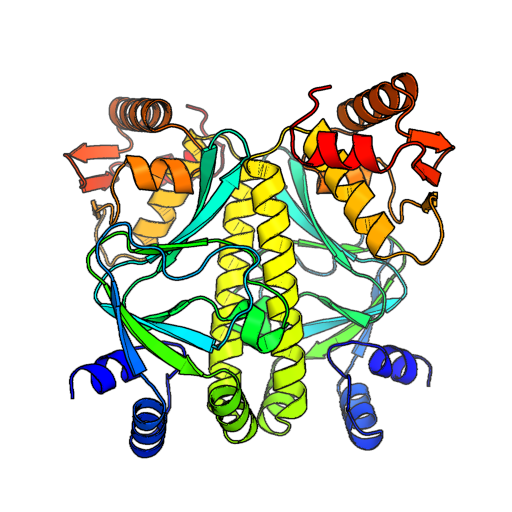-26.938 -3.826 -2.301 1 79.19 117 SER B C 1
ATOM 2701 O O . SER B 1 117 ? -27.844 -4.414 -1.705 1 79.19 117 SER B O 1
ATOM 2703 N N . ASP B 1 118 ? -25.672 -4.176 -2.301 1 80.69 118 ASP B N 1
ATOM 2704 C CA . ASP B 1 118 ? -25.297 -5.402 -1.607 1 80.69 118 ASP B CA 1
ATOM 2705 C C . ASP B 1 118 ? -24.156 -5.152 -0.628 1 80.69 118 ASP B C 1
ATOM 2707 O O . ASP B 1 118 ? -22.984 -5.234 -1.001 1 80.69 118 ASP B O 1
ATOM 2711 N N . PRO B 1 119 ? -24.469 -5.039 0.602 1 80.69 119 PRO B N 1
ATOM 2712 C CA . PRO B 1 119 ? -23.453 -4.719 1.607 1 80.69 119 PRO B CA 1
ATOM 2713 C C . PRO B 1 119 ? -22.391 -5.809 1.74 1 80.69 119 PRO B C 1
ATOM 2715 O O . PRO B 1 119 ? -21.234 -5.516 2.061 1 80.69 119 PRO B O 1
ATOM 2718 N N . SER B 1 120 ? -22.766 -7.012 1.531 1 82.12 120 SER B N 1
ATOM 2719 C CA . SER B 1 120 ? -21.812 -8.109 1.646 1 82.12 120 SER B CA 1
ATOM 2720 C C . SER B 1 120 ? -20.672 -7.969 0.633 1 82.12 120 SER B C 1
ATOM 2722 O O . SER B 1 120 ? -19.531 -8.281 0.935 1 82.12 120 SER B O 1
ATOM 2724 N N . LEU B 1 121 ? -21 -7.504 -0.492 1 84.94 121 LEU B N 1
ATOM 2725 C CA . LEU B 1 121 ? -20 -7.305 -1.531 1 84.94 121 LEU B CA 1
ATOM 2726 C C . LEU B 1 121 ? -19.016 -6.195 -1.144 1 84.94 121 LEU B C 1
ATOM 2728 O O . LEU B 1 121 ? -17.812 -6.309 -1.379 1 84.94 121 LEU B O 1
ATOM 2732 N N . ALA B 1 122 ? -19.578 -5.172 -0.596 1 87.5 122 ALA B N 1
ATOM 2733 C CA . ALA B 1 122 ? -18.734 -4.066 -0.138 1 87.5 122 ALA B CA 1
ATOM 2734 C C . ALA B 1 122 ? -17.781 -4.523 0.955 1 87.5 122 ALA B C 1
ATOM 2736 O O . ALA B 1 122 ? -16.594 -4.152 0.952 1 87.5 122 ALA B O 1
ATOM 2737 N N . MET B 1 123 ? -18.281 -5.359 1.781 1 87.31 123 MET B N 1
ATOM 2738 C CA . MET B 1 123 ? -17.453 -5.875 2.873 1 87.31 123 MET B CA 1
ATOM 2739 C C . MET B 1 123 ? -16.344 -6.77 2.342 1 87.31 123 MET B C 1
ATOM 2741 O O . MET B 1 123 ? -15.211 -6.711 2.822 1 87.31 123 MET B O 1
ATOM 2745 N N . ASN B 1 124 ? -16.641 -7.547 1.425 1 90 124 ASN B N 1
ATOM 2746 C CA . ASN B 1 124 ? -15.625 -8.391 0.798 1 90 124 ASN B CA 1
ATOM 2747 C C . ASN B 1 124 ? -14.516 -7.547 0.164 1 90 124 ASN B C 1
ATOM 2749 O O . ASN B 1 124 ? -13.336 -7.883 0.28 1 90 124 ASN B O 1
ATOM 2753 N N . MET B 1 125 ? -14.938 -6.5 -0.464 1 91 125 MET B N 1
ATOM 2754 C CA . MET B 1 125 ? -13.969 -5.625 -1.105 1 91 125 MET B CA 1
ATOM 2755 C C . MET B 1 125 ? -13.086 -4.938 -0.067 1 91 125 MET B C 1
ATOM 2757 O O . MET B 1 125 ? -11.883 -4.777 -0.275 1 91 125 MET B O 1
ATOM 2761 N N . LEU B 1 126 ? -13.695 -4.535 0.99 1 91.81 126 LEU B N 1
ATOM 2762 C CA . LEU B 1 126 ? -12.93 -3.928 2.074 1 91.81 126 LEU B CA 1
ATOM 2763 C C . LEU B 1 126 ? -11.867 -4.887 2.592 1 91.81 126 LEU B C 1
ATOM 2765 O O . LEU B 1 126 ? -10.734 -4.48 2.852 1 91.81 126 LEU B O 1
ATOM 2769 N N . ALA B 1 127 ? -12.242 -6.086 2.697 1 91.56 127 ALA B N 1
ATOM 2770 C CA . ALA B 1 127 ? -11.297 -7.105 3.143 1 91.56 127 ALA B CA 1
ATOM 2771 C C . ALA B 1 127 ? -10.164 -7.277 2.137 1 91.56 127 ALA B C 1
ATOM 2773 O O . ALA B 1 127 ? -8.992 -7.375 2.521 1 91.56 127 ALA B O 1
ATOM 2774 N N . VAL B 1 128 ? -10.484 -7.254 0.954 1 92.06 128 VAL B N 1
ATOM 2775 C CA . VAL B 1 128 ? -9.508 -7.434 -0.114 1 92.06 128 VAL B CA 1
ATOM 2776 C C . VAL B 1 128 ? -8.539 -6.254 -0.128 1 92.06 128 VAL B C 1
ATOM 2778 O O . VAL B 1 128 ? -7.32 -6.445 -0.172 1 92.06 128 VAL B O 1
ATOM 2781 N N . LEU B 1 129 ? -9.055 -5.047 -0.09 1 93.88 129 LEU B N 1
ATOM 2782 C CA . LEU B 1 129 ? -8.203 -3.859 -0.106 1 93.88 129 LEU B CA 1
ATOM 2783 C C . LEU B 1 129 ? -7.328 -3.803 1.138 1 93.88 129 LEU B C 1
ATOM 2785 O O . LEU B 1 129 ? -6.172 -3.375 1.068 1 93.88 129 LEU B O 1
ATOM 2789 N N . SER B 1 130 ? -7.887 -4.199 2.24 1 94.06 130 SER B N 1
ATOM 2790 C CA . SER B 1 130 ? -7.113 -4.234 3.479 1 94.06 130 SER B CA 1
ATOM 2791 C C . SER B 1 130 ? -5.957 -5.223 3.381 1 94.06 130 SER B C 1
ATOM 2793 O O . SER B 1 130 ? -4.844 -4.926 3.818 1 94.06 130 SER B O 1
ATOM 2795 N N . GLN B 1 131 ? -6.25 -6.332 2.838 1 92 131 GLN B N 1
ATOM 2796 C CA . GLN B 1 131 ? -5.191 -7.312 2.639 1 92 131 GLN B CA 1
ATOM 2797 C C . GLN B 1 131 ? -4.113 -6.781 1.7 1 92 131 GLN B C 1
ATOM 2799 O O . GLN B 1 131 ? -2.922 -7.027 1.908 1 92 131 GLN B O 1
ATOM 2804 N N . ARG B 1 132 ? -4.527 -6.078 0.718 1 93.56 132 ARG B N 1
ATOM 2805 C CA . ARG B 1 132 ? -3.582 -5.457 -0.204 1 93.56 132 ARG B CA 1
ATOM 2806 C C . ARG B 1 132 ? -2.691 -4.453 0.52 1 93.56 132 ARG B C 1
ATOM 2808 O O . ARG B 1 132 ? -1.489 -4.379 0.258 1 93.56 132 ARG B O 1
ATOM 2815 N N . LEU B 1 133 ? -3.285 -3.715 1.341 1 94.81 133 LEU B N 1
ATOM 2816 C CA . LEU B 1 133 ? -2.525 -2.744 2.121 1 94.81 133 LEU B CA 1
ATOM 2817 C C . LEU B 1 133 ? -1.497 -3.441 3.006 1 94.81 133 LEU B C 1
ATOM 2819 O O . LEU B 1 133 ? -0.373 -2.959 3.156 1 94.81 133 LEU B O 1
ATOM 2823 N N . ARG B 1 134 ? -1.85 -4.566 3.586 1 93.56 134 ARG B N 1
ATOM 2824 C CA . ARG B 1 134 ? -0.906 -5.355 4.371 1 93.56 134 ARG B CA 1
ATOM 2825 C C . ARG B 1 134 ? 0.281 -5.797 3.52 1 93.56 134 ARG B C 1
ATOM 2827 O O . ARG B 1 134 ? 1.43 -5.719 3.961 1 93.56 134 ARG B O 1
ATOM 2834 N N . GLU B 1 135 ? -0.027 -6.242 2.4 1 91.75 135 GLU B N 1
ATOM 2835 C CA . GLU B 1 135 ? 1.02 -6.688 1.486 1 91.75 135 GLU B CA 1
ATOM 2836 C C . GLU B 1 135 ? 1.945 -5.535 1.105 1 91.75 135 GLU B C 1
ATOM 2838 O O . GLU B 1 135 ? 3.162 -5.711 1.021 1 91.75 135 GLU B O 1
ATOM 2843 N N . PHE B 1 136 ? 1.39 -4.367 0.86 1 94.94 136 PHE B N 1
ATOM 2844 C CA . PHE B 1 136 ? 2.189 -3.203 0.505 1 94.94 136 PHE B CA 1
ATOM 2845 C C . PHE B 1 136 ? 3.057 -2.764 1.68 1 94.94 136 PHE B C 1
ATOM 2847 O O . PHE B 1 136 ? 4.184 -2.307 1.488 1 94.94 136 PHE B O 1
ATOM 2854 N N . THR B 1 137 ? 2.494 -2.852 2.859 1 94.81 137 THR B N 1
ATOM 2855 C CA . THR B 1 137 ? 3.285 -2.531 4.043 1 94.81 137 THR B CA 1
ATOM 2856 C C . THR B 1 137 ? 4.523 -3.418 4.121 1 94.81 137 THR B C 1
ATOM 2858 O O . THR B 1 137 ? 5.625 -2.932 4.387 1 94.81 137 THR B O 1
ATOM 2861 N N . ARG B 1 138 ? 4.359 -4.645 3.852 1 92.25 138 ARG B N 1
ATOM 2862 C CA . ARG B 1 138 ? 5.484 -5.578 3.857 1 92.25 138 ARG B CA 1
ATOM 2863 C C . ARG B 1 138 ? 6.488 -5.23 2.764 1 92.25 138 ARG B C 1
ATOM 2865 O O . ARG B 1 138 ? 7.699 -5.277 2.988 1 92.25 138 ARG B O 1
ATOM 2872 N N . LEU B 1 139 ? 6.023 -4.961 1.608 1 93.81 139 LEU B N 1
ATOM 2873 C CA . LEU B 1 139 ? 6.895 -4.598 0.496 1 93.81 139 LEU B CA 1
ATOM 2874 C C . LEU B 1 139 ? 7.695 -3.34 0.819 1 93.81 139 LEU B C 1
ATOM 2876 O O . LEU B 1 139 ? 8.898 -3.281 0.557 1 93.81 139 LEU B O 1
ATOM 2880 N N . ILE B 1 140 ? 7.027 -2.373 1.367 1 95.19 140 ILE B N 1
ATOM 2881 C CA . ILE B 1 140 ? 7.684 -1.13 1.755 1 95.19 140 ILE B CA 1
ATOM 2882 C C . ILE B 1 140 ? 8.766 -1.42 2.795 1 95.19 140 ILE B C 1
ATOM 2884 O O . ILE B 1 140 ? 9.875 -0.901 2.699 1 95.19 140 ILE B O 1
ATOM 2888 N N . GLU B 1 141 ? 8.406 -2.219 3.75 1 94.25 141 GLU B N 1
ATOM 2889 C CA . GLU B 1 141 ? 9.375 -2.635 4.754 1 94.25 141 GLU B CA 1
ATOM 2890 C C . GLU B 1 141 ? 10.602 -3.271 4.105 1 94.25 141 GLU B C 1
ATOM 2892 O O . GLU B 1 141 ? 11.742 -2.924 4.434 1 94.25 141 GLU B O 1
ATOM 2897 N N . ASN B 1 142 ? 10.406 -4.164 3.223 1 92.19 142 ASN B N 1
ATOM 2898 C CA . ASN B 1 142 ? 11.484 -4.863 2.537 1 92.19 142 ASN B CA 1
ATOM 2899 C C . ASN B 1 142 ? 12.383 -3.893 1.769 1 92.19 142 ASN B C 1
ATOM 2901 O O . ASN B 1 142 ? 13.609 -3.959 1.869 1 92.19 142 ASN B O 1
ATOM 2905 N N . LEU B 1 143 ? 11.789 -3.014 1.063 1 92.38 143 LEU B N 1
ATOM 2906 C CA . LEU B 1 143 ? 12.508 -2.088 0.198 1 92.38 143 LEU B CA 1
ATOM 2907 C C . LEU B 1 143 ? 13.289 -1.066 1.021 1 92.38 143 LEU B C 1
ATOM 2909 O O . LEU B 1 143 ? 14.344 -0.6 0.6 1 92.38 143 LEU B O 1
ATOM 2913 N N . SER B 1 144 ? 12.805 -0.729 2.174 1 93.12 144 SER B N 1
ATOM 2914 C CA . SER B 1 144 ? 13.367 0.391 2.922 1 93.12 144 SER B CA 1
ATOM 2915 C C . SER B 1 144 ? 14.273 -0.096 4.055 1 93.12 144 SER B C 1
ATOM 2917 O O . SER B 1 144 ? 15.227 0.587 4.434 1 93.12 144 SER B O 1
ATOM 2919 N N . LEU B 1 145 ? 14.039 -1.307 4.625 1 92.88 145 LEU B N 1
ATOM 2920 C CA . LEU B 1 145 ? 14.672 -1.64 5.895 1 92.88 145 LEU B CA 1
ATOM 2921 C C . LEU B 1 145 ? 15.492 -2.924 5.777 1 92.88 145 LEU B C 1
ATOM 2923 O O . LEU B 1 145 ? 16.188 -3.305 6.715 1 92.88 145 LEU B O 1
ATOM 2927 N N . LYS B 1 146 ? 15.414 -3.535 4.672 1 92.25 146 LYS B N 1
ATOM 2928 C CA . LYS B 1 146 ? 16.078 -4.824 4.535 1 92.25 146 LYS B CA 1
ATOM 2929 C C . LYS B 1 146 ? 17.047 -4.816 3.357 1 92.25 146 LYS B C 1
ATOM 2931 O O . LYS B 1 146 ? 16.797 -4.168 2.342 1 92.25 146 LYS B O 1
ATOM 2936 N N . GLU B 1 147 ? 18.078 -5.562 3.512 1 91.69 147 GLU B N 1
ATOM 2937 C CA . GLU B 1 147 ? 18.969 -5.855 2.385 1 91.69 147 GLU B CA 1
ATOM 2938 C C . GLU B 1 147 ? 18.406 -6.988 1.529 1 91.69 147 GLU B C 1
ATOM 2940 O O . GLU B 1 147 ? 17.516 -7.715 1.96 1 91.69 147 GLU B O 1
ATOM 2945 N N . ILE B 1 148 ? 19.031 -7.207 0.391 1 91.31 148 ILE B N 1
ATOM 2946 C CA . ILE B 1 148 ? 18.469 -8.094 -0.622 1 91.31 148 ILE B CA 1
ATOM 2947 C C . ILE B 1 148 ? 18.391 -9.523 -0.075 1 91.31 148 ILE B C 1
ATOM 2949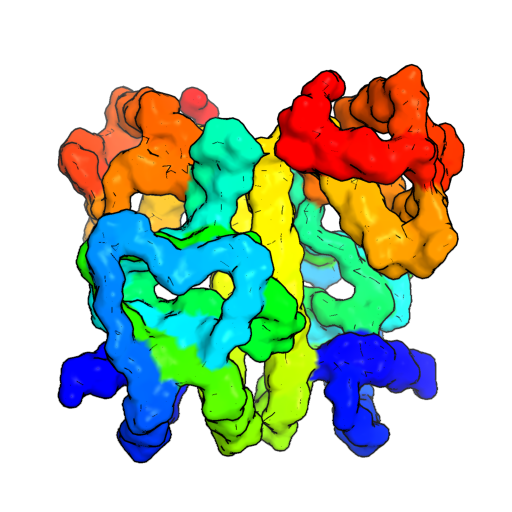 O O . ILE B 1 148 ? 17.375 -10.203 -0.237 1 91.31 148 ILE B O 1
ATOM 2953 N N . PRO B 1 149 ? 19.422 -10.016 0.627 1 92.44 149 PRO B N 1
ATOM 2954 C CA . PRO B 1 149 ? 19.297 -11.375 1.175 1 92.44 149 PRO B CA 1
ATOM 2955 C C . PRO B 1 149 ? 18.141 -11.508 2.158 1 92.44 149 PRO B C 1
ATOM 2957 O O . PRO B 1 149 ? 17.469 -12.539 2.184 1 92.44 149 PRO B O 1
ATOM 2960 N N . GLN B 1 150 ? 18 -10.453 2.955 1 93.81 150 GLN B N 1
ATOM 2961 C CA . GLN B 1 150 ? 16.891 -10.453 3.912 1 93.81 150 GLN B CA 1
ATOM 2962 C C . GLN B 1 150 ? 15.539 -10.492 3.197 1 93.81 150 GLN B C 1
ATOM 2964 O O . GLN B 1 150 ? 14.633 -11.219 3.611 1 93.81 150 GLN B O 1
ATOM 2969 N N . ARG B 1 151 ? 15.43 -9.727 2.176 1 93.81 151 ARG B N 1
ATOM 2970 C CA . ARG B 1 151 ? 14.195 -9.68 1.396 1 93.81 151 ARG B CA 1
ATOM 2971 C C . ARG B 1 151 ? 13.867 -11.039 0.798 1 93.81 151 ARG B C 1
ATOM 2973 O O . ARG B 1 151 ? 12.727 -11.5 0.865 1 93.81 151 ARG B O 1
ATOM 2980 N N . LEU B 1 152 ? 14.852 -11.664 0.215 1 94.44 152 LEU B N 1
ATOM 2981 C CA . LEU B 1 152 ? 14.664 -12.984 -0.386 1 94.44 152 LEU B CA 1
ATOM 2982 C C . LEU B 1 152 ? 14.258 -14.008 0.667 1 94.44 152 LEU B C 1
ATOM 2984 O O . LEU B 1 152 ? 13.328 -14.789 0.455 1 94.44 152 LEU B O 1
ATOM 2988 N N . ALA B 1 153 ? 14.984 -13.969 1.73 1 94.19 153 ALA B N 1
ATOM 2989 C CA . ALA B 1 153 ? 14.68 -14.906 2.811 1 94.19 153 ALA B CA 1
ATOM 2990 C C . ALA B 1 153 ? 13.25 -14.711 3.314 1 94.19 153 ALA B C 1
ATOM 2992 O O . ALA B 1 153 ? 12.523 -15.688 3.525 1 94.19 153 ALA B O 1
ATOM 2993 N N . ALA B 1 154 ? 12.914 -13.492 3.488 1 92.06 154 ALA B N 1
ATOM 2994 C CA . ALA B 1 154 ? 11.562 -13.195 3.951 1 92.06 154 ALA B CA 1
ATOM 2995 C C . ALA B 1 154 ? 10.516 -13.703 2.963 1 92.06 154 ALA B C 1
ATOM 2997 O O . ALA B 1 154 ? 9.484 -14.242 3.365 1 92.06 154 ALA B O 1
ATOM 2998 N N . TYR B 1 155 ? 10.758 -13.531 1.727 1 90.19 155 TYR B N 1
ATOM 2999 C CA . TYR B 1 155 ? 9.875 -14.008 0.672 1 90.19 155 TYR B CA 1
ATOM 3000 C C . TYR B 1 155 ? 9.695 -15.523 0.762 1 90.19 155 TYR B C 1
ATOM 3002 O O . TYR B 1 155 ? 8.57 -16.031 0.679 1 90.19 155 TYR B O 1
ATOM 3010 N N . LEU B 1 156 ? 10.75 -16.172 0.916 1 91.44 156 LEU B N 1
ATOM 3011 C CA . LEU B 1 156 ? 10.719 -17.641 0.965 1 91.44 156 LEU B CA 1
ATOM 3012 C C . LEU B 1 156 ? 9.992 -18.125 2.213 1 91.44 156 LEU B C 1
ATOM 3014 O O . LEU B 1 156 ? 9.234 -19.094 2.152 1 91.44 156 LEU B O 1
ATOM 3018 N N . VAL B 1 157 ? 10.219 -17.469 3.27 1 89.81 157 VAL B N 1
ATOM 3019 C CA . VAL B 1 157 ? 9.562 -17.828 4.523 1 89.81 157 VAL B CA 1
ATOM 3020 C C . VAL B 1 157 ? 8.047 -17.672 4.379 1 89.81 157 VAL B C 1
ATOM 3022 O O . VAL B 1 157 ? 7.293 -18.562 4.789 1 89.81 157 VAL B O 1
ATOM 3025 N N . GLU B 1 158 ? 7.66 -16.578 3.816 1 86.56 158 GLU B N 1
ATOM 3026 C CA . GLU B 1 158 ? 6.234 -16.328 3.625 1 86.56 158 GLU B CA 1
ATOM 3027 C C . GLU B 1 158 ? 5.598 -17.391 2.727 1 86.56 158 GLU B C 1
ATOM 3029 O O . GLU B 1 158 ? 4.492 -17.859 2.998 1 86.56 158 GLU B O 1
ATOM 3034 N N . ARG B 1 159 ? 6.234 -17.656 1.689 1 85.44 159 ARG B N 1
ATOM 3035 C CA . ARG B 1 159 ? 5.734 -18.672 0.765 1 85.44 159 ARG B CA 1
ATOM 3036 C C . ARG B 1 159 ? 5.621 -20.016 1.45 1 85.44 159 ARG B C 1
ATOM 3038 O O . ARG B 1 159 ? 4.672 -20.766 1.21 1 85.44 159 ARG B O 1
ATOM 3045 N N . GLN B 1 160 ? 6.566 -20.312 2.225 1 85.38 160 GLN B N 1
ATOM 3046 C CA . GLN B 1 160 ? 6.562 -21.578 2.953 1 85.38 160 GLN B CA 1
ATOM 3047 C C . GLN B 1 160 ? 5.355 -21.672 3.883 1 85.38 160 GLN B C 1
ATOM 3049 O O . GLN B 1 160 ? 4.734 -22.734 4 1 85.38 160 GLN B O 1
ATOM 3054 N N . HIS B 1 161 ? 5.078 -20.578 4.535 1 80.12 161 HIS B N 1
ATOM 3055 C CA . HIS B 1 161 ? 3.977 -20.547 5.492 1 80.12 161 HIS B CA 1
ATOM 3056 C C . HIS B 1 161 ? 2.637 -20.75 4.793 1 80.12 161 HIS B C 1
ATOM 3058 O O . HIS B 1 161 ? 1.666 -21.188 5.414 1 80.12 161 HIS B O 1
ATOM 3064 N N . GLN B 1 162 ? 2.547 -20.375 3.564 1 75.06 162 GLN B N 1
ATOM 3065 C CA . GLN B 1 162 ? 1.308 -20.5 2.805 1 75.06 162 GLN B CA 1
ATOM 3066 C C . GLN B 1 162 ? 1.121 -21.922 2.285 1 75.06 162 GLN B C 1
ATOM 3068 O O . GLN B 1 162 ? 0.045 -22.266 1.8 1 75.06 162 GLN B O 1
ATOM 3073 N N . LEU B 1 163 ? 2.139 -22.594 2.256 1 72 163 LEU B N 1
ATOM 3074 C CA . LEU B 1 163 ? 2.084 -23.938 1.703 1 72 163 LEU B CA 1
ATOM 3075 C C . LEU B 1 163 ? 1.924 -24.969 2.811 1 72 163 LEU B C 1
ATOM 3077 O O . LEU B 1 163 ? 2.357 -24.75 3.943 1 72 163 LEU B O 1
ATOM 3081 N N . PRO B 1 164 ? 1.085 -25.922 2.42 1 66.5 164 PRO B N 1
ATOM 3082 C CA . PRO B 1 164 ? 0.944 -27 3.4 1 66.5 164 PRO B CA 1
ATOM 3083 C C . PRO B 1 164 ? 2.289 -27.547 3.859 1 66.5 164 PRO B C 1
ATOM 3085 O O . PRO B 1 164 ? 3.338 -27.141 3.361 1 66.5 164 PRO B O 1
ATOM 3088 N N . GLU B 1 165 ? 2.365 -28.547 4.629 1 66.94 165 GLU B N 1
ATOM 3089 C CA . GLU B 1 165 ? 3.344 -29.297 5.422 1 66.94 165 GLU B CA 1
ATOM 3090 C C . GLU B 1 165 ? 4.57 -29.656 4.59 1 66.94 165 GLU B C 1
ATOM 3092 O O . GLU B 1 165 ? 5.188 -30.703 4.805 1 66.94 165 GLU B O 1
ATOM 3097 N N . THR B 1 166 ? 4.914 -28.734 3.568 1 72.88 166 THR B N 1
ATOM 3098 C CA . THR B 1 166 ? 6.098 -29.078 2.787 1 72.88 166 THR B CA 1
ATOM 3099 C C . THR B 1 166 ? 7.184 -28.016 2.965 1 72.88 166 THR B C 1
ATOM 3101 O O . THR B 1 166 ? 6.887 -26.859 3.232 1 72.88 166 THR B O 1
ATOM 3104 N N . SER B 1 167 ? 8.453 -28.469 3.029 1 77.44 167 SER B N 1
ATOM 3105 C CA . SER B 1 167 ? 9.617 -27.594 3.07 1 77.44 167 SER B CA 1
ATOM 3106 C C . SER B 1 167 ? 9.953 -27.062 1.685 1 77.44 167 SER B C 1
ATOM 3108 O O . SER B 1 167 ? 10.727 -26.109 1.555 1 77.44 167 SER B O 1
ATOM 3110 N N . ASP B 1 168 ? 9.297 -27.562 0.712 1 84.56 168 ASP B N 1
ATOM 3111 C CA . ASP B 1 168 ? 9.609 -27.172 -0.661 1 84.56 168 ASP B CA 1
ATOM 3112 C C . ASP B 1 168 ? 8.719 -26.016 -1.119 1 84.56 168 ASP B C 1
ATOM 3114 O O . ASP B 1 168 ? 7.504 -26.047 -0.938 1 84.56 168 ASP B O 1
ATOM 3118 N N . VAL B 1 169 ? 9.469 -25.031 -1.604 1 86.12 169 VAL B N 1
ATOM 3119 C CA . VAL B 1 169 ? 8.781 -23.875 -2.176 1 86.12 169 VAL B CA 1
ATOM 3120 C C . VAL B 1 169 ? 9.008 -23.828 -3.686 1 86.12 169 VAL B C 1
ATOM 3122 O O . VAL B 1 169 ? 10.141 -23.969 -4.156 1 86.12 169 VAL B O 1
ATOM 3125 N N . THR B 1 170 ? 8.008 -23.859 -4.355 1 84.12 170 THR B N 1
ATOM 3126 C CA . THR B 1 170 ? 8.125 -23.672 -5.797 1 84.12 170 THR B CA 1
ATOM 3127 C C . THR B 1 170 ? 7.828 -22.234 -6.18 1 84.12 170 THR B C 1
ATOM 3129 O O . THR B 1 170 ? 6.789 -21.688 -5.809 1 84.12 170 THR B O 1
ATOM 3132 N N . LEU B 1 171 ? 8.789 -21.641 -6.855 1 83.06 171 LEU B N 1
ATOM 3133 C CA . LEU B 1 171 ? 8.547 -20.281 -7.336 1 83.06 171 LEU B CA 1
ATOM 3134 C C . LEU B 1 171 ? 7.422 -20.266 -8.367 1 83.06 171 LEU B C 1
ATOM 3136 O O . LEU B 1 171 ? 7.426 -21.062 -9.305 1 83.06 171 LEU B O 1
ATOM 3140 N N . ASP B 1 172 ? 6.508 -19.422 -8.172 1 81.38 172 ASP B N 1
ATOM 3141 C CA . ASP B 1 172 ? 5.395 -19.297 -9.109 1 81.38 172 ASP B CA 1
ATOM 3142 C C . ASP B 1 172 ? 5.719 -18.312 -10.219 1 81.38 172 ASP B C 1
ATOM 3144 O O . ASP B 1 172 ? 4.93 -18.125 -11.148 1 81.38 172 ASP B O 1
ATOM 3148 N N . VAL B 1 173 ? 6.902 -17.797 -10.195 1 85.81 173 VAL B N 1
ATOM 3149 C CA . VAL B 1 173 ? 7.344 -16.828 -11.195 1 85.81 173 VAL B CA 1
ATOM 3150 C C . VAL B 1 173 ? 8.805 -17.094 -11.555 1 85.81 173 VAL B C 1
ATOM 3152 O O . VAL B 1 173 ? 9.523 -17.766 -10.82 1 85.81 173 VAL B O 1
ATOM 3155 N N . SER B 1 174 ? 9.219 -16.547 -12.719 1 89.12 174 SER B N 1
ATOM 3156 C CA . SER B 1 174 ? 10.617 -16.656 -13.109 1 89.12 174 SER B CA 1
ATOM 3157 C C . SER B 1 174 ? 11.516 -15.859 -12.164 1 89.12 174 SER B C 1
ATOM 3159 O O . SER B 1 174 ? 11.031 -15.008 -11.414 1 89.12 174 SER B O 1
ATOM 3161 N N . LYS B 1 175 ? 12.805 -16.172 -12.211 1 90.44 175 LYS B N 1
ATOM 3162 C CA . LYS B 1 175 ? 13.781 -15.438 -11.406 1 90.44 175 LYS B CA 1
ATOM 3163 C C . LYS B 1 175 ? 13.789 -13.953 -11.773 1 90.44 175 LYS B C 1
ATOM 3165 O O . LYS B 1 175 ? 14.008 -13.094 -10.922 1 90.44 175 LYS B O 1
ATOM 3170 N N . GLY B 1 176 ? 13.57 -13.734 -13.086 1 91 176 GLY B N 1
ATOM 3171 C CA . GLY B 1 176 ? 13.508 -12.352 -13.531 1 91 176 GLY B CA 1
ATOM 3172 C C . GLY B 1 176 ? 12.367 -11.57 -12.898 1 91 176 GLY B C 1
ATOM 3173 O O . GLY B 1 176 ? 12.555 -10.445 -12.445 1 91 176 GLY B O 1
ATOM 3174 N N . VAL B 1 177 ? 11.266 -12.148 -12.867 1 91.38 177 VAL B N 1
ATOM 3175 C CA . VAL B 1 177 ? 10.094 -11.531 -12.266 1 91.38 177 VAL B CA 1
ATOM 3176 C C . VAL B 1 177 ? 10.289 -11.398 -10.758 1 91.38 177 VAL B C 1
ATOM 3178 O O . VAL B 1 177 ? 10.016 -10.344 -10.18 1 91.38 177 VAL B O 1
ATOM 3181 N N . LEU B 1 178 ? 10.797 -12.453 -10.148 1 91.75 178 LEU B N 1
ATOM 3182 C CA . LEU B 1 178 ? 11.055 -12.422 -8.711 1 91.75 178 LEU B CA 1
ATOM 3183 C C . LEU B 1 178 ? 12.016 -11.297 -8.352 1 91.75 178 LEU B C 1
ATOM 3185 O O . LEU B 1 178 ? 11.828 -10.609 -7.348 1 91.75 178 LEU B O 1
ATOM 3189 N N . ALA B 1 179 ? 13.062 -11.117 -9.156 1 93.62 179 ALA B N 1
ATOM 3190 C CA . ALA B 1 179 ? 14.023 -10.039 -8.938 1 93.62 179 ALA B CA 1
ATOM 3191 C C . ALA B 1 179 ? 13.32 -8.68 -8.906 1 93.62 179 ALA B C 1
ATOM 3193 O O . ALA B 1 179 ? 13.625 -7.844 -8.055 1 93.62 179 ALA B O 1
ATOM 3194 N N . LYS B 1 180 ? 12.359 -8.484 -9.781 1 92.06 180 LYS B N 1
ATOM 3195 C CA . LYS B 1 180 ? 11.641 -7.215 -9.859 1 92.06 180 LYS B CA 1
ATOM 3196 C C . LYS B 1 180 ? 10.719 -7.035 -8.664 1 92.06 180 LYS B C 1
ATOM 3198 O O . LYS B 1 180 ? 10.492 -5.91 -8.203 1 92.06 180 LYS B O 1
ATOM 3203 N N . ILE B 1 181 ? 10.219 -8.141 -8.156 1 90.06 181 ILE B N 1
ATOM 3204 C CA . ILE B 1 181 ? 9.422 -8.086 -6.941 1 90.06 181 ILE B CA 1
ATOM 3205 C C . ILE B 1 181 ? 10.289 -7.648 -5.766 1 90.06 181 ILE B C 1
ATOM 3207 O O . ILE B 1 181 ? 9.891 -6.801 -4.965 1 90.06 181 ILE B O 1
ATOM 3211 N N . LEU B 1 182 ? 11.492 -8.156 -5.734 1 92.5 182 LEU B N 1
ATOM 3212 C CA . LEU B 1 182 ? 12.398 -7.914 -4.617 1 92.5 182 LEU B CA 1
ATOM 3213 C C . LEU B 1 182 ? 13.164 -6.605 -4.805 1 92.5 182 LEU B C 1
ATOM 3215 O O . LEU B 1 182 ? 13.906 -6.18 -3.918 1 92.5 182 LEU B O 1
ATOM 3219 N N . GLY B 1 183 ? 12.938 -5.988 -5.957 1 90.31 183 GLY B N 1
ATOM 3220 C CA . GLY B 1 183 ? 13.594 -4.723 -6.246 1 90.31 183 GLY B CA 1
ATOM 3221 C C . GLY B 1 183 ? 15.086 -4.867 -6.48 1 90.31 183 GLY B C 1
ATOM 3222 O O . GLY B 1 183 ? 15.883 -4.09 -5.949 1 90.31 183 GLY B O 1
ATOM 3223 N N . THR B 1 184 ? 15.469 -5.887 -7.145 1 91.19 184 THR B N 1
ATOM 3224 C CA . THR B 1 184 ? 16.875 -6.145 -7.414 1 91.19 184 THR B CA 1
ATOM 3225 C C . THR B 1 184 ? 17.078 -6.688 -8.828 1 91.19 184 THR B C 1
ATOM 3227 O O . THR B 1 184 ? 16.109 -6.781 -9.602 1 91.19 184 THR B O 1
ATOM 3230 N N . SER B 1 185 ? 18.312 -6.812 -9.203 1 91.69 185 SER B N 1
ATOM 3231 C CA . SER B 1 185 ? 18.609 -7.398 -10.508 1 91.69 185 SER B CA 1
ATOM 3232 C C . SER B 1 185 ? 18.594 -8.922 -10.453 1 91.69 185 SER B C 1
ATOM 3234 O O . SER B 1 185 ? 18.766 -9.508 -9.375 1 91.69 185 SER B O 1
ATOM 3236 N N . GLN B 1 186 ? 18.391 -9.5 -11.609 1 91.44 186 GLN B N 1
ATOM 3237 C CA . GLN B 1 186 ? 18.406 -10.961 -11.695 1 91.44 186 GLN B CA 1
ATOM 3238 C C . GLN B 1 186 ? 19.75 -11.523 -11.273 1 91.44 186 GLN B C 1
ATOM 3240 O O . GLN B 1 186 ? 19.812 -12.578 -10.633 1 91.44 186 GLN B O 1
ATOM 3245 N N . GLU B 1 187 ? 20.766 -10.852 -11.695 1 94.12 187 GLU B N 1
ATOM 3246 C CA . GLU B 1 187 ? 22.109 -11.281 -11.344 1 94.12 187 GLU B CA 1
ATOM 3247 C C . GLU B 1 187 ? 22.312 -11.305 -9.828 1 94.12 187 GLU B C 1
ATOM 3249 O O . GLU B 1 187 ? 22.844 -12.273 -9.281 1 94.12 187 GLU B O 1
ATOM 3254 N N . THR B 1 188 ? 21.953 -10.289 -9.203 1 93.31 188 THR B N 1
ATOM 3255 C CA . THR B 1 188 ? 22.078 -10.188 -7.754 1 93.31 188 THR B CA 1
ATOM 3256 C C . THR B 1 188 ? 21.25 -11.266 -7.062 1 93.31 188 THR B C 1
ATOM 3258 O O . THR B 1 188 ? 21.719 -11.914 -6.121 1 93.31 188 THR B O 1
ATOM 3261 N N . LEU B 1 189 ? 20.078 -11.492 -7.539 1 94.56 189 LEU B N 1
ATOM 3262 C CA . LEU B 1 189 ? 19.219 -12.531 -6.977 1 94.56 189 LEU B CA 1
ATOM 3263 C C . LEU B 1 189 ? 19.891 -13.898 -7.059 1 94.56 189 LEU B C 1
ATOM 3265 O O . LEU B 1 189 ? 19.922 -14.633 -6.074 1 94.56 189 LEU B O 1
ATOM 3269 N N . SER B 1 190 ? 20.391 -14.219 -8.172 1 94.75 190 SER B N 1
ATOM 3270 C CA . SER B 1 190 ? 21.047 -15.5 -8.383 1 94.75 190 SER B CA 1
ATOM 3271 C C . SER B 1 190 ? 22.234 -15.68 -7.438 1 94.75 190 SER B C 1
ATOM 3273 O O . SER B 1 190 ? 22.438 -16.766 -6.891 1 94.75 190 SER B O 1
ATOM 3275 N N . ARG B 1 191 ? 22.953 -14.586 -7.285 1 95.25 191 ARG B N 1
ATOM 3276 C CA . ARG B 1 191 ? 24.094 -14.617 -6.391 1 95.25 191 ARG B CA 1
ATOM 3277 C C . ARG B 1 191 ? 23.672 -14.914 -4.957 1 95.25 191 ARG B C 1
ATOM 3279 O O . ARG B 1 191 ? 24.328 -15.68 -4.25 1 95.25 191 ARG B O 1
ATOM 3286 N N . ILE B 1 192 ? 22.672 -14.328 -4.555 1 95 192 ILE B N 1
ATOM 3287 C CA . ILE B 1 192 ? 22.188 -14.5 -3.188 1 95 192 ILE B CA 1
ATOM 3288 C C . ILE B 1 192 ? 21.625 -15.906 -3.01 1 95 192 ILE B C 1
ATOM 3290 O O . ILE B 1 192 ? 21.844 -16.547 -1.972 1 95 192 ILE B O 1
ATOM 3294 N N . LEU B 1 193 ? 20.922 -16.375 -3.959 1 95.75 193 LEU B N 1
ATOM 3295 C CA . LEU B 1 193 ? 20.422 -17.75 -3.922 1 95.75 193 LEU B CA 1
ATOM 3296 C C . LEU B 1 193 ? 21.578 -18.734 -3.764 1 95.75 193 LEU B C 1
ATOM 3298 O O . LEU B 1 193 ? 21.5 -19.672 -2.979 1 95.75 193 LEU B O 1
ATOM 3302 N N . ASN B 1 194 ? 22.594 -18.453 -4.504 1 95.88 194 ASN B N 1
ATOM 3303 C CA . ASN B 1 194 ? 23.781 -19.297 -4.414 1 95.88 194 ASN B CA 1
ATOM 3304 C C . ASN B 1 194 ? 24.406 -19.234 -3.029 1 95.88 194 ASN B C 1
ATOM 3306 O O . ASN B 1 194 ? 24.828 -20.25 -2.484 1 95.88 194 ASN B O 1
ATOM 3310 N N . LYS B 1 195 ? 24.5 -18.078 -2.523 1 95.69 195 LYS B N 1
ATOM 3311 C CA . LYS B 1 195 ? 25.062 -17.891 -1.19 1 95.69 195 LYS B CA 1
ATOM 3312 C C . LYS B 1 195 ? 24.25 -18.656 -0.142 1 95.69 195 LYS B C 1
ATOM 3314 O O . LYS B 1 195 ? 24.828 -19.297 0.744 1 95.69 195 LYS B O 1
ATOM 3319 N N . LEU B 1 196 ? 22.984 -18.547 -0.234 1 95.62 196 LEU B N 1
ATOM 3320 C CA . LEU B 1 196 ? 22.109 -19.25 0.696 1 95.62 196 LEU B CA 1
ATOM 3321 C C . LEU B 1 196 ? 22.25 -20.766 0.534 1 95.62 196 LEU B C 1
ATOM 3323 O O . LEU B 1 196 ? 22.234 -21.5 1.521 1 95.62 196 LEU B O 1
ATOM 3327 N N . SER B 1 197 ? 22.406 -21.172 -0.67 1 96 197 SER B N 1
ATOM 3328 C CA . SER B 1 197 ? 22.625 -22.594 -0.955 1 96 197 SER B CA 1
ATOM 3329 C C . SER B 1 197 ? 23.953 -23.078 -0.392 1 96 197 SER B C 1
ATOM 3331 O O . SER B 1 197 ? 24.016 -24.141 0.235 1 96 197 SER B O 1
ATOM 3333 N N . GLU B 1 198 ? 24.938 -22.328 -0.631 1 95.69 198 GLU B N 1
ATOM 3334 C CA . GLU B 1 198 ? 26.281 -22.672 -0.149 1 95.69 198 GLU B CA 1
ATOM 3335 C C . GLU B 1 198 ? 26.312 -22.734 1.375 1 95.69 198 GLU B C 1
ATOM 3337 O O . GLU B 1 198 ? 27.047 -23.531 1.949 1 95.69 198 GLU B O 1
ATOM 3342 N N . ALA B 1 199 ? 25.469 -21.938 1.965 1 94.62 199 ALA B N 1
ATOM 3343 C CA . ALA B 1 199 ? 25.391 -21.906 3.422 1 94.62 199 ALA B CA 1
ATOM 3344 C C . ALA B 1 199 ? 24.547 -23.047 3.957 1 94.62 199 ALA B C 1
ATOM 3346 O O . ALA B 1 199 ? 24.422 -23.234 5.172 1 94.62 199 ALA B O 1
ATOM 3347 N N . GLY B 1 200 ? 23.984 -23.781 3.051 1 94.88 200 GLY B N 1
ATOM 3348 C CA . GLY B 1 200 ? 23.188 -24.938 3.439 1 94.88 200 GLY B CA 1
ATOM 3349 C C . GLY B 1 200 ? 21.797 -24.578 3.939 1 94.88 200 GLY B C 1
ATOM 3350 O O . GLY B 1 200 ? 21.172 -25.359 4.645 1 94.88 200 GLY B O 1
ATOM 3351 N N . ILE B 1 201 ? 21.359 -23.438 3.645 1 95.75 201 ILE B N 1
ATOM 3352 C CA . ILE B 1 201 ? 20.062 -22.953 4.145 1 95.75 201 ILE B CA 1
ATOM 3353 C C . ILE B 1 201 ? 18.953 -23.375 3.186 1 95.75 201 ILE B C 1
ATOM 3355 O O . ILE B 1 201 ? 17.859 -23.75 3.619 1 95.75 201 ILE B O 1
ATOM 3359 N N . ILE B 1 202 ? 19.312 -23.281 1.931 1 96.19 202 ILE B N 1
ATOM 3360 C CA . ILE B 1 202 ? 18.344 -23.688 0.918 1 96.19 202 ILE B CA 1
ATOM 3361 C C . ILE B 1 202 ? 19.047 -24.531 -0.153 1 96.19 202 ILE B C 1
ATOM 3363 O O . ILE B 1 202 ? 20.266 -24.625 -0.165 1 96.19 202 ILE B O 1
ATOM 3367 N N . GLN B 1 203 ? 18.266 -25.188 -0.99 1 96.25 203 GLN B N 1
ATOM 3368 C CA . GLN B 1 203 ? 18.703 -25.844 -2.211 1 96.25 203 GLN B CA 1
ATOM 3369 C C . GLN B 1 203 ? 17.859 -25.422 -3.406 1 96.25 203 GLN B C 1
ATOM 3371 O O . GLN B 1 203 ? 16.625 -25.438 -3.336 1 96.25 203 GLN B O 1
ATOM 3376 N N . VAL B 1 204 ? 18.547 -25.047 -4.426 1 94.94 204 VAL B N 1
ATOM 3377 C CA . VAL B 1 204 ? 17.844 -24.547 -5.602 1 94.94 204 VAL B CA 1
ATOM 3378 C C . VAL B 1 204 ? 17.953 -25.562 -6.742 1 94.94 204 VAL B C 1
ATOM 3380 O O . VAL B 1 204 ? 19.062 -25.938 -7.129 1 94.94 204 VAL B O 1
ATOM 3383 N N . LYS B 1 205 ? 16.844 -25.984 -7.246 1 93 205 LYS B N 1
ATOM 3384 C CA . LYS B 1 205 ? 16.75 -26.797 -8.445 1 93 205 LYS B CA 1
ATOM 3385 C C . LYS B 1 205 ? 15.727 -26.219 -9.422 1 93 205 LYS B C 1
ATOM 3387 O O . LYS B 1 205 ? 14.547 -26.578 -9.391 1 93 205 LYS B O 1
ATOM 3392 N N . GLY B 1 206 ? 16.203 -25.406 -10.32 1 89.56 206 GLY B N 1
ATOM 3393 C CA . GLY B 1 206 ? 15.289 -24.719 -11.219 1 89.56 206 GLY B CA 1
ATOM 3394 C C . GLY B 1 206 ? 14.367 -23.75 -10.492 1 89.56 206 GLY B C 1
ATOM 3395 O O . GLY B 1 206 ? 14.82 -22.844 -9.797 1 89.56 206 GLY B O 1
ATOM 3396 N N . ARG B 1 207 ? 13.094 -24.094 -10.594 1 86.88 207 ARG B N 1
ATOM 3397 C CA . ARG B 1 207 ? 12.102 -23.234 -9.953 1 86.88 207 ARG B CA 1
ATOM 3398 C C . ARG B 1 207 ? 11.773 -23.734 -8.547 1 86.88 207 ARG B C 1
ATOM 3400 O O . ARG B 1 207 ? 11.102 -23.047 -7.777 1 86.88 207 ARG B O 1
ATOM 3407 N N . ARG B 1 208 ? 12.297 -24.812 -8.273 1 91.69 208 ARG B N 1
ATOM 3408 C CA . ARG B 1 208 ? 12.031 -25.391 -6.961 1 91.69 208 ARG B CA 1
ATOM 3409 C C . ARG B 1 208 ? 13.117 -25 -5.965 1 91.69 208 ARG B C 1
ATOM 3411 O O . ARG B 1 208 ? 14.312 -25.172 -6.242 1 91.69 208 ARG B O 1
ATOM 3418 N N . ILE B 1 209 ? 12.703 -24.453 -4.902 1 93.44 209 ILE B N 1
ATOM 3419 C CA . ILE B 1 209 ? 13.609 -24.094 -3.814 1 93.44 209 ILE B CA 1
ATOM 3420 C C . ILE B 1 209 ? 13.234 -24.875 -2.553 1 93.44 209 ILE B C 1
ATOM 3422 O O . ILE B 1 209 ? 12.117 -24.75 -2.051 1 93.44 209 ILE B O 1
ATOM 3426 N N . SER B 1 210 ? 14.164 -25.656 -2.104 1 94.38 210 SER B N 1
ATOM 3427 C CA . SER B 1 210 ? 13.961 -26.406 -0.866 1 94.38 210 SER B CA 1
ATOM 3428 C C . SER B 1 210 ? 14.57 -25.688 0.327 1 94.38 210 SER B C 1
ATOM 3430 O O . SER B 1 210 ? 15.75 -25.312 0.3 1 94.38 210 SER B O 1
ATOM 3432 N N . ILE B 1 211 ? 13.781 -25.516 1.312 1 94.56 211 ILE B N 1
ATOM 3433 C CA . ILE B 1 211 ? 14.289 -24.906 2.537 1 94.56 211 ILE B CA 1
ATOM 3434 C C . ILE B 1 211 ? 14.898 -25.984 3.436 1 94.56 211 ILE B C 1
ATOM 3436 O O . ILE B 1 211 ? 14.188 -26.859 3.934 1 94.56 211 ILE B O 1
ATOM 3440 N N . LEU B 1 212 ? 16.125 -25.922 3.668 1 94.94 212 LEU B N 1
ATOM 3441 C CA . LEU B 1 212 ? 16.859 -26.938 4.406 1 94.94 212 LEU B CA 1
ATOM 3442 C C . LEU B 1 212 ? 16.938 -26.578 5.887 1 94.94 212 LEU B C 1
ATOM 3444 O O . LEU B 1 212 ? 17 -27.469 6.742 1 94.94 212 LEU B O 1
ATOM 3448 N N . ASP B 1 213 ? 16.969 -25.391 6.203 1 94.19 213 ASP B N 1
ATOM 3449 C CA . ASP B 1 213 ? 17.062 -24.891 7.574 1 94.19 213 ASP B CA 1
ATOM 3450 C C . ASP B 1 213 ? 16.125 -23.703 7.785 1 94.19 213 ASP B C 1
ATOM 3452 O O . ASP B 1 213 ? 16.562 -22.547 7.723 1 94.19 213 ASP B O 1
ATOM 3456 N N . PRO B 1 214 ? 14.914 -23.969 8.125 1 92.94 214 PRO B N 1
ATOM 3457 C CA . PRO B 1 214 ? 13.922 -22.906 8.266 1 92.94 214 PRO B CA 1
ATOM 3458 C C . PRO B 1 214 ? 14.297 -21.891 9.336 1 92.94 214 PRO B C 1
ATOM 3460 O O . PRO B 1 214 ? 13.992 -20.703 9.188 1 92.94 214 PRO B O 1
ATOM 3463 N N . ASP B 1 215 ? 14.914 -22.328 10.367 1 93.44 215 ASP B N 1
ATOM 3464 C CA . ASP B 1 215 ? 15.297 -21.422 11.445 1 93.44 215 ASP B CA 1
ATOM 3465 C C . ASP B 1 215 ? 16.344 -20.406 10.969 1 93.44 215 ASP B C 1
ATOM 3467 O O . ASP B 1 215 ? 16.203 -19.219 11.203 1 93.44 215 ASP B O 1
ATOM 3471 N N . GLN B 1 216 ? 17.312 -20.875 10.328 1 94.25 216 GLN B N 1
ATOM 3472 C CA . GLN B 1 216 ? 18.344 -19.969 9.82 1 94.25 216 GLN B CA 1
ATOM 3473 C C . GLN B 1 216 ? 17.781 -19.031 8.75 1 94.25 216 GLN B C 1
ATOM 3475 O O . GLN B 1 216 ? 18.203 -17.875 8.656 1 94.25 216 GLN B O 1
ATOM 3480 N N . LEU B 1 217 ? 16.922 -19.547 7.953 1 94.5 217 LEU B N 1
ATOM 3481 C CA . LEU B 1 217 ? 16.281 -18.719 6.941 1 94.5 217 LEU B CA 1
ATOM 3482 C C . LEU B 1 217 ? 15.531 -17.547 7.586 1 94.5 217 LEU B C 1
ATOM 3484 O O . LEU B 1 217 ? 15.609 -16.422 7.113 1 94.5 217 LEU B O 1
ATOM 3488 N N . GLU B 1 218 ? 14.836 -17.828 8.625 1 92.44 218 GLU B N 1
ATOM 3489 C CA . GLU B 1 218 ? 14.102 -16.797 9.359 1 92.44 218 GLU B CA 1
ATOM 3490 C C . GLU B 1 218 ? 15.062 -15.781 9.969 1 92.44 218 GLU B C 1
ATOM 3492 O O . GLU B 1 218 ? 14.758 -14.586 10.008 1 92.44 218 GLU B O 1
ATOM 3497 N N . GLU B 1 219 ? 16.172 -16.281 10.445 1 93.25 219 GLU B N 1
ATOM 3498 C CA . GLU B 1 219 ? 17.172 -15.398 11.016 1 93.25 219 GLU B CA 1
ATOM 3499 C C . GLU B 1 219 ? 17.734 -14.453 9.961 1 93.25 219 GLU B C 1
ATOM 3501 O O . GLU B 1 219 ? 18.031 -13.289 10.25 1 93.25 219 GLU B O 1
ATOM 3506 N N . VAL B 1 220 ? 17.922 -14.984 8.781 1 93.19 220 VAL B N 1
ATOM 3507 C CA . VAL B 1 220 ? 18.359 -14.133 7.684 1 93.19 220 VAL B CA 1
ATOM 3508 C C . VAL B 1 220 ? 17.297 -13.094 7.367 1 93.19 220 VAL B C 1
ATOM 3510 O O . VAL B 1 220 ? 17.609 -11.906 7.203 1 93.19 220 VAL B O 1
ATOM 3513 N N . ALA B 1 221 ? 16.094 -13.508 7.316 1 91.94 221 ALA B N 1
ATOM 3514 C CA . ALA B 1 221 ? 14.977 -12.617 7.004 1 91.94 221 ALA B CA 1
ATOM 3515 C C . ALA B 1 221 ? 14.883 -11.477 8.016 1 91.94 221 ALA B C 1
ATOM 3517 O O . ALA B 1 221 ? 14.555 -10.344 7.648 1 91.94 221 ALA B O 1
ATOM 3518 N N . GLU B 1 222 ? 15.242 -11.812 9.234 1 87.81 222 GLU B N 1
ATOM 3519 C CA . GLU B 1 222 ? 15.125 -10.836 10.312 1 87.81 222 GLU B CA 1
ATOM 3520 C C . GLU B 1 222 ? 16.375 -9.977 10.414 1 87.81 222 GLU B C 1
ATOM 3522 O O . GLU B 1 222 ? 16.391 -8.977 11.148 1 87.81 222 GLU B O 1
ATOM 3527 N N . GLY B 1 223 ? 17.344 -10.398 9.719 1 87.5 223 GLY B N 1
ATOM 3528 C CA . GLY B 1 223 ? 18.578 -9.633 9.719 1 87.5 223 GLY B CA 1
ATOM 3529 C C . GLY B 1 223 ? 19.531 -10.039 10.828 1 87.5 223 GLY B C 1
ATOM 3530 O O . GLY B 1 223 ? 20.5 -9.336 11.102 1 87.5 223 GLY B O 1
ATOM 3531 N N . GLU B 1 224 ? 19.203 -11.07 11.445 1 85.06 224 GLU B N 1
ATOM 3532 C CA . GLU B 1 224 ? 20.062 -11.562 12.516 1 85.06 224 GLU B CA 1
ATOM 3533 C C . GLU B 1 224 ? 21.344 -12.164 11.953 1 85.06 224 GLU B C 1
ATOM 3535 O O . GLU B 1 224 ? 22.406 -12.062 12.578 1 85.06 224 GLU B O 1
ATOM 3540 N N . ILE B 1 225 ? 21.172 -12.836 10.859 1 83.31 225 ILE B N 1
ATOM 3541 C CA . ILE B 1 225 ? 22.312 -13.375 10.117 1 83.31 225 ILE B CA 1
ATOM 3542 C C . ILE B 1 225 ? 22.562 -12.539 8.867 1 83.31 225 ILE B C 1
ATOM 3544 O O . ILE B 1 225 ? 21.625 -12.25 8.109 1 83.31 225 ILE B O 1
ATOM 3548 N N . ARG B 1 226 ? 23.766 -12.156 8.727 1 80.62 226 ARG B N 1
ATOM 3549 C CA . ARG B 1 226 ? 24.125 -11.383 7.551 1 80.62 226 ARG B CA 1
ATOM 3550 C C . ARG B 1 226 ? 24.891 -12.234 6.543 1 80.62 226 ARG B C 1
ATOM 3552 O O . ARG B 1 226 ? 25.797 -12.977 6.918 1 80.62 226 ARG B O 1
ATOM 3559 N N . LEU B 1 227 ? 24.359 -12.258 5.379 1 79.69 227 LEU B N 1
ATOM 3560 C CA . LEU B 1 227 ? 25 -13.016 4.312 1 79.69 227 LEU B CA 1
ATOM 3561 C C . LEU B 1 227 ? 25.734 -12.078 3.352 1 79.69 227 LEU B C 1
ATOM 3563 O O . LEU B 1 227 ? 25.312 -10.938 3.145 1 79.69 227 LEU B O 1
#

Organism: Desulfohalobium retbaense (strain ATCC 49708 / DSM 5692 / JCM 16813 / HR100) (NCBI:txid485915)

pLDDT: mean 89.92, std 6.5, range [59.97, 98.25]